Protein AF-0000000080620588 (afdb_homodimer)

Nearest PDB structures (foldseek):
  2yin-assembly1_B  TM=9.272E-01  e=2.621E-29  Homo sapiens
  3b13-assembly1_C  TM=9.213E-01  e=6.200E-29  Homo sapiens
  7dpa-assembly1_D  TM=9.072E-01  e=9.088E-26  Homo sapiens
  8zj2-assembly1_B  TM=9.001E-01  e=7.998E-24  Homo sapiens
  6tkz-assembly1_A  TM=7.842E-01  e=9.257E-20  Homo sapiens

Radius of gyration: 36.08 Å; Cα contacts (8 Å, |Δi|>4): 999; chains: 2; bounding box: 72×105×62 Å

Solvent-accessible surface area (backbone atoms only — not comparable to full-atom values): 31564 Å² total; per-residue (Å²): 107,65,66,56,48,50,49,47,51,49,50,52,52,48,51,53,49,37,52,52,52,24,51,52,24,57,74,74,65,36,33,49,29,24,18,45,30,39,47,58,57,32,69,78,43,48,89,41,84,46,72,55,60,66,68,41,54,77,69,66,67,34,80,90,41,65,22,25,26,54,35,28,50,51,35,46,51,51,21,24,51,27,14,45,76,53,67,37,40,68,60,17,46,59,48,52,58,65,46,45,57,42,23,62,68,70,60,45,34,38,62,62,39,17,55,48,32,42,52,50,17,49,38,32,41,40,46,64,70,50,87,74,81,65,63,46,38,29,42,40,34,30,27,6,61,61,39,58,75,87,41,35,67,34,42,30,40,34,56,44,52,78,78,46,46,69,68,58,46,49,53,51,54,33,58,74,65,70,56,49,47,75,45,85,64,87,67,86,58,73,77,37,37,78,29,86,42,42,37,36,31,72,47,74,40,40,62,44,53,59,84,56,100,56,72,84,42,82,84,40,58,63,59,62,54,48,50,42,45,68,41,65,34,38,35,33,34,42,73,43,78,38,83,47,83,82,38,83,47,20,67,75,38,69,84,40,66,62,46,21,41,27,37,39,34,37,40,37,32,37,74,49,45,37,77,40,64,46,65,54,35,45,54,73,44,72,52,75,70,42,78,35,48,40,68,56,50,61,64,75,96,108,65,64,55,50,50,49,47,50,50,49,52,52,49,52,51,48,38,52,51,52,26,52,52,23,56,74,73,64,36,34,49,27,24,19,44,29,38,46,58,57,31,68,80,42,48,89,41,83,46,71,55,60,66,68,42,55,76,68,66,68,34,82,92,40,66,22,25,26,55,36,27,50,51,36,45,52,51,21,24,50,26,14,45,75,54,67,37,41,68,61,16,46,58,47,52,58,66,46,45,58,44,22,63,70,70,59,44,33,39,61,62,38,19,55,49,31,41,51,49,17,49,38,32,41,39,46,66,70,50,86,76,80,65,62,45,38,30,40,38,36,30,26,6,61,62,38,56,76,88,41,34,68,34,42,31,40,32,55,43,51,79,79,44,46,70,68,59,47,49,54,51,54,32,59,73,64,70,57,49,47,75,44,86,63,86,67,88,59,74,76,37,37,80,28,85,43,42,35,37,31,72,46,74,40,41,63,44,54,60,84,57,101,56,71,85,42,82,85,40,58,65,60,62,54,49,49,40,45,67,42,65,36,39,34,33,35,42,73,44,77,40,83,47,85,81,38,82,48,20,66,74,37,68,82,40,66,62,45,21,41,26,38,39,34,37,39,36,30,37,75,49,44,36,76,40,62,47,65,55,34,44,55,73,42,71,52,76,70,43,81,35,48,40,68,55,52,61,64,75,96

pLDDT: mean 90.5, std 10.52, range [43.73, 98.84]

Secondary structure (DSSP, 8-state):
-HHHHHHHHHHHHHHHHHHHHHHHHHHHT-HHHHHHHHHHHHTT--SS-PBPPHHHHHTT-STT--BHHHHHHHHHHHHHHHHHHTT-HHHHHHHHHHHHHIIIIIS--HHHHHHHHHHHHHHHHHHHH---PPPPEEEEEEESTTS-TTTTT-EEEEEPPTT--HHHHHHHHHHHTT-PEEE-S-S--GGGGGSSS-EEEEEEEEE-----TTTT-TTS-HHHHHHHHHSSEEEEEEEEEEE-SS-HHHHH-TT-GGGGEEEEEEEEEEEEEES-SSSEEEEEEEPPPEEE-HHHHHHH-/-HHHHHHHHHHHHHHHHHHHHHHHHHHHT-HHHHHHHHHHHHTT--SS-PBPPHHHHHTT-STT--BHHHHHHHHHHHHHHHHHHTT-HHHHHHHHHHHHHIIIIIS--HHHHHHHHHHHHHHHHHHHH---PPPPEEEEEEESTTS-TTTTT-EEEEEPPTT--HHHHHHHHHHHTT-PEEE-S-S--GGGGGSSS-EEEEEEEEE-----TTTT-TTS-HHHHHHHHHSSEEEEEEEEEEE-SS-HHHHH-TT-SGGGEEEEEEEEEEEEEESSSSSEEEEEEEPPPEEE-HHHHHHH-

Structure (mmCIF, N/CA/C/O backbone):
data_AF-0000000080620588-model_v1
#
loop_
_entity.id
_entity.type
_entity.pdbx_description
1 polymer 'DOCKER domain-containing protein'
#
loop_
_atom_site.group_PDB
_atom_site.id
_atom_site.type_symbol
_atom_site.label_atom_id
_atom_site.label_alt_id
_atom_site.label_comp_id
_atom_site.label_asym_id
_atom_site.label_entity_id
_atom_site.label_seq_id
_atom_site.pdbx_PDB_ins_code
_atom_site.Cartn_x
_atom_site.Cartn_y
_atom_site.Cartn_z
_atom_site.occupancy
_atom_site.B_iso_or_equiv
_atom_site.auth_seq_id
_atom_site.auth_comp_id
_atom_site.auth_asym_id
_atom_site.auth_atom_id
_atom_site.pdbx_PDB_model_num
ATOM 1 N N . ARG A 1 1 ? 36.956 -21.92 7.902 1 44.18 1 ARG A N 1
ATOM 2 C CA . ARG A 1 1 ? 37.39 -21.581 6.55 1 44.18 1 ARG A CA 1
ATOM 3 C C . ARG A 1 1 ? 36.895 -22.612 5.542 1 44.18 1 ARG A C 1
ATOM 5 O O . ARG A 1 1 ? 36.408 -22.254 4.468 1 44.18 1 ARG A O 1
ATOM 12 N N . TYR A 1 2 ? 37.01 -23.815 5.812 1 48.57 2 TYR A N 1
ATOM 13 C CA . TYR A 1 2 ? 36.558 -24.882 4.926 1 48.57 2 TYR A CA 1
ATOM 14 C C . TYR A 1 2 ? 35.039 -24.878 4.798 1 48.57 2 TYR A C 1
ATOM 16 O O . TYR A 1 2 ? 34.502 -24.999 3.695 1 48.57 2 TYR A O 1
ATOM 24 N N . SER A 1 3 ? 34.329 -24.731 5.823 1 52.9 3 SER A N 1
ATOM 25 C CA . SER A 1 3 ? 32.869 -24.726 5.828 1 52.9 3 SER A CA 1
ATOM 26 C C . SER A 1 3 ? 32.318 -23.516 5.082 1 52.9 3 SER A C 1
ATOM 28 O O . SER A 1 3 ? 31.367 -23.638 4.307 1 52.9 3 SER A O 1
ATOM 30 N N . TYR A 1 4 ? 33.017 -22.483 5.341 1 54.19 4 TYR A N 1
ATOM 31 C CA . TYR A 1 4 ? 32.656 -21.27 4.617 1 54.19 4 TYR A CA 1
ATOM 32 C C . TYR A 1 4 ? 32.9 -21.434 3.121 1 54.19 4 TYR A C 1
ATOM 34 O O . TYR A 1 4 ? 32.068 -21.036 2.303 1 54.19 4 TYR A O 1
ATOM 42 N N . TYR A 1 5 ? 34.07 -22.074 2.864 1 54.37 5 TYR A N 1
ATOM 43 C CA . TYR A 1 5 ? 34.389 -22.317 1.462 1 54.37 5 TYR A CA 1
ATOM 44 C C . TYR A 1 5 ? 33.384 -23.272 0.83 1 54.37 5 TYR A C 1
ATOM 46 O O . TYR A 1 5 ? 32.976 -23.084 -0.318 1 54.37 5 TYR A O 1
ATOM 54 N N . ASN A 1 6 ? 33.033 -24.166 1.66 1 63.96 6 ASN A N 1
ATOM 55 C CA . ASN A 1 6 ? 32.075 -25.144 1.157 1 63.96 6 ASN A CA 1
ATOM 56 C C . ASN A 1 6 ? 30.69 -24.529 0.973 1 63.96 6 ASN A C 1
ATOM 58 O O . ASN A 1 6 ? 30.005 -24.817 -0.01 1 63.96 6 ASN A O 1
ATOM 62 N N . GLN A 1 7 ? 30.391 -23.711 1.859 1 67.77 7 GLN A N 1
ATOM 63 C CA . GLN A 1 7 ? 29.105 -23.029 1.752 1 67.77 7 GLN A CA 1
ATOM 64 C C . GLN A 1 7 ? 29.09 -22.067 0.568 1 67.77 7 GLN A C 1
ATOM 66 O O . GLN A 1 7 ? 28.107 -22.002 -0.174 1 67.77 7 GLN A O 1
ATOM 71 N N . TYR A 1 8 ? 30.229 -21.417 0.419 1 72.15 8 TYR A N 1
ATOM 72 C CA . TYR A 1 8 ? 30.349 -20.471 -0.684 1 72.15 8 TYR A CA 1
ATOM 73 C C . TYR A 1 8 ? 30.296 -21.189 -2.027 1 72.15 8 TYR A C 1
ATOM 75 O O . TYR A 1 8 ? 29.642 -20.723 -2.963 1 72.15 8 TYR A O 1
ATOM 83 N N . ASN A 1 9 ? 30.97 -22.259 -1.958 1 76.78 9 ASN A N 1
ATOM 84 C CA . ASN A 1 9 ? 30.985 -23.029 -3.197 1 76.78 9 ASN A CA 1
ATOM 85 C C . ASN A 1 9 ? 29.593 -23.544 -3.554 1 76.78 9 ASN A C 1
ATOM 87 O O . ASN A 1 9 ? 29.196 -23.515 -4.72 1 76.78 9 ASN A O 1
ATOM 91 N N . HIS A 1 10 ? 28.93 -23.837 -2.552 1 84.92 10 HIS A N 1
ATOM 92 C CA . HIS A 1 10 ? 27.576 -24.336 -2.765 1 84.92 10 HIS A CA 1
ATOM 93 C C . HIS A 1 10 ? 26.643 -23.22 -3.223 1 84.92 10 HIS A C 1
ATOM 95 O O . HIS A 1 10 ? 25.825 -23.419 -4.124 1 84.92 10 HIS A O 1
ATOM 101 N N . GLU A 1 11 ? 26.801 -22.074 -2.688 1 90.59 11 GLU A N 1
ATOM 102 C CA . GLU A 1 11 ? 25.968 -20.937 -3.069 1 90.59 11 GLU A CA 1
ATOM 103 C C . GLU A 1 11 ? 26.265 -20.49 -4.498 1 90.59 11 GLU A C 1
ATOM 105 O O . GLU A 1 11 ? 25.35 -20.158 -5.253 1 90.59 11 GLU A O 1
ATOM 110 N N . GLU A 1 12 ? 27.54 -20.466 -4.758 1 91.71 12 GLU A N 1
ATOM 111 C CA . GLU A 1 12 ? 27.949 -20.08 -6.106 1 91.71 12 GLU A CA 1
ATOM 112 C C . GLU A 1 12 ? 27.353 -21.017 -7.153 1 91.71 12 GLU A C 1
ATOM 114 O O . GLU A 1 12 ? 26.799 -20.563 -8.156 1 91.71 12 GLU A O 1
ATOM 119 N N . LEU A 1 13 ? 27.506 -22.249 -6.901 1 92 13 LEU A N 1
ATOM 120 C CA . LEU A 1 13 ? 26.965 -23.236 -7.829 1 92 13 LEU A CA 1
ATOM 121 C C . LEU A 1 13 ? 25.449 -23.108 -7.935 1 92 13 LEU A C 1
ATOM 123 O O . LEU A 1 13 ? 24.886 -23.232 -9.025 1 92 13 LEU A O 1
ATOM 127 N N . TYR A 1 14 ? 24.878 -22.904 -6.877 1 93.69 14 TYR A N 1
ATOM 128 C CA . TYR A 1 14 ? 23.426 -22.77 -6.844 1 93.69 14 TYR A CA 1
ATOM 129 C C . TYR A 1 14 ? 22.971 -21.565 -7.658 1 93.69 14 TYR A C 1
ATOM 131 O O . TYR A 1 14 ? 22.047 -21.669 -8.469 1 93.69 14 TYR A O 1
ATOM 139 N N . VAL A 1 15 ? 23.58 -20.46 -7.51 1 96.34 15 VAL A N 1
ATOM 140 C CA . VAL A 1 15 ? 23.201 -19.241 -8.216 1 96.34 15 VAL A CA 1
ATOM 141 C C . VAL A 1 15 ? 23.467 -19.405 -9.71 1 96.34 15 VAL A C 1
ATOM 143 O O . VAL A 1 15 ? 22.674 -18.955 -10.542 1 96.34 15 VAL A O 1
ATOM 146 N N . LYS A 1 16 ? 24.553 -20.02 -10.049 1 94.68 16 LYS A N 1
ATOM 147 C CA . LYS A 1 16 ? 24.832 -20.309 -11.452 1 94.68 16 LYS A CA 1
ATOM 148 C C . LYS A 1 16 ? 23.716 -21.146 -12.073 1 94.68 16 LYS A C 1
ATOM 150 O O . LYS A 1 16 ? 23.296 -20.889 -13.203 1 94.68 16 LYS A O 1
ATOM 155 N N . TYR A 1 17 ? 23.368 -22.131 -11.295 1 93.77 17 TYR A N 1
ATOM 156 C CA . TYR A 1 17 ? 22.269 -22.978 -11.742 1 93.77 17 TYR A CA 1
ATOM 157 C C . TYR A 1 17 ? 20.997 -22.162 -11.943 1 93.77 17 TYR A C 1
ATOM 159 O O . TYR A 1 17 ? 20.285 -22.344 -12.934 1 93.77 17 TYR A O 1
ATOM 167 N N . ILE A 1 18 ? 20.656 -21.35 -11.071 1 96.41 18 ILE A N 1
ATOM 168 C CA . ILE A 1 18 ? 19.474 -20.496 -11.128 1 96.41 18 ILE A CA 1
ATOM 169 C C . ILE A 1 18 ? 19.483 -19.69 -12.425 1 96.41 18 ILE A C 1
ATOM 171 O O . ILE A 1 18 ? 18.483 -19.652 -13.146 1 96.41 18 ILE A O 1
ATOM 175 N N . TYR A 1 19 ? 20.554 -19.066 -12.761 1 96.86 19 TYR A N 1
ATOM 176 C CA . TYR A 1 19 ? 20.618 -18.198 -13.931 1 96.86 19 TYR A CA 1
ATOM 177 C C . TYR A 1 19 ? 20.587 -19.015 -15.218 1 96.86 19 TYR A C 1
ATOM 179 O O . TYR A 1 19 ? 20.049 -18.565 -16.233 1 96.86 19 TYR A O 1
ATOM 187 N N . LYS A 1 20 ? 21.173 -20.214 -15.177 1 95.75 20 LYS A N 1
ATOM 188 C CA . LYS A 1 20 ? 21.038 -21.102 -16.328 1 95.75 20 LYS A CA 1
ATOM 189 C C . LYS A 1 20 ? 19.577 -21.47 -16.57 1 95.75 20 LYS A C 1
ATOM 191 O O . LYS A 1 20 ? 19.11 -21.464 -17.711 1 95.75 20 LYS A O 1
ATOM 196 N N . LEU A 1 21 ? 18.986 -21.831 -15.535 1 96.01 21 LEU A N 1
ATOM 197 C CA . LEU A 1 21 ? 17.569 -22.167 -15.611 1 96.01 21 LEU A CA 1
ATOM 198 C C . LEU A 1 21 ? 16.751 -20.97 -16.083 1 96.01 21 LEU A C 1
ATOM 200 O O . LEU A 1 21 ? 15.829 -21.121 -16.889 1 96.01 21 LEU A O 1
ATOM 204 N N . TYR A 1 22 ? 17.059 -19.798 -15.55 1 97.54 22 TYR A N 1
ATOM 205 C CA . TYR A 1 22 ? 16.413 -18.56 -15.971 1 97.54 22 TYR A CA 1
ATOM 206 C C . TYR A 1 22 ? 16.551 -18.357 -17.475 1 97.54 22 TYR A C 1
ATOM 208 O O . TYR A 1 22 ? 15.566 -18.078 -18.163 1 97.54 22 TYR A O 1
ATOM 216 N N . ASP A 1 23 ? 17.746 -18.497 -17.96 1 97.47 23 ASP A N 1
ATOM 217 C CA . ASP A 1 23 ? 18.008 -18.309 -19.384 1 97.47 23 ASP A CA 1
ATOM 218 C C . ASP A 1 23 ? 17.215 -19.308 -20.224 1 97.47 23 ASP A C 1
ATOM 220 O O . ASP A 1 23 ? 16.705 -18.962 -21.291 1 97.47 23 ASP A O 1
ATOM 224 N N . LEU A 1 24 ? 17.163 -20.503 -19.756 1 95.89 24 LEU A N 1
ATOM 225 C CA . LEU A 1 24 ? 16.392 -21.537 -20.437 1 95.89 24 LEU A CA 1
ATOM 226 C C . LEU A 1 24 ? 14.921 -21.146 -20.529 1 95.89 24 LEU A C 1
ATOM 228 O O . LEU A 1 24 ? 14.315 -21.239 -21.598 1 95.89 24 LEU A O 1
ATOM 232 N N . HIS A 1 25 ? 14.338 -20.73 -19.509 1 96.2 25 HIS A N 1
ATOM 233 C CA . HIS A 1 25 ? 12.934 -20.336 -19.469 1 96.2 25 HIS A CA 1
ATOM 234 C C . HIS A 1 25 ? 12.672 -19.138 -20.376 1 96.2 25 HIS A C 1
ATOM 236 O O . HIS A 1 25 ? 11.668 -19.103 -21.091 1 96.2 25 HIS A O 1
ATOM 242 N N . ILE A 1 26 ? 13.557 -18.185 -20.281 1 97.54 26 ILE A N 1
ATOM 243 C CA . ILE A 1 26 ? 13.404 -17.005 -21.125 1 97.54 26 ILE A CA 1
ATOM 244 C C . ILE A 1 26 ? 13.423 -17.416 -22.595 1 97.54 26 ILE A C 1
ATOM 246 O O . ILE A 1 26 ? 12.604 -16.944 -23.388 1 97.54 26 ILE A O 1
ATOM 250 N N . SER A 1 27 ? 14.281 -18.321 -22.938 1 96.68 27 SER A N 1
ATOM 251 C CA . SER A 1 27 ? 14.416 -18.759 -24.324 1 96.68 27 SER A CA 1
ATOM 252 C C . SER A 1 27 ? 13.165 -19.492 -24.795 1 96.68 27 SER A C 1
ATOM 254 O O . SER A 1 27 ? 12.802 -19.419 -25.972 1 96.68 27 SER A O 1
ATOM 256 N N . TYR A 1 28 ? 12.45 -20.166 -23.898 1 91.23 28 TYR A N 1
ATOM 257 C CA . TYR A 1 28 ? 11.268 -20.946 -24.248 1 91.23 28 TYR A CA 1
ATOM 258 C C . TYR A 1 28 ? 9.997 -20.13 -24.047 1 91.23 28 TYR A C 1
ATOM 260 O O . TYR A 1 28 ? 8.892 -20.618 -24.296 1 91.23 28 TYR A O 1
ATOM 268 N N . GLY A 1 29 ? 10.169 -18.916 -23.49 1 93.64 29 GLY A N 1
ATOM 269 C CA . GLY A 1 29 ? 9.025 -18.039 -23.296 1 93.64 29 GLY A CA 1
ATOM 270 C C . GLY A 1 29 ? 8.253 -18.339 -22.025 1 93.64 29 GLY A C 1
ATOM 271 O O . GLY A 1 29 ? 7.096 -17.937 -21.886 1 93.64 29 GLY A O 1
ATOM 272 N N . ASN A 1 30 ? 8.824 -19.087 -21.101 1 94.44 30 ASN A N 1
ATOM 273 C CA . ASN A 1 30 ? 8.2 -19.423 -19.826 1 94.44 30 ASN A CA 1
ATOM 274 C C . ASN A 1 30 ? 8.392 -18.312 -18.798 1 94.44 30 ASN A C 1
ATOM 276 O O . ASN A 1 30 ? 9.205 -18.442 -17.881 1 94.44 30 ASN A O 1
ATOM 280 N N . LYS A 1 31 ? 7.58 -17.304 -18.886 1 96.96 31 LYS A N 1
ATOM 281 C CA . LYS A 1 31 ? 7.77 -16.077 -18.118 1 96.96 31 LYS A CA 1
ATOM 282 C C . LYS A 1 31 ? 7.566 -16.325 -16.626 1 96.96 31 LYS A C 1
ATOM 284 O O . LYS A 1 31 ? 8.349 -15.851 -15.8 1 96.96 31 LYS A O 1
ATOM 289 N N . ILE A 1 32 ? 6.56 -17.087 -16.297 1 96.85 32 ILE A N 1
ATOM 290 C CA . ILE A 1 32 ? 6.234 -17.322 -14.894 1 96.85 32 ILE A CA 1
ATOM 291 C C . ILE A 1 32 ? 7.356 -18.118 -14.231 1 96.85 32 ILE A C 1
ATOM 293 O O . ILE A 1 32 ? 7.824 -17.759 -13.148 1 96.85 32 ILE A O 1
ATOM 297 N N . GLU A 1 33 ? 7.823 -19.152 -14.896 1 96.86 33 GLU A N 1
ATOM 298 C CA . GLU A 1 33 ? 8.911 -19.967 -14.365 1 96.86 33 GLU A CA 1
ATOM 299 C C . GLU A 1 33 ? 10.199 -19.158 -14.247 1 96.86 33 GLU A C 1
ATOM 301 O O . GLU A 1 33 ? 10.953 -19.318 -13.284 1 96.86 33 GLU A O 1
ATOM 306 N N . ALA A 1 34 ? 10.425 -18.312 -15.24 1 98.18 34 ALA A N 1
ATOM 307 C CA . ALA A 1 34 ? 11.6 -17.446 -15.187 1 98.18 34 ALA A CA 1
ATOM 308 C C . ALA A 1 34 ? 11.557 -16.537 -13.962 1 98.18 34 ALA A C 1
ATOM 310 O O . ALA A 1 34 ? 12.561 -16.378 -13.263 1 98.18 34 ALA A O 1
ATOM 311 N N . ALA A 1 35 ? 10.423 -15.983 -13.726 1 98.52 35 ALA A N 1
ATOM 312 C CA . ALA A 1 35 ? 10.245 -15.111 -12.568 1 98.52 35 ALA A CA 1
ATOM 313 C C . ALA A 1 35 ? 10.511 -15.865 -11.268 1 98.52 35 ALA A C 1
ATOM 315 O O . ALA A 1 35 ? 11.225 -15.371 -10.392 1 98.52 35 ALA A O 1
ATOM 316 N N . LYS A 1 36 ? 9.975 -17.049 -11.194 1 97.93 36 LYS A N 1
ATOM 317 C CA . LYS A 1 36 ? 10.151 -17.859 -9.992 1 97.93 36 LYS A CA 1
ATOM 318 C C . LYS A 1 36 ? 11.619 -18.222 -9.785 1 97.93 36 LYS A C 1
ATOM 320 O O . LYS A 1 36 ? 12.088 -18.306 -8.648 1 97.93 36 LYS A O 1
ATOM 325 N N . THR A 1 37 ? 12.303 -18.415 -10.85 1 97.94 37 THR A N 1
ATOM 326 C CA . THR A 1 37 ? 13.727 -18.719 -10.773 1 97.94 37 THR A CA 1
ATOM 327 C C . THR A 1 37 ? 14.5 -17.541 -10.185 1 97.94 37 THR A C 1
ATOM 329 O O . THR A 1 37 ? 15.321 -17.719 -9.283 1 97.94 37 THR A O 1
ATOM 332 N N . LEU A 1 38 ? 14.176 -16.356 -10.613 1 98.29 38 LEU A N 1
ATOM 333 C CA . LEU A 1 38 ? 14.836 -15.157 -10.107 1 98.29 38 LEU A CA 1
ATOM 334 C C . LEU A 1 38 ? 14.575 -14.982 -8.615 1 98.29 38 LEU A C 1
ATOM 336 O O . LEU A 1 38 ? 15.462 -14.558 -7.871 1 98.29 38 LEU A O 1
ATOM 340 N N . LEU A 1 39 ? 13.421 -15.316 -8.221 1 98.23 39 LEU A N 1
ATOM 341 C CA . LEU A 1 39 ? 13.045 -15.125 -6.825 1 98.23 39 LEU A CA 1
ATOM 342 C C . LEU A 1 39 ? 13.821 -16.075 -5.918 1 98.23 39 LEU A C 1
ATOM 344 O O . LEU A 1 39 ? 14.046 -15.774 -4.744 1 98.23 39 LEU A O 1
ATOM 348 N N . ARG A 1 40 ? 14.229 -17.195 -6.462 1 96.91 40 ARG A N 1
ATOM 349 C CA . ARG A 1 40 ? 15.076 -18.087 -5.677 1 96.91 40 ARG A CA 1
ATOM 350 C C . ARG A 1 40 ? 16.366 -17.39 -5.259 1 96.91 40 ARG A C 1
ATOM 352 O O . ARG A 1 40 ? 16.814 -17.532 -4.119 1 96.91 40 ARG A O 1
ATOM 359 N N . HIS A 1 41 ? 16.924 -16.705 -6.2 1 97.59 41 HIS A N 1
ATOM 360 C CA . HIS A 1 41 ? 18.121 -15.956 -5.838 1 97.59 41 HIS A CA 1
ATOM 361 C C . HIS A 1 41 ? 17.788 -14.807 -4.892 1 97.59 41 HIS A C 1
ATOM 363 O O . HIS A 1 41 ? 18.514 -14.561 -3.927 1 97.59 41 HIS A O 1
ATOM 369 N N . ALA A 1 42 ? 16.709 -14.085 -5.145 1 98.1 42 ALA A N 1
ATOM 370 C CA . ALA A 1 42 ? 16.312 -12.939 -4.331 1 98.1 42 ALA A CA 1
ATOM 371 C C . ALA A 1 42 ? 16.151 -13.336 -2.866 1 98.1 42 ALA A C 1
ATOM 373 O O . ALA A 1 42 ? 16.437 -12.542 -1.966 1 98.1 42 ALA A O 1
ATOM 374 N N . THR A 1 43 ? 15.711 -14.544 -2.661 1 97.25 43 THR A N 1
ATOM 375 C CA . THR A 1 43 ? 15.456 -15.004 -1.3 1 97.25 43 THR A CA 1
ATOM 376 C C . THR A 1 43 ? 16.761 -15.136 -0.52 1 97.25 43 THR A C 1
ATOM 378 O O . THR A 1 43 ? 16.753 -15.168 0.712 1 97.25 43 THR A O 1
ATOM 381 N N . MET A 1 44 ? 17.853 -15.295 -1.215 1 96.3 44 MET A N 1
ATOM 382 C CA . MET A 1 44 ? 19.161 -15.431 -0.581 1 96.3 44 MET A CA 1
ATOM 383 C C . MET A 1 44 ? 19.71 -14.069 -0.169 1 96.3 44 MET A C 1
ATOM 385 O O . MET A 1 44 ? 20.735 -13.988 0.511 1 96.3 44 MET A O 1
ATOM 389 N N . LEU A 1 45 ? 18.996 -12.983 -0.6 1 97.44 45 LEU A N 1
ATOM 390 C CA . LEU A 1 45 ? 19.468 -11.619 -0.391 1 97.44 45 LEU A CA 1
ATOM 391 C C . LEU A 1 45 ? 18.58 -10.883 0.607 1 97.44 45 LEU A C 1
ATOM 393 O O . LEU A 1 45 ? 17.508 -11.372 0.969 1 97.44 45 LEU A O 1
ATOM 397 N N . ASN A 1 46 ? 19.069 -9.741 1.068 1 97.1 46 ASN A N 1
ATOM 398 C CA . ASN A 1 46 ? 18.295 -8.921 1.993 1 97.1 46 ASN A CA 1
ATOM 399 C C . ASN A 1 46 ? 18.232 -7.466 1.535 1 97.1 46 ASN A C 1
ATOM 401 O O . ASN A 1 46 ? 18.871 -7.093 0.55 1 97.1 46 ASN A O 1
ATOM 405 N N . PHE A 1 47 ? 17.422 -6.623 2.214 1 96.88 47 PHE A N 1
ATOM 406 C CA . PHE A 1 47 ? 17.242 -5.226 1.836 1 96.88 47 PHE A CA 1
ATOM 407 C C . PHE A 1 47 ? 18.18 -4.325 2.63 1 96.88 47 PHE A C 1
ATOM 409 O O . PHE A 1 47 ? 17.767 -3.276 3.128 1 96.88 47 PHE A O 1
ATOM 416 N N . GLU A 1 48 ? 19.404 -4.708 2.752 1 96.18 48 GLU A N 1
ATOM 417 C CA . GLU A 1 48 ? 20.447 -3.916 3.397 1 96.18 48 GLU A CA 1
ATOM 418 C C . GLU A 1 48 ? 21.535 -3.523 2.402 1 96.18 48 GLU A C 1
ATOM 420 O O . GLU A 1 48 ? 21.78 -4.237 1.428 1 96.18 48 GLU A O 1
ATOM 425 N N . ASP A 1 49 ? 22.219 -2.49 2.718 1 94.52 49 ASP A N 1
ATOM 426 C CA . ASP A 1 49 ? 23.263 -2.002 1.822 1 94.52 49 ASP A CA 1
ATOM 427 C C . ASP A 1 49 ? 24.604 -2.663 2.128 1 94.52 49 ASP A C 1
ATOM 429 O O . ASP A 1 49 ? 25.659 -2.051 1.95 1 94.52 49 ASP A O 1
ATOM 433 N N . GLU A 1 50 ? 24.519 -3.851 2.509 1 96.29 50 GLU A N 1
ATOM 434 C CA . GLU A 1 50 ? 25.733 -4.633 2.716 1 96.29 50 GLU A CA 1
ATOM 435 C C . GLU A 1 50 ? 26.341 -5.072 1.387 1 96.29 50 GLU A C 1
ATOM 437 O O . GLU A 1 50 ? 25.617 -5.439 0.459 1 96.29 50 GLU A O 1
ATOM 442 N N . ALA A 1 51 ? 27.647 -5.1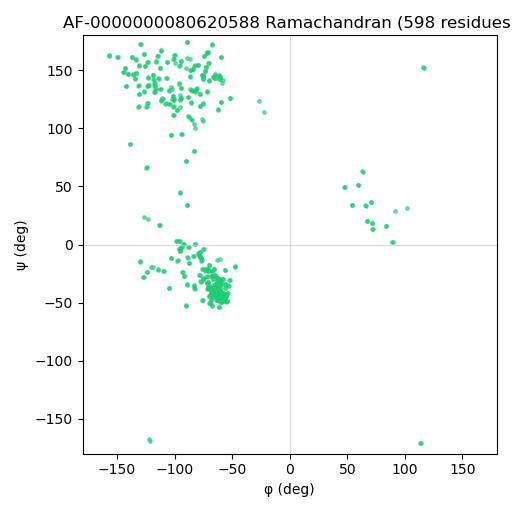17 1.342 1 96.39 51 ALA A N 1
ATOM 443 C CA . ALA A 1 51 ? 28.35 -5.492 0.118 1 96.39 51 ALA A CA 1
ATOM 444 C C . ALA A 1 51 ? 28.054 -6.94 -0.263 1 96.39 51 ALA A C 1
ATOM 446 O O . ALA A 1 51 ? 27.884 -7.795 0.609 1 96.39 51 ALA A O 1
ATOM 447 N N . LEU A 1 52 ? 27.998 -7.198 -1.523 1 96.23 52 LEU A N 1
ATOM 448 C CA . LEU A 1 52 ? 27.788 -8.547 -2.036 1 96.23 52 LEU A CA 1
ATOM 449 C C . LEU A 1 52 ? 29.035 -9.403 -1.844 1 96.23 52 LEU A C 1
ATOM 451 O O . LEU A 1 52 ? 30.148 -8.877 -1.77 1 96.23 52 LEU A O 1
ATOM 455 N N . PRO A 1 53 ? 28.896 -10.661 -1.734 1 93.15 53 PRO A N 1
ATOM 456 C CA . PRO A 1 53 ? 30.071 -11.529 -1.627 1 93.15 53 PRO A CA 1
ATOM 457 C C . PRO A 1 53 ? 30.984 -11.439 -2.848 1 93.15 53 PRO A C 1
ATOM 459 O O . PRO A 1 53 ? 30.501 -11.319 -3.977 1 93.15 53 PRO A O 1
ATOM 462 N N . PRO A 1 54 ? 32.255 -11.534 -2.656 1 92.06 54 PRO A N 1
ATOM 463 C CA . PRO A 1 54 ? 33.229 -11.369 -3.738 1 92.06 54 PRO A CA 1
ATOM 464 C C . PRO A 1 54 ? 32.991 -12.331 -4.899 1 92.06 54 PRO A C 1
ATOM 466 O O . PRO A 1 54 ? 33.22 -11.975 -6.057 1 92.06 54 PRO A O 1
ATOM 469 N N . TRP A 1 55 ? 32.59 -13.531 -4.589 1 91.24 55 TRP A N 1
ATOM 470 C CA . TRP A 1 55 ? 32.4 -14.516 -5.648 1 91.24 55 TRP A CA 1
ATOM 471 C C . TRP A 1 55 ? 31.317 -14.067 -6.622 1 91.24 55 TRP A C 1
ATOM 473 O O . TRP A 1 55 ? 31.406 -14.327 -7.824 1 91.24 55 TRP A O 1
ATOM 483 N N . LEU A 1 56 ? 30.287 -13.401 -6.175 1 93.61 56 LEU A N 1
ATOM 484 C CA . LEU A 1 56 ? 29.183 -12.93 -7.004 1 93.61 56 LEU A CA 1
ATOM 485 C C . LEU A 1 56 ? 29.658 -11.87 -7.992 1 93.61 56 LEU A C 1
ATOM 487 O O . LEU A 1 56 ? 29.204 -11.835 -9.138 1 93.61 56 LEU A O 1
ATOM 491 N N . ILE A 1 57 ? 30.553 -11.089 -7.539 1 91.45 57 ILE A N 1
ATOM 492 C CA . ILE A 1 57 ? 31.109 -10.012 -8.35 1 91.45 57 ILE A CA 1
ATOM 493 C C . ILE A 1 57 ? 32.086 -10.588 -9.373 1 91.45 57 ILE A C 1
ATOM 495 O O . ILE A 1 57 ? 32.034 -10.24 -10.555 1 91.45 57 ILE A O 1
ATOM 499 N N . SER A 1 58 ? 32.955 -11.428 -8.935 1 89.9 58 SER A N 1
ATOM 500 C CA . SER A 1 58 ? 33.989 -12.01 -9.784 1 89.9 58 SER A CA 1
ATOM 501 C C . SER A 1 58 ? 33.377 -12.814 -10.927 1 89.9 58 SER A C 1
ATOM 503 O O . SER A 1 58 ? 33.928 -12.854 -12.029 1 89.9 58 SER A O 1
ATOM 505 N N . ARG A 1 59 ? 32.229 -13.38 -10.722 1 89.6 59 ARG A N 1
ATOM 506 C CA . ARG A 1 59 ? 31.58 -14.221 -11.723 1 89.6 59 ARG A CA 1
ATOM 507 C C . ARG A 1 59 ? 30.603 -13.411 -12.568 1 89.6 59 ARG A C 1
ATOM 509 O O . ARG A 1 59 ? 29.904 -13.964 -13.419 1 89.6 59 ARG A O 1
ATOM 516 N N . VAL A 1 60 ? 30.458 -12.136 -12.26 1 91.84 60 VAL A N 1
ATOM 517 C CA . VAL A 1 60 ? 29.628 -11.195 -13.005 1 91.84 60 VAL A CA 1
ATOM 518 C C . VAL A 1 60 ? 28.16 -11.596 -12.889 1 91.84 60 VAL A C 1
ATOM 520 O O . VAL A 1 60 ? 27.43 -11.6 -13.883 1 91.84 60 VAL A O 1
ATOM 523 N N . LEU A 1 61 ? 27.837 -12.124 -11.771 1 92.83 61 LEU A N 1
ATOM 524 C CA . LEU A 1 61 ? 26.465 -12.533 -11.492 1 92.83 61 LEU A CA 1
ATOM 525 C C . LEU A 1 61 ? 25.738 -11.472 -10.672 1 92.83 61 LEU A C 1
ATOM 527 O O . LEU A 1 61 ? 24.583 -11.666 -10.284 1 92.83 61 LEU A O 1
ATOM 531 N N . ASN A 1 62 ? 26.356 -10.368 -10.385 1 93.87 62 ASN A N 1
ATOM 532 C CA . ASN A 1 62 ? 25.828 -9.322 -9.516 1 93.87 62 ASN A CA 1
ATOM 533 C C . ASN A 1 62 ? 24.975 -8.324 -10.294 1 93.87 62 ASN A C 1
ATOM 535 O O . ASN A 1 62 ? 24.456 -7.365 -9.721 1 93.87 62 ASN A O 1
ATOM 539 N N . ARG A 1 63 ? 24.883 -8.524 -11.613 1 95.02 63 ARG A N 1
ATOM 540 C CA . ARG A 1 63 ? 24.049 -7.695 -12.478 1 95.02 63 ARG A CA 1
ATOM 541 C C . ARG A 1 63 ? 24.388 -6.217 -12.312 1 95.02 63 ARG A C 1
ATOM 543 O O . ARG A 1 63 ? 23.492 -5.376 -12.221 1 95.02 63 ARG A O 1
ATOM 550 N N . HIS A 1 64 ? 25.615 -5.862 -12.073 1 94.93 64 HIS A N 1
ATOM 551 C CA . HIS A 1 64 ? 26.184 -4.525 -11.949 1 94.93 64 HIS A CA 1
ATOM 552 C C . HIS A 1 64 ? 25.741 -3.855 -10.653 1 94.93 64 HIS A C 1
ATOM 554 O O . HIS A 1 64 ? 25.758 -2.626 -10.547 1 94.93 64 HIS A O 1
ATOM 560 N N . CYS A 1 65 ? 25.258 -4.642 -9.662 1 96.82 65 CYS A N 1
ATOM 561 C CA . CYS A 1 65 ? 24.884 -4.124 -8.351 1 96.82 65 CYS A CA 1
ATOM 562 C C . CYS A 1 65 ? 26.025 -4.287 -7.354 1 96.82 65 CYS A C 1
ATOM 564 O O . CYS A 1 65 ? 26.848 -5.193 -7.489 1 96.82 65 CYS A O 1
ATOM 566 N N . GLN A 1 66 ? 26.017 -3.439 -6.405 1 95.82 66 GLN A N 1
ATOM 567 C CA . GLN A 1 66 ? 27.131 -3.439 -5.463 1 95.82 66 GLN A CA 1
ATOM 568 C C . GLN A 1 66 ? 26.694 -3.953 -4.094 1 95.82 66 GLN A C 1
ATOM 570 O O . GLN A 1 66 ? 27.523 -4.399 -3.298 1 95.82 66 GLN A O 1
ATOM 575 N N . THR A 1 67 ? 25.4 -3.88 -3.8 1 97.43 67 THR A N 1
ATOM 576 C CA . THR A 1 67 ? 24.921 -4.243 -2.471 1 97.43 67 THR A CA 1
ATOM 577 C C . THR A 1 67 ? 23.803 -5.277 -2.563 1 97.43 67 THR A C 1
ATOM 579 O O . THR A 1 67 ? 23.2 -5.455 -3.624 1 97.43 67 THR A O 1
ATOM 582 N N . ASN A 1 68 ? 23.493 -5.938 -1.454 1 97.64 68 ASN A N 1
ATOM 583 C CA . ASN A 1 68 ? 22.38 -6.875 -1.35 1 97.64 68 ASN A CA 1
ATOM 584 C C . ASN A 1 68 ? 21.057 -6.22 -1.738 1 97.64 68 ASN A C 1
ATOM 586 O O . ASN A 1 68 ? 20.289 -6.78 -2.521 1 97.64 68 ASN A O 1
ATOM 590 N N . ARG A 1 69 ? 20.819 -5.039 -1.266 1 97.76 69 ARG A N 1
ATOM 591 C CA . ARG A 1 69 ? 19.566 -4.337 -1.522 1 97.76 69 ARG A CA 1
ATOM 592 C C . ARG A 1 69 ? 19.376 -4.082 -3.013 1 97.76 69 ARG A C 1
ATOM 594 O O . ARG A 1 69 ? 18.305 -4.347 -3.562 1 97.76 69 ARG A O 1
ATOM 601 N N . GLN A 1 70 ? 20.435 -3.584 -3.632 1 97.85 70 GLN A N 1
ATOM 602 C CA . GLN A 1 70 ? 20.352 -3.239 -5.047 1 97.85 70 GLN A CA 1
ATOM 603 C C . GLN A 1 70 ? 20.043 -4.468 -5.896 1 97.85 70 GLN A C 1
ATOM 605 O O . GLN A 1 70 ? 19.186 -4.417 -6.781 1 97.85 70 GLN A O 1
ATOM 610 N N . LEU A 1 71 ? 20.758 -5.516 -5.588 1 98.55 71 LEU A N 1
ATOM 611 C CA . LEU A 1 71 ? 20.572 -6.73 -6.375 1 98.55 71 LEU A CA 1
ATOM 612 C C . LEU A 1 71 ? 19.198 -7.34 -6.117 1 98.55 71 LEU A C 1
ATOM 614 O O . LEU A 1 71 ? 18.512 -7.754 -7.054 1 98.55 71 LEU A O 1
ATOM 618 N N . LYS A 1 72 ? 18.811 -7.472 -4.884 1 98.52 72 LYS A N 1
ATOM 619 C CA . LYS A 1 72 ? 17.495 -8.007 -4.548 1 98.52 72 LYS A CA 1
ATOM 620 C C . LYS A 1 72 ? 16.386 -7.2 -5.215 1 98.52 72 LYS A C 1
ATOM 622 O O . LYS A 1 72 ? 15.455 -7.769 -5.79 1 98.52 72 LYS A O 1
ATOM 627 N N . GLU A 1 73 ? 16.491 -5.885 -5.147 1 98.55 73 GLU A N 1
ATOM 628 C CA . GLU A 1 73 ? 15.522 -5.005 -5.793 1 98.55 73 GLU A CA 1
ATOM 629 C C . GLU A 1 73 ? 15.447 -5.274 -7.293 1 98.55 73 GLU A C 1
ATOM 631 O O . GLU A 1 73 ? 14.356 -5.361 -7.86 1 98.55 73 GLU A O 1
A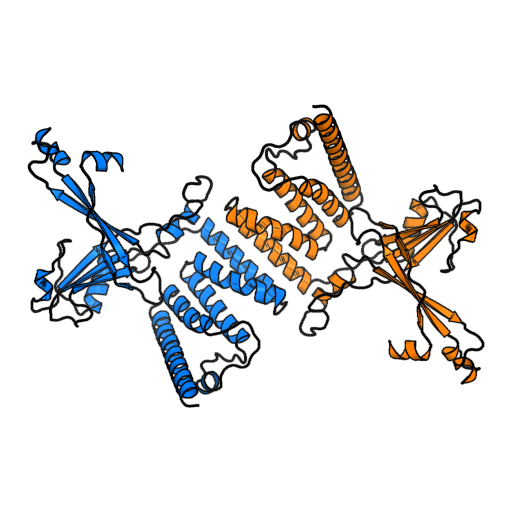TOM 636 N N . ASP A 1 74 ? 16.581 -5.371 -7.898 1 98.44 74 ASP A N 1
ATOM 637 C CA . ASP A 1 74 ? 16.651 -5.605 -9.337 1 98.44 74 ASP A CA 1
ATOM 638 C C . ASP A 1 74 ? 15.971 -6.919 -9.714 1 98.44 74 ASP A C 1
ATOM 640 O O . ASP A 1 74 ? 15.173 -6.964 -10.654 1 98.44 74 ASP A O 1
ATOM 644 N N . LEU A 1 75 ? 16.329 -7.965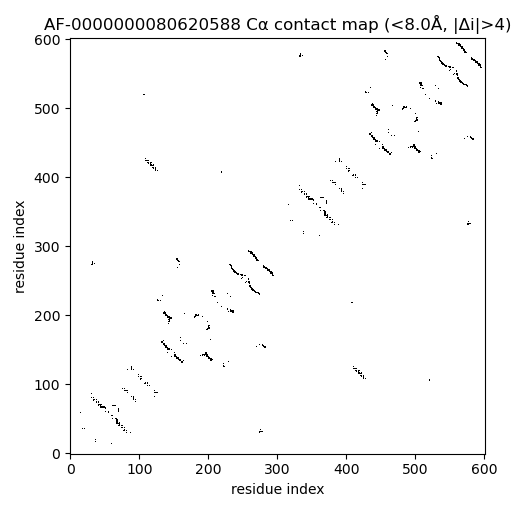 -8.995 1 98.76 75 LEU A N 1
ATOM 645 C CA . LEU A 1 75 ? 15.756 -9.284 -9.24 1 98.76 75 LEU A CA 1
ATOM 646 C C . LEU A 1 75 ? 14.241 -9.26 -9.061 1 98.76 75 LEU A C 1
ATOM 648 O O . LEU A 1 75 ? 13.506 -9.813 -9.883 1 98.76 75 LEU A O 1
ATOM 652 N N . MET A 1 76 ? 13.793 -8.622 -8.048 1 98.81 76 MET A N 1
ATOM 653 C CA . MET A 1 76 ? 12.368 -8.588 -7.733 1 98.81 76 MET A CA 1
ATOM 654 C C . MET A 1 76 ? 11.606 -7.742 -8.748 1 98.81 76 MET A C 1
ATOM 656 O O . MET A 1 76 ? 10.483 -8.081 -9.127 1 98.81 76 MET A O 1
ATOM 660 N N . GLN A 1 77 ? 12.221 -6.662 -9.219 1 98.74 77 GLN A N 1
ATOM 661 C CA . GLN A 1 77 ? 11.606 -5.853 -10.266 1 98.74 77 GLN A CA 1
ATOM 662 C C . GLN A 1 77 ? 11.427 -6.659 -11.55 1 98.74 77 GLN A C 1
ATOM 664 O O . GLN A 1 77 ? 10.362 -6.621 -12.17 1 98.74 77 GLN A O 1
ATOM 669 N N . GLU A 1 78 ? 12.427 -7.307 -11.893 1 98.72 78 GLU A N 1
ATOM 670 C CA . GLU A 1 78 ? 12.349 -8.112 -13.108 1 98.72 78 GLU A CA 1
ATOM 671 C C . GLU A 1 78 ? 11.354 -9.258 -12.949 1 98.72 78 GLU A C 1
ATOM 673 O O . GLU A 1 78 ? 10.583 -9.549 -13.865 1 98.72 78 GLU A O 1
ATOM 678 N N . ALA A 1 79 ? 11.399 -9.946 -11.811 1 98.8 79 ALA A N 1
ATOM 679 C CA . ALA A 1 79 ? 10.451 -11.028 -11.558 1 98.8 79 ALA A CA 1
ATOM 680 C C . ALA A 1 79 ? 9.012 -10.527 -11.639 1 98.8 79 ALA A C 1
ATOM 682 O O . ALA A 1 79 ? 8.163 -11.157 -12.273 1 98.8 79 ALA A O 1
ATOM 683 N N . GLY A 1 80 ? 8.735 -9.393 -10.979 1 98.8 80 GLY A N 1
ATOM 684 C CA . GLY A 1 80 ? 7.405 -8.811 -11.057 1 98.8 80 GLY A CA 1
ATOM 685 C C . GLY A 1 80 ? 6.961 -8.524 -12.479 1 98.8 80 GLY A C 1
ATOM 686 O O . GLY A 1 80 ? 5.814 -8.789 -12.842 1 98.8 80 GLY A O 1
ATOM 687 N N . ALA A 1 81 ? 7.869 -7.997 -13.257 1 98.81 81 ALA A N 1
ATOM 688 C CA . ALA A 1 81 ? 7.572 -7.7 -14.656 1 98.81 81 ALA A CA 1
ATOM 689 C C . ALA A 1 81 ? 7.266 -8.976 -15.434 1 98.81 81 ALA A C 1
ATOM 691 O O . ALA A 1 81 ? 6.361 -8.997 -16.272 1 98.81 81 ALA A O 1
ATOM 692 N N . LEU A 1 82 ? 8.004 -9.983 -15.185 1 98.67 82 LEU A N 1
ATOM 693 C CA . LEU A 1 82 ? 7.798 -11.262 -15.856 1 98.67 82 LEU A CA 1
ATOM 694 C C . LEU A 1 82 ? 6.455 -11.87 -15.466 1 98.67 82 LEU A C 1
ATOM 696 O O . LEU A 1 82 ? 5.724 -12.372 -16.324 1 98.67 82 LEU A O 1
ATOM 700 N N . PHE A 1 83 ? 6.12 -11.863 -14.174 1 98.27 83 PHE A N 1
ATOM 701 C CA . PHE A 1 83 ? 4.802 -12.312 -13.741 1 98.27 83 PHE A CA 1
ATOM 702 C C . PHE A 1 83 ? 3.703 -11.547 -14.468 1 98.27 83 PHE A C 1
ATOM 704 O O . PHE A 1 83 ? 2.705 -12.134 -14.891 1 98.27 83 PHE A O 1
ATOM 711 N N . THR A 1 84 ? 3.908 -10.257 -14.549 1 98.19 84 THR A N 1
ATOM 712 C CA . THR A 1 84 ? 2.923 -9.417 -15.221 1 98.19 84 THR A CA 1
ATOM 713 C C . THR A 1 84 ? 2.742 -9.851 -16.673 1 98.19 84 THR A C 1
ATOM 715 O O . THR A 1 84 ? 1.614 -10.025 -17.138 1 98.19 84 THR A O 1
ATOM 718 N N . LYS A 1 85 ? 3.859 -10.071 -17.368 1 96.96 85 LYS A N 1
ATOM 719 C CA . LYS A 1 85 ? 3.822 -10.491 -18.766 1 96.96 85 LYS A CA 1
ATOM 720 C C . LYS A 1 85 ? 3.196 -11.876 -18.907 1 96.96 85 LYS A C 1
ATOM 722 O O . LYS A 1 85 ? 2.539 -12.167 -19.909 1 96.96 85 LYS A O 1
ATOM 727 N N . GLY A 1 86 ? 3.449 -12.697 -17.914 1 95.46 86 GLY A N 1
ATOM 728 C CA . GLY A 1 86 ? 2.88 -14.036 -17.913 1 95.46 86 GLY A CA 1
ATOM 729 C C . GLY A 1 86 ? 1.45 -14.076 -17.409 1 95.46 86 GLY A C 1
ATOM 730 O O . GLY A 1 86 ? 0.891 -15.154 -17.194 1 95.46 86 GLY A O 1
ATOM 731 N N . GLU A 1 87 ? 0.859 -12.925 -17.038 1 95.51 87 GLU A N 1
ATOM 732 C CA . GLU A 1 87 ? -0.512 -12.726 -16.578 1 95.51 87 GLU A CA 1
ATOM 733 C C . GLU A 1 87 ? -0.741 -13.384 -15.221 1 95.51 87 GLU A C 1
ATOM 735 O O . GLU A 1 87 ? -1.835 -13.876 -14.94 1 95.51 87 GLU A O 1
ATOM 740 N N . ASP A 1 88 ? 0.264 -13.62 -14.561 1 95.91 88 ASP A N 1
ATOM 741 C CA . ASP A 1 88 ? 0.191 -13.949 -13.141 1 95.91 88 ASP A CA 1
ATOM 742 C C . ASP A 1 88 ? 0.27 -12.69 -12.281 1 95.91 88 ASP A C 1
ATOM 744 O O . ASP A 1 88 ? 1.246 -12.486 -11.557 1 95.91 88 ASP A O 1
ATOM 748 N N . TRP A 1 89 ? -0.76 -11.97 -12.316 1 97.87 89 TRP A N 1
ATOM 749 C CA . TRP A 1 89 ? -0.809 -10.629 -11.742 1 97.87 89 TRP A CA 1
ATOM 750 C C . TRP A 1 89 ? -0.779 -10.688 -10.218 1 97.87 89 TRP A C 1
ATOM 752 O O . TRP A 1 89 ? -0.207 -9.809 -9.568 1 97.87 89 TRP A O 1
ATOM 762 N N . GLU A 1 90 ? -1.341 -11.708 -9.65 1 96.66 90 GLU A N 1
ATOM 763 C CA . GLU A 1 90 ? -1.379 -11.852 -8.197 1 96.66 90 GLU A CA 1
ATOM 764 C C . GLU A 1 90 ? 0.02 -12.074 -7.629 1 96.66 90 GLU A C 1
ATOM 766 O O . GLU A 1 90 ? 0.385 -11.478 -6.613 1 96.66 90 GLU A O 1
ATOM 771 N N . ASP A 1 91 ? 0.758 -12.887 -8.287 1 97.23 91 ASP A N 1
ATOM 772 C CA . ASP A 1 91 ? 2.124 -13.093 -7.814 1 97.23 91 ASP A CA 1
ATOM 773 C C . ASP A 1 91 ? 2.975 -11.844 -8.034 1 97.23 91 ASP A C 1
ATOM 775 O O . ASP A 1 91 ? 3.87 -11.549 -7.24 1 97.23 91 ASP A O 1
ATOM 779 N N . ALA A 1 92 ? 2.73 -11.137 -9.139 1 98.64 92 ALA A N 1
ATOM 780 C CA . ALA A 1 92 ? 3.398 -9.852 -9.326 1 98.64 92 ALA A CA 1
ATOM 781 C C . ALA A 1 92 ? 3.117 -8.912 -8.157 1 98.64 92 ALA A C 1
ATOM 783 O O . ALA A 1 92 ? 4.028 -8.253 -7.649 1 98.64 92 ALA A O 1
ATOM 784 N N . LEU A 1 93 ? 1.876 -8.876 -7.721 1 98.46 93 LEU A N 1
ATOM 785 C CA . LEU A 1 93 ? 1.478 -8.041 -6.593 1 98.46 93 LEU A CA 1
ATOM 786 C C . LEU A 1 93 ? 2.238 -8.433 -5.331 1 98.46 93 LEU A C 1
ATOM 788 O O . LEU A 1 93 ? 2.662 -7.567 -4.562 1 98.46 93 LEU A O 1
ATOM 792 N N . ILE A 1 94 ? 2.344 -9.724 -5.123 1 97.98 94 ILE A N 1
ATOM 793 C CA . ILE A 1 94 ? 3.056 -10.209 -3.946 1 97.98 94 ILE A CA 1
ATOM 794 C C . ILE A 1 94 ? 4.488 -9.679 -3.955 1 97.98 94 ILE A C 1
ATOM 796 O O . ILE A 1 94 ? 4.982 -9.189 -2.936 1 97.98 94 ILE A O 1
ATOM 800 N N . VAL A 1 95 ? 5.106 -9.71 -5.079 1 98.62 95 VAL A N 1
ATOM 801 C CA . VAL A 1 95 ? 6.494 -9.281 -5.215 1 98.62 95 VAL A CA 1
ATOM 802 C C . VAL A 1 95 ? 6.587 -7.767 -5.04 1 98.62 95 VAL A C 1
ATOM 804 O O . VAL A 1 95 ? 7.39 -7.276 -4.243 1 98.62 95 VAL A O 1
ATOM 807 N N . TYR A 1 96 ? 5.785 -6.987 -5.734 1 98.74 96 TYR A N 1
ATOM 808 C CA . TYR A 1 96 ? 5.84 -5.53 -5.712 1 98.74 96 TYR A CA 1
ATOM 809 C C . TYR A 1 96 ? 5.473 -4.991 -4.334 1 98.74 96 TYR A C 1
ATOM 811 O O . TYR A 1 96 ? 6.013 -3.973 -3.895 1 98.74 96 TYR A O 1
ATOM 819 N N . ASN A 1 97 ? 4.566 -5.621 -3.667 1 98.2 97 ASN A N 1
ATOM 820 C CA . ASN A 1 97 ? 4.184 -5.178 -2.33 1 98.2 97 ASN A CA 1
ATOM 821 C C . ASN A 1 97 ? 5.354 -5.265 -1.355 1 98.2 97 ASN A C 1
ATOM 823 O O . ASN A 1 97 ? 5.431 -4.49 -0.4 1 98.2 97 ASN A O 1
ATOM 827 N N . GLN A 1 98 ? 6.235 -6.159 -1.588 1 98.2 98 GLN A N 1
ATOM 828 C CA . GLN A 1 98 ? 7.416 -6.27 -0.739 1 98.2 98 GLN A CA 1
ATOM 829 C C . GLN A 1 98 ? 8.373 -5.105 -0.972 1 98.2 98 GLN A C 1
ATOM 831 O O . GLN A 1 98 ? 9.21 -4.802 -0.119 1 98.2 98 GLN A O 1
ATOM 836 N N . LEU A 1 99 ? 8.242 -4.473 -2.113 1 98.56 99 LEU A N 1
ATOM 837 C CA . LEU A 1 99 ? 9.144 -3.377 -2.451 1 98.56 99 LEU A CA 1
ATOM 838 C C . LEU A 1 99 ? 8.616 -2.052 -1.91 1 98.56 99 LEU A C 1
ATOM 840 O O . LEU A 1 99 ? 9.369 -1.083 -1.787 1 98.56 99 LEU A O 1
ATOM 844 N N . ILE A 1 100 ? 7.372 -1.948 -1.523 1 98.35 100 ILE A N 1
ATOM 845 C CA . ILE A 1 100 ? 6.744 -0.705 -1.09 1 98.35 100 ILE A CA 1
ATOM 846 C C . ILE A 1 100 ? 7.462 -0.167 0.145 1 98.35 100 ILE A C 1
ATOM 848 O O . ILE A 1 100 ? 7.943 0.968 0.147 1 98.35 100 ILE A O 1
ATOM 852 N N . PRO A 1 101 ? 7.587 -0.974 1.154 1 97.3 101 PRO A N 1
ATOM 853 C CA . PRO A 1 101 ? 8.26 -0.432 2.337 1 97.3 101 PRO A CA 1
ATOM 854 C C . PRO A 1 101 ? 9.719 -0.069 2.072 1 97.3 101 PRO A C 1
ATOM 856 O O . PRO A 1 101 ? 10.277 0.797 2.75 1 97.3 101 PRO A O 1
ATOM 859 N N . VAL A 1 102 ? 10.336 -0.735 1.114 1 97.16 102 VAL A N 1
ATOM 860 C CA . VAL A 1 102 ? 11.716 -0.413 0.766 1 97.16 102 VAL A CA 1
ATOM 861 C C . VAL A 1 102 ? 11.8 1.026 0.263 1 97.16 102 VAL A C 1
ATOM 863 O O . VAL A 1 102 ? 12.631 1.807 0.733 1 97.16 102 VAL A O 1
ATOM 866 N N . TYR A 1 103 ? 10.913 1.374 -0.632 1 97.57 103 TYR A N 1
ATOM 867 C CA . TYR A 1 103 ? 10.916 2.714 -1.21 1 97.57 103 TYR A CA 1
ATOM 868 C C . TYR A 1 103 ? 10.374 3.736 -0.219 1 97.57 103 TYR A C 1
ATOM 870 O O . TYR A 1 103 ? 10.786 4.899 -0.229 1 97.57 103 TYR A O 1
ATOM 878 N N . GLN A 1 104 ? 9.544 3.325 0.623 1 95.43 104 GLN A N 1
ATOM 879 C CA . GLN A 1 104 ? 8.841 4.231 1.525 1 95.43 104 GLN A CA 1
ATOM 880 C C . GLN A 1 104 ? 9.694 4.562 2.747 1 95.43 104 GLN A C 1
ATOM 882 O O . GLN A 1 104 ? 9.684 5.697 3.229 1 95.43 104 GLN A O 1
ATOM 887 N N . SER A 1 105 ? 10.455 3.565 3.258 1 93.01 105 SER A N 1
ATOM 888 C CA . SER A 1 105 ? 11.031 3.749 4.586 1 93.01 105 SER A CA 1
ATOM 889 C C . SER A 1 105 ? 12.536 3.504 4.575 1 93.01 105 SER A C 1
ATOM 891 O O . SER A 1 105 ? 13.259 4.007 5.438 1 93.01 105 SER A O 1
ATOM 893 N N . ILE A 1 106 ? 12.955 2.687 3.673 1 92.63 106 ILE A N 1
ATOM 894 C CA . ILE A 1 106 ? 14.383 2.389 3.653 1 92.63 106 ILE A CA 1
ATOM 895 C C . ILE A 1 106 ? 15.105 3.381 2.743 1 92.63 106 ILE A C 1
ATOM 897 O O . ILE A 1 106 ? 16.01 4.093 3.184 1 92.63 106 ILE A O 1
ATOM 901 N N . LEU A 1 107 ? 14.634 3.49 1.568 1 94.12 107 LEU A N 1
ATOM 902 C CA . LEU A 1 107 ? 15.278 4.371 0.6 1 94.12 107 LEU A CA 1
ATOM 903 C C . LEU A 1 107 ? 14.643 5.758 0.62 1 94.12 107 LEU A C 1
ATOM 905 O O . LEU A 1 107 ? 15.275 6.74 0.226 1 94.12 107 LEU A O 1
ATOM 909 N N . ILE A 1 108 ? 13.384 5.812 1.081 1 95.22 108 ILE A N 1
ATOM 910 C CA . ILE A 1 108 ? 12.576 7.025 1.02 1 95.22 108 ILE A CA 1
ATOM 911 C C . ILE A 1 108 ? 12.666 7.635 -0.377 1 95.22 108 ILE A C 1
ATOM 913 O O . ILE A 1 108 ? 12.969 8.821 -0.526 1 95.22 108 ILE A O 1
ATOM 917 N N . ASP A 1 109 ? 12.462 6.843 -1.382 1 96.03 109 ASP A N 1
ATOM 918 C CA . ASP A 1 109 ? 12.438 7.23 -2.789 1 96.03 109 ASP A CA 1
ATOM 919 C C . ASP A 1 109 ? 11.006 7.3 -3.315 1 96.03 109 ASP A C 1
ATOM 921 O O . ASP A 1 109 ? 10.483 6.316 -3.841 1 96.03 109 ASP A O 1
ATOM 925 N N . TYR A 1 110 ? 10.464 8.48 -3.26 1 97.37 110 TYR A N 1
ATOM 926 C CA . TYR A 1 110 ? 9.048 8.647 -3.569 1 97.37 110 TYR A CA 1
ATOM 927 C C . TYR A 1 110 ? 8.806 8.572 -5.072 1 97.37 110 TYR A C 1
ATOM 929 O O . TYR A 1 110 ? 7.684 8.31 -5.514 1 97.37 110 TYR A O 1
ATOM 937 N N . HIS A 1 111 ? 9.794 8.793 -5.868 1 96.98 111 HIS A N 1
ATOM 938 C CA . HIS A 1 111 ? 9.657 8.606 -7.308 1 96.98 111 HIS A CA 1
ATOM 939 C C . HIS A 1 111 ? 9.461 7.134 -7.656 1 96.98 111 HIS A C 1
ATOM 941 O O . HIS A 1 111 ? 8.494 6.775 -8.332 1 96.98 111 HIS A O 1
ATOM 947 N N . LYS A 1 112 ? 10.375 6.277 -7.153 1 97.73 112 LYS A N 1
ATOM 948 C CA . LYS A 1 112 ? 10.253 4.84 -7.38 1 97.73 112 LYS A CA 1
ATOM 949 C C . LYS A 1 112 ? 8.948 4.301 -6.8 1 97.73 112 LYS A C 1
ATOM 951 O O . LYS A 1 112 ? 8.31 3.432 -7.398 1 97.73 112 LYS A O 1
ATOM 956 N N . LEU A 1 113 ? 8.594 4.851 -5.608 1 98.48 113 LEU A N 1
ATOM 957 C CA . LEU A 1 113 ? 7.366 4.405 -4.958 1 98.48 113 LEU A CA 1
ATOM 958 C C . LEU A 1 113 ? 6.148 4.735 -5.814 1 98.48 113 LEU A C 1
ATOM 960 O O . LEU A 1 113 ? 5.26 3.897 -5.987 1 98.48 113 LEU A O 1
ATOM 964 N N . SER A 1 114 ? 6.149 5.939 -6.34 1 98.54 114 SER A N 1
ATOM 965 C CA . SER A 1 114 ? 5.041 6.355 -7.193 1 98.54 114 SER A CA 1
ATOM 966 C C . SER A 1 114 ? 4.924 5.46 -8.422 1 98.54 114 SER A C 1
ATOM 968 O O . SER A 1 114 ? 3.828 5.014 -8.77 1 98.54 114 SER A O 1
ATOM 970 N N . GLU A 1 115 ? 5.997 5.18 -9.091 1 98.63 115 GLU A N 1
ATOM 971 C CA . GLU A 1 115 ? 6.001 4.315 -10.267 1 98.63 115 GLU A CA 1
ATOM 972 C C . GLU A 1 115 ? 5.531 2.906 -9.917 1 98.63 115 GLU A C 1
ATOM 974 O O . GLU A 1 115 ? 4.787 2.287 -10.68 1 98.63 115 GLU A O 1
ATOM 979 N N . LEU A 1 116 ? 6.008 2.438 -8.798 1 98.8 116 LEU A N 1
ATOM 980 C CA . LEU A 1 116 ? 5.619 1.109 -8.337 1 98.8 116 LEU A CA 1
ATOM 981 C C . LEU A 1 116 ? 4.118 1.042 -8.077 1 98.8 116 LEU A C 1
ATOM 983 O O . LEU A 1 116 ? 3.462 0.067 -8.452 1 98.8 116 LEU A O 1
ATOM 987 N N . LEU A 1 117 ? 3.583 2.069 -7.43 1 98.81 117 LEU A N 1
ATOM 988 C CA . LEU A 1 117 ? 2.158 2.114 -7.119 1 98.81 117 LEU A CA 1
ATOM 989 C C . LEU A 1 117 ? 1.324 2.152 -8.395 1 98.81 117 LEU A C 1
ATOM 991 O O . LEU A 1 117 ? 0.235 1.576 -8.447 1 98.81 117 LEU A O 1
ATOM 995 N N . LYS A 1 118 ? 1.803 2.805 -9.402 1 98.75 118 LYS A N 1
ATOM 996 C CA . LYS A 1 118 ? 1.119 2.802 -10.692 1 98.75 118 LYS A CA 1
ATOM 997 C C . LYS A 1 118 ? 1.086 1.4 -11.294 1 98.75 118 LYS A C 1
ATOM 999 O O . LYS A 1 118 ? 0.069 0.982 -11.851 1 98.75 118 LYS A O 1
ATOM 1004 N N . LYS A 1 119 ? 2.218 0.713 -11.204 1 98.71 119 LYS A N 1
ATOM 1005 C CA . LYS A 1 119 ? 2.261 -0.669 -11.674 1 98.71 119 LYS A CA 1
ATOM 1006 C C . LYS A 1 119 ? 1.253 -1.536 -10.925 1 98.71 119 LYS A C 1
ATOM 1008 O O . LYS A 1 119 ? 0.538 -2.334 -11.534 1 98.71 119 LYS A O 1
ATOM 1013 N N . ILE A 1 120 ? 1.235 -1.37 -9.633 1 98.84 120 ILE A N 1
ATOM 1014 C CA . ILE A 1 120 ? 0.334 -2.143 -8.785 1 98.84 120 ILE A CA 1
ATOM 1015 C C . ILE A 1 120 ? -1.115 -1.824 -9.145 1 98.84 120 ILE A C 1
ATOM 1017 O O . ILE A 1 120 ? -1.947 -2.728 -9.257 1 98.84 120 ILE A O 1
ATOM 1021 N N . ALA A 1 121 ? -1.387 -0.528 -9.343 1 98.8 121 ALA A N 1
ATOM 1022 C CA . ALA A 1 121 ? -2.731 -0.128 -9.751 1 98.8 121 ALA A CA 1
ATOM 1023 C C . ALA A 1 121 ? -3.132 -0.805 -11.059 1 98.8 121 ALA A C 1
ATOM 1025 O O . ALA A 1 121 ? -4.264 -1.273 -11.201 1 98.8 121 ALA A O 1
ATOM 1026 N N . GLN A 1 122 ? -2.238 -0.867 -11.972 1 98.63 122 GLN A N 1
ATOM 1027 C CA . GLN A 1 122 ? -2.5 -1.5 -13.261 1 98.63 122 GLN A CA 1
ATOM 1028 C C . GLN A 1 122 ? -2.765 -2.994 -13.097 1 98.63 122 GLN A C 1
ATOM 1030 O O . GLN A 1 122 ? -3.585 -3.567 -13.818 1 98.63 122 GLN A O 1
ATOM 1035 N N . LEU A 1 123 ? -2.036 -3.611 -12.221 1 98.67 123 LEU A N 1
ATOM 1036 C CA . LEU A 1 123 ? -2.257 -5.029 -11.961 1 98.67 123 LEU A CA 1
ATOM 1037 C C . LEU A 1 123 ? -3.666 -5.272 -11.431 1 98.67 123 LEU A C 1
ATOM 1039 O O . LEU A 1 123 ? -4.353 -6.193 -11.88 1 98.67 123 LEU A O 1
ATOM 1043 N N . TYR A 1 124 ? -4.08 -4.466 -10.508 1 98.38 124 TYR A N 1
ATOM 1044 C CA . TYR A 1 124 ? -5.437 -4.608 -9.991 1 98.38 124 TYR A CA 1
ATOM 1045 C C . TYR A 1 124 ? -6.466 -4.387 -11.093 1 98.38 124 TYR A C 1
ATOM 1047 O O . TYR A 1 124 ? -7.488 -5.076 -11.144 1 98.38 124 TYR A O 1
ATOM 1055 N N . THR A 1 125 ? -6.233 -3.414 -11.949 1 98.14 125 THR A N 1
ATOM 1056 C CA . THR A 1 125 ? -7.112 -3.187 -13.091 1 98.14 125 THR A CA 1
ATOM 1057 C C . THR A 1 125 ? -7.178 -4.426 -13.978 1 98.14 125 THR A C 1
ATOM 1059 O O . THR A 1 125 ? -8.261 -4.833 -14.406 1 98.14 125 THR A O 1
ATOM 1062 N N . SER A 1 126 ? -6.053 -5.009 -14.223 1 97.75 126 SER A N 1
ATOM 1063 C CA . SER A 1 126 ? -5.986 -6.193 -15.073 1 97.75 126 SER A CA 1
ATOM 1064 C C . SER A 1 126 ? -6.754 -7.359 -14.46 1 97.75 126 SER A C 1
ATOM 1066 O O . SER A 1 126 ? -7.521 -8.035 -15.149 1 97.75 126 SER A O 1
ATOM 1068 N N . ILE A 1 127 ? -6.575 -7.556 -13.207 1 96.9 127 ILE A N 1
ATOM 1069 C CA . ILE A 1 127 ? -7.262 -8.646 -12.523 1 96.9 127 ILE A CA 1
ATOM 1070 C C . ILE A 1 127 ? -8.773 -8.445 -12.62 1 96.9 127 ILE A C 1
ATOM 1072 O O . ILE A 1 127 ? -9.522 -9.406 -12.813 1 96.9 127 ILE A O 1
ATOM 1076 N N . ASP A 1 128 ? -9.119 -7.237 -12.5 1 94.44 128 ASP A N 1
ATOM 1077 C CA . ASP A 1 128 ? -10.536 -6.891 -12.432 1 94.44 128 ASP A CA 1
ATOM 1078 C C . ASP A 1 128 ? -11.182 -6.951 -13.814 1 94.44 128 ASP A C 1
ATOM 1080 O O . ASP A 1 128 ? -12.347 -7.333 -13.945 1 94.44 128 ASP A O 1
ATOM 1084 N N . ARG A 1 129 ? -10.469 -6.647 -14.875 1 93.77 129 ARG A N 1
ATOM 1085 C CA . ARG A 1 129 ? -11.153 -6.349 -16.128 1 93.77 129 ARG A CA 1
ATOM 1086 C C . ARG A 1 129 ? -10.667 -7.262 -17.249 1 93.77 129 ARG A C 1
ATOM 1088 O O . ARG A 1 129 ? -11.346 -7.421 -18.265 1 93.77 129 ARG A O 1
ATOM 1095 N N . THR A 1 130 ? -9.532 -7.756 -17.111 1 92.5 130 THR A N 1
ATOM 1096 C CA . THR A 1 130 ? -8.933 -8.482 -18.226 1 92.5 130 THR A CA 1
ATOM 1097 C C . THR A 1 130 ? -9.189 -9.98 -18.095 1 92.5 130 THR A C 1
ATOM 1099 O O . THR A 1 130 ? -8.976 -10.561 -17.029 1 92.5 130 THR A O 1
ATOM 1102 N N . GLU A 1 131 ? -9.765 -10.532 -19.131 1 89.85 131 GLU A N 1
ATOM 1103 C CA . GLU A 1 131 ? -9.876 -11.986 -19.185 1 89.85 131 GLU A CA 1
ATOM 1104 C C . GLU A 1 131 ? -8.535 -12.629 -19.53 1 89.85 131 GLU A C 1
ATOM 1106 O O . GLU A 1 131 ? -7.889 -12.244 -20.507 1 89.85 131 GLU A O 1
ATOM 1111 N N . ARG A 1 132 ? -8.128 -13.43 -18.651 1 88.61 132 ARG A N 1
ATOM 1112 C CA . ARG A 1 132 ? -6.866 -14.104 -18.938 1 88.61 132 ARG A CA 1
ATOM 1113 C C . ARG A 1 132 ? -7.079 -15.598 -19.155 1 88.61 132 ARG A C 1
ATOM 1115 O O . ARG A 1 132 ? -8.103 -16.15 -18.746 1 88.61 132 ARG A O 1
ATOM 1122 N N . ALA A 1 133 ? -6.191 -16.216 -19.961 1 87.21 133 ALA A N 1
ATOM 1123 C CA . ALA A 1 133 ? -6.229 -17.65 -20.24 1 87.21 133 ALA A CA 1
ATOM 1124 C C . ALA A 1 133 ? -5.577 -18.446 -19.113 1 87.21 133 ALA A C 1
ATOM 1126 O O . ALA A 1 133 ? -4.518 -18.066 -18.609 1 87.21 133 ALA A O 1
ATOM 1127 N N . TYR A 1 134 ? -6.314 -19.477 -18.704 1 89.89 134 TYR A N 1
ATOM 1128 C CA . TYR A 1 134 ? -5.766 -20.291 -17.625 1 89.89 134 TYR A CA 1
ATOM 1129 C C . TYR A 1 134 ? -5.17 -21.585 -18.166 1 89.89 134 TYR A C 1
ATOM 1131 O O . TYR A 1 134 ? -5.509 -22.018 -19.27 1 89.89 134 TYR A O 1
ATOM 1139 N N . PHE A 1 135 ? -4.342 -22.112 -17.38 1 90.4 135 PHE A N 1
ATOM 1140 C CA . PHE A 1 135 ? -3.638 -23.34 -17.731 1 90.4 135 PHE A CA 1
ATOM 1141 C C . PHE A 1 135 ? -4.486 -24.563 -17.402 1 90.4 135 PHE A C 1
ATOM 1143 O O . PHE A 1 135 ? -5.357 -24.505 -16.531 1 90.4 135 PHE A O 1
ATOM 1150 N N . TYR A 1 136 ? -4.235 -25.586 -18.186 1 93.52 136 TYR A N 1
ATOM 1151 C CA . TYR A 1 136 ? -4.733 -26.908 -17.824 1 93.52 136 TYR A CA 1
ATOM 1152 C C . TYR A 1 136 ? -3.671 -27.703 -17.073 1 93.52 136 TYR A C 1
ATOM 1154 O O . TYR A 1 136 ? -2.485 -27.37 -17.124 1 93.52 136 TYR A O 1
ATOM 1162 N N . TYR A 1 137 ? -4.213 -28.601 -16.4 1 95.64 137 TYR A N 1
ATOM 1163 C CA . TYR A 1 137 ? -3.312 -29.508 -15.698 1 95.64 137 TYR A CA 1
ATOM 1164 C C . TYR A 1 137 ? -3.488 -30.94 -16.189 1 95.64 137 TYR A C 1
ATOM 1166 O O . TYR A 1 137 ? -4.61 -31.381 -16.446 1 95.64 137 TYR A O 1
ATOM 1174 N N . TYR A 1 138 ? -2.391 -31.608 -16.28 1 96.47 138 TYR A N 1
ATOM 1175 C CA . TYR A 1 138 ? -2.405 -32.973 -16.793 1 96.47 138 TYR A CA 1
ATOM 1176 C C . TYR A 1 138 ? -1.629 -33.909 -15.874 1 96.47 138 TYR A C 1
ATOM 1178 O O . TYR A 1 138 ? -0.563 -33.551 -15.369 1 96.47 138 TYR A O 1
ATOM 1186 N N . LEU A 1 139 ? -2.175 -35.012 -15.659 1 96.33 139 LEU A N 1
ATOM 1187 C CA . LEU A 1 139 ? -1.459 -36.096 -14.994 1 96.33 139 LEU A CA 1
ATOM 1188 C C . LEU A 1 139 ? -0.71 -36.954 -16.006 1 96.33 139 LEU A C 1
ATOM 1190 O O . LEU A 1 139 ? -1.298 -37.429 -16.981 1 96.33 139 LEU A O 1
ATOM 1194 N N . VAL A 1 140 ? 0.535 -37.105 -15.741 1 96.73 140 VAL A N 1
ATOM 1195 C CA . VAL A 1 140 ? 1.381 -37.91 -16.614 1 96.73 140 VAL A CA 1
ATOM 1196 C C . VAL A 1 140 ? 2.041 -39.028 -15.809 1 96.73 140 VAL A C 1
ATOM 1198 O O . VAL A 1 140 ? 2.78 -38.763 -14.858 1 96.73 140 VAL A O 1
ATOM 1201 N N . ALA A 1 141 ? 1.798 -40.2 -16.205 1 96.79 141 ALA A N 1
ATOM 1202 C CA . ALA A 1 141 ? 2.387 -41.356 -15.533 1 96.79 141 ALA A CA 1
ATOM 1203 C C . ALA A 1 141 ? 3.368 -42.082 -16.449 1 96.79 141 ALA A C 1
ATOM 1205 O O . ALA A 1 141 ? 3.123 -42.215 -17.651 1 96.79 141 ALA A O 1
ATOM 1206 N N . PHE A 1 142 ? 4.385 -42.531 -15.858 1 97.04 142 PHE A N 1
ATOM 1207 C CA . PHE A 1 142 ? 5.443 -43.22 -16.587 1 97.04 142 PHE A CA 1
ATOM 1208 C C . PHE A 1 142 ? 5.575 -44.663 -16.115 1 97.04 142 PHE A C 1
ATOM 1210 O O . PHE A 1 142 ? 5.626 -44.926 -14.912 1 97.04 142 PHE A O 1
ATOM 1217 N N . TYR A 1 143 ? 5.609 -45.525 -17.105 1 97.23 143 TYR A N 1
ATOM 1218 C CA . TYR A 1 143 ? 5.767 -46.939 -16.784 1 97.23 143 TYR A CA 1
ATOM 1219 C C . TYR A 1 143 ? 6.783 -47.598 -17.71 1 97.23 143 TYR A C 1
ATOM 1221 O O . TYR A 1 143 ? 6.832 -47.295 -18.904 1 97.23 143 TYR A O 1
ATOM 1229 N N . GLY A 1 144 ? 7.495 -48.568 -17.153 1 97.53 144 GLY A N 1
ATOM 1230 C CA . GLY A 1 144 ? 8.366 -49.405 -17.962 1 97.53 144 GLY A CA 1
ATOM 1231 C C . GLY A 1 144 ? 9.835 -49.246 -17.617 1 97.53 144 GLY A C 1
ATOM 1232 O O . GLY A 1 144 ? 10.291 -48.141 -17.315 1 97.53 144 GLY A O 1
ATOM 1233 N N . GLN A 1 145 ? 10.591 -50.236 -17.834 1 97.12 145 GLN A N 1
ATOM 1234 C CA . GLN A 1 145 ? 12.005 -50.289 -17.477 1 97.12 145 GLN A CA 1
ATOM 1235 C C . GLN A 1 145 ? 12.855 -49.52 -18.484 1 97.12 145 GLN A C 1
ATOM 1237 O O . GLN A 1 145 ? 14.037 -49.266 -18.24 1 97.12 145 GLN A O 1
ATOM 1242 N N . GLY A 1 146 ? 12.225 -49.129 -19.558 1 96.81 146 GLY A N 1
ATOM 1243 C CA . GLY A 1 146 ? 12.919 -48.29 -20.522 1 96.81 146 GLY A CA 1
ATOM 1244 C C . GLY A 1 146 ? 13.101 -46.861 -20.047 1 96.81 146 GLY A C 1
ATOM 1245 O O . GLY A 1 146 ? 13.931 -46.124 -20.583 1 96.81 146 GLY A O 1
ATOM 1246 N N . PHE A 1 147 ? 12.324 -46.407 -19.151 1 96.07 147 PHE A N 1
ATOM 1247 C CA . PHE A 1 147 ? 12.506 -45.11 -18.51 1 96.07 147 PHE A CA 1
ATOM 1248 C C . PHE A 1 147 ? 13.519 -45.204 -17.376 1 96.07 147 PHE A C 1
ATOM 1250 O O . PHE A 1 147 ? 13.694 -46.268 -16.778 1 96.07 147 PHE A O 1
ATOM 1257 N N . PRO A 1 148 ? 14.126 -44.124 -17.093 1 94.68 148 PRO A N 1
ATOM 1258 C CA . PRO A 1 148 ? 14.948 -44.115 -15.881 1 94.68 148 PRO A CA 1
ATOM 1259 C C . PRO A 1 148 ? 14.141 -44.412 -14.619 1 94.68 148 PRO A C 1
ATOM 1261 O O . PRO A 1 148 ? 12.932 -44.168 -14.583 1 94.68 148 PRO A O 1
ATOM 1264 N N . ALA A 1 149 ? 14.813 -44.787 -13.589 1 94.19 149 ALA A N 1
ATOM 1265 C CA . ALA A 1 149 ? 14.187 -45.237 -12.349 1 94.19 149 ALA A CA 1
ATOM 1266 C C . ALA A 1 149 ? 13.365 -44.119 -11.713 1 94.19 149 ALA A C 1
ATOM 1268 O O . ALA A 1 149 ? 12.34 -44.379 -11.078 1 94.19 149 ALA A O 1
ATOM 1269 N N . TYR A 1 150 ? 13.767 -42.936 -11.889 1 92.23 150 TYR A N 1
ATOM 1270 C CA . TYR A 1 150 ? 13.09 -41.828 -11.226 1 92.23 150 TYR A CA 1
ATOM 1271 C C . TYR A 1 150 ? 11.777 -41.494 -11.924 1 92.23 150 TYR A C 1
ATOM 1273 O O . TYR A 1 150 ? 10.931 -40.79 -11.366 1 92.23 150 TYR A O 1
ATOM 1281 N N . LEU A 1 151 ? 11.564 -42.045 -13.099 1 95.62 151 LEU A N 1
ATOM 1282 C CA . LEU A 1 151 ? 10.318 -41.833 -13.828 1 95.62 151 LEU A CA 1
ATOM 1283 C C . LEU A 1 151 ? 9.426 -43.068 -13.751 1 95.62 151 LEU A C 1
ATOM 1285 O O . LEU A 1 151 ? 8.208 -42.951 -13.604 1 95.62 151 LEU A O 1
ATOM 1289 N N . ASN A 1 152 ? 10.053 -44.237 -13.792 1 96.51 152 ASN A N 1
ATOM 1290 C CA . ASN A 1 152 ? 9.309 -45.49 -13.864 1 96.51 152 ASN A CA 1
ATOM 1291 C C . ASN A 1 152 ? 8.439 -45.697 -12.628 1 96.51 152 ASN A C 1
ATOM 1293 O O . ASN A 1 152 ? 8.951 -45.78 -11.51 1 96.51 152 ASN A O 1
ATOM 1297 N N . GLY A 1 153 ? 7.173 -45.714 -12.918 1 94.75 153 GLY A N 1
ATOM 1298 C CA . GLY A 1 153 ? 6.244 -45.95 -11.824 1 94.75 153 GLY A CA 1
ATOM 1299 C C . GLY A 1 153 ? 5.806 -44.675 -11.127 1 94.75 153 GLY A C 1
ATOM 1300 O O . GLY A 1 153 ? 5.027 -44.72 -10.173 1 94.75 153 GLY A O 1
ATOM 1301 N N . HIS A 1 154 ? 6.302 -43.545 -11.646 1 95.39 154 HIS A N 1
ATOM 1302 C CA . HIS A 1 154 ? 5.971 -42.277 -11.006 1 95.39 154 HIS A CA 1
ATOM 1303 C C . HIS A 1 154 ? 4.969 -41.485 -11.839 1 95.39 154 HIS A C 1
ATOM 1305 O O . HIS A 1 154 ? 4.834 -41.719 -13.042 1 95.39 154 HIS A O 1
ATOM 1311 N N . LYS A 1 155 ? 4.289 -40.627 -11.145 1 96.27 155 LYS A N 1
ATOM 1312 C CA . LYS A 1 155 ? 3.302 -39.744 -11.761 1 96.27 155 LYS A CA 1
ATOM 1313 C C . LYS A 1 155 ? 3.625 -38.279 -11.482 1 96.27 155 LYS A C 1
ATOM 1315 O O . LYS A 1 155 ? 4.096 -37.938 -10.395 1 96.27 155 LYS A O 1
ATOM 1320 N N . PHE A 1 156 ? 3.374 -37.454 -12.435 1 96.99 156 PHE A N 1
ATOM 1321 C CA . PHE A 1 156 ? 3.638 -36.024 -12.331 1 96.99 156 PHE A CA 1
ATOM 1322 C C . PHE A 1 156 ? 2.446 -35.216 -12.83 1 96.99 156 PHE A C 1
ATOM 1324 O O . PHE A 1 156 ? 1.695 -35.676 -13.692 1 96.99 156 PHE A O 1
ATOM 1331 N N . VAL A 1 157 ? 2.279 -34.098 -12.234 1 97.38 157 VAL A N 1
ATOM 1332 C CA . VAL A 1 157 ? 1.309 -33.14 -12.752 1 97.38 157 VAL A CA 1
ATOM 1333 C C . VAL A 1 157 ? 2.029 -32.049 -13.541 1 97.38 157 VAL A C 1
ATOM 1335 O O . VAL A 1 157 ? 2.958 -31.417 -13.032 1 97.38 157 VAL A O 1
ATOM 1338 N N . PHE A 1 158 ? 1.58 -31.913 -14.747 1 96.34 158 PHE A N 1
ATOM 1339 C CA . PHE A 1 158 ? 2.126 -30.897 -15.638 1 96.34 158 PHE A CA 1
ATOM 1340 C C . PHE A 1 158 ? 1.133 -29.756 -15.831 1 96.34 158 PHE A C 1
ATOM 1342 O O . PHE A 1 158 ? -0.077 -29.984 -15.891 1 96.34 158 PHE A O 1
ATOM 1349 N N . ARG A 1 159 ? 1.691 -28.618 -15.918 1 94.24 159 ARG A N 1
ATOM 1350 C CA . ARG A 1 159 ? 0.89 -27.475 -16.345 1 94.24 159 ARG A CA 1
ATOM 1351 C C . ARG A 1 159 ? 1.015 -27.25 -17.848 1 94.24 159 ARG A C 1
ATOM 1353 O O . ARG A 1 159 ? 2.102 -27.385 -18.413 1 94.24 159 ARG A O 1
ATOM 1360 N N . SER A 1 160 ? -0.054 -27.031 -18.441 1 93.76 160 SER A N 1
ATOM 1361 C CA . SER A 1 160 ? -0.054 -26.771 -19.877 1 93.76 160 SER A CA 1
ATOM 1362 C C . SER A 1 160 ? 0.515 -25.392 -20.189 1 93.76 160 SER A C 1
ATOM 1364 O O . SER A 1 160 ? 0.702 -24.573 -19.287 1 93.76 160 SER A O 1
ATOM 1366 N N . GLU A 1 161 ? 0.847 -25.185 -21.443 1 89.8 161 GLU A N 1
ATOM 1367 C CA . GLU A 1 161 ? 1.037 -23.817 -21.915 1 89.8 161 GLU A CA 1
ATOM 1368 C C . GLU A 1 161 ? -0.294 -23.078 -22.019 1 89.8 161 GLU A C 1
ATOM 1370 O O . GLU A 1 161 ? -1.359 -23.691 -21.92 1 89.8 161 GLU A O 1
ATOM 1375 N N . GLN A 1 162 ? -0.139 -21.792 -22.141 1 86.6 162 GLN A N 1
ATOM 1376 C CA . GLN A 1 162 ? -1.361 -21.013 -22.312 1 86.6 162 GLN A CA 1
ATOM 1377 C C . GLN A 1 162 ? -2.115 -21.441 -23.568 1 86.6 162 GLN A C 1
ATOM 1379 O O . GLN A 1 162 ? -1.528 -21.541 -24.647 1 86.6 162 GLN A O 1
ATOM 1384 N N . LEU A 1 163 ? -3.328 -21.833 -23.419 1 84.86 163 LEU A N 1
ATOM 1385 C CA . LEU A 1 163 ? -4.243 -22.187 -24.499 1 84.86 163 LEU A CA 1
ATOM 1386 C C . LEU A 1 163 ? -3.84 -23.511 -25.141 1 84.86 163 LEU A C 1
ATOM 1388 O O . LEU A 1 163 ? -4.282 -23.829 -26.247 1 84.86 163 LEU A O 1
ATOM 1392 N N . GLU A 1 164 ? -2.998 -24.205 -24.513 1 90.43 164 GLU A N 1
ATOM 1393 C CA . GLU A 1 164 ? -2.614 -25.522 -25.011 1 90.43 164 GLU A CA 1
ATOM 1394 C C . GLU A 1 164 ? -3.685 -26.564 -24.699 1 90.43 164 GLU A C 1
ATOM 1396 O O . GLU A 1 164 ? -3.943 -26.867 -23.532 1 90.43 164 GLU A O 1
ATOM 1401 N N . MET A 1 165 ? -4.156 -27.085 -25.753 1 89.91 165 MET A N 1
ATOM 1402 C CA . MET A 1 165 ? -5.175 -28.115 -25.569 1 89.91 165 MET A CA 1
ATOM 1403 C C . MET A 1 165 ? -4.537 -29.494 -25.439 1 89.91 165 MET A C 1
ATOM 1405 O O . MET A 1 165 ? -3.323 -29.638 -25.594 1 89.91 165 MET A O 1
ATOM 1409 N N . HIS A 1 166 ? -5.318 -30.405 -25.173 1 92.26 166 HIS A N 1
ATOM 1410 C CA . HIS A 1 166 ? -4.853 -31.751 -24.858 1 92.26 166 HIS A CA 1
ATOM 1411 C C . HIS A 1 166 ? -3.998 -32.317 -25.986 1 92.26 166 HIS A C 1
ATOM 1413 O O . HIS A 1 166 ? -2.945 -32.908 -25.736 1 92.26 166 HIS A O 1
ATOM 1419 N N . GLY A 1 167 ? -4.473 -32.115 -27.178 1 93.67 167 GLY A N 1
ATOM 1420 C CA . GLY A 1 167 ? -3.736 -32.643 -28.315 1 93.67 167 GLY A CA 1
ATOM 1421 C C . GLY A 1 167 ? -2.335 -32.072 -28.435 1 93.67 167 GLY A C 1
ATOM 1422 O O . GLY A 1 167 ? -1.374 -32.813 -28.655 1 93.67 167 GLY A O 1
ATOM 1423 N N . GLU A 1 168 ? -2.237 -30.812 -28.333 1 94.59 168 GLU A N 1
ATOM 1424 C CA . GLU A 1 168 ? -0.941 -30.146 -28.405 1 94.59 168 GLU A CA 1
ATOM 1425 C C . GLU A 1 168 ? -0.042 -30.561 -27.243 1 94.59 168 GLU A C 1
ATOM 1427 O O . GLU A 1 168 ? 1.163 -30.751 -27.421 1 94.59 168 GLU A O 1
ATOM 1432 N N . PHE A 1 169 ? -0.653 -30.65 -26.13 1 95.58 169 PHE A N 1
ATOM 1433 C CA . PHE A 1 169 ? 0.104 -31.087 -24.964 1 95.58 169 PHE A CA 1
ATOM 1434 C C . PHE A 1 169 ? 0.663 -32.489 -25.175 1 95.58 169 PHE A C 1
ATOM 1436 O O . PHE A 1 169 ? 1.835 -32.745 -24.892 1 95.58 169 PHE A O 1
ATOM 1443 N N . MET A 1 170 ? -0.184 -33.323 -25.642 1 94.65 170 MET A N 1
ATOM 1444 C CA . MET A 1 170 ? 0.216 -34.701 -25.913 1 94.65 170 MET A CA 1
ATOM 1445 C C . MET A 1 170 ? 1.387 -34.746 -26.889 1 94.65 170 MET A C 1
ATOM 1447 O O . MET A 1 170 ? 2.343 -35.496 -26.684 1 94.65 170 MET A O 1
ATOM 1451 N N . GLN A 1 171 ? 1.276 -34 -27.875 1 95.34 171 GLN A N 1
ATOM 1452 C CA . GLN A 1 171 ? 2.347 -33.966 -28.865 1 95.34 171 GLN A CA 1
ATOM 1453 C C . GLN A 1 171 ? 3.66 -33.504 -28.239 1 95.34 171 GLN A C 1
ATOM 1455 O O . GLN A 1 171 ? 4.716 -34.083 -28.5 1 95.34 171 GLN A O 1
ATOM 1460 N N . ARG A 1 172 ? 3.592 -32.519 -27.483 1 93.9 172 ARG A N 1
ATOM 1461 C CA . ARG A 1 172 ? 4.773 -31.952 -26.839 1 93.9 172 ARG A CA 1
ATOM 1462 C C . ARG A 1 172 ? 5.408 -32.953 -25.88 1 93.9 172 ARG A C 1
ATOM 1464 O O . ARG A 1 172 ? 6.621 -33.171 -25.915 1 93.9 172 ARG A O 1
ATOM 1471 N N . ILE A 1 173 ? 4.565 -33.558 -25.039 1 95.11 173 ILE A N 1
ATOM 1472 C CA . ILE A 1 173 ? 5.065 -34.495 -24.04 1 95.11 173 ILE A CA 1
ATOM 1473 C C . ILE A 1 173 ? 5.635 -35.731 -24.731 1 95.11 173 ILE A C 1
ATOM 1475 O O . ILE A 1 173 ? 6.671 -36.259 -24.319 1 95.11 173 ILE A O 1
ATOM 1479 N N . MET A 1 174 ? 4.952 -36.168 -25.774 1 96 174 MET A N 1
ATOM 1480 C CA . MET A 1 174 ? 5.426 -37.331 -26.517 1 96 174 MET A CA 1
ATOM 1481 C C . MET A 1 174 ? 6.797 -37.065 -27.128 1 96 174 MET A C 1
ATOM 1483 O O . MET A 1 174 ? 7.687 -37.915 -27.06 1 96 174 MET A O 1
ATOM 1487 N N . LYS A 1 175 ? 6.935 -35.939 -27.659 1 94.89 175 LYS A N 1
ATOM 1488 C CA . LYS A 1 175 ? 8.213 -35.561 -28.256 1 94.89 175 LYS A CA 1
ATOM 1489 C C . LYS A 1 175 ? 9.299 -35.428 -27.192 1 94.89 175 LYS A C 1
ATOM 1491 O O . LYS A 1 175 ? 10.438 -35.85 -27.403 1 94.89 175 LYS A O 1
ATOM 1496 N N . MET A 1 176 ? 8.956 -34.89 -26.133 1 92.54 176 MET A N 1
ATOM 1497 C CA . MET A 1 176 ? 9.883 -34.644 -25.032 1 92.54 176 MET A CA 1
ATOM 1498 C C . MET A 1 176 ? 10.491 -35.95 -24.53 1 92.54 176 MET A C 1
ATOM 1500 O O . MET A 1 176 ? 11.654 -35.983 -24.126 1 92.54 176 MET A O 1
ATOM 1504 N N . TYR A 1 177 ? 9.754 -36.99 -24.592 1 94.94 177 TYR A N 1
ATOM 1505 C CA . TYR A 1 177 ? 10.229 -38.244 -24.019 1 94.94 177 TYR A CA 1
ATOM 1506 C C . TYR A 1 177 ? 10.479 -39.282 -25.107 1 94.94 177 TYR A C 1
ATOM 1508 O O . TYR A 1 177 ? 10.419 -40.486 -24.851 1 94.94 177 TYR A O 1
ATOM 1516 N N . ASP A 1 178 ? 10.567 -38.832 -26.319 1 95.31 178 ASP A N 1
ATOM 1517 C CA . ASP A 1 178 ? 10.988 -39.631 -27.467 1 95.31 178 ASP A CA 1
ATOM 1518 C C . ASP A 1 178 ? 9.922 -40.658 -27.841 1 95.31 178 ASP A C 1
ATOM 1520 O O . ASP A 1 178 ? 10.227 -41.838 -28.025 1 95.31 178 ASP A O 1
ATOM 1524 N N . ASN A 1 179 ? 8.691 -40.336 -27.737 1 95.81 179 ASN A N 1
ATOM 1525 C CA . ASN A 1 179 ? 7.515 -41.015 -28.27 1 95.81 179 ASN A CA 1
ATOM 1526 C C . ASN A 1 179 ? 7.349 -42.407 -27.666 1 95.81 179 ASN A C 1
ATOM 1528 O O . ASN A 1 179 ? 7.301 -43.402 -28.392 1 95.81 179 ASN A O 1
ATOM 1532 N N . PRO A 1 180 ? 7.154 -42.488 -26.426 1 97.32 180 PRO A N 1
ATOM 1533 C CA . PRO A 1 180 ? 6.812 -43.775 -25.815 1 97.32 180 PRO A CA 1
ATOM 1534 C C . PRO A 1 180 ? 5.435 -44.282 -26.24 1 97.32 180 PRO A C 1
ATOM 1536 O O . PRO A 1 180 ? 4.722 -43.598 -26.978 1 97.32 180 PRO A O 1
ATOM 1539 N N . GLU A 1 181 ? 5.115 -45.485 -25.869 1 97.08 181 GLU A N 1
ATOM 1540 C CA . GLU A 1 181 ? 3.793 -46.042 -26.144 1 97.08 181 GLU A CA 1
ATOM 1541 C C . GLU A 1 181 ? 2.728 -45.395 -25.264 1 97.08 181 GLU A C 1
ATOM 1543 O O . GLU A 1 181 ? 2.902 -45.287 -24.048 1 97.08 181 GLU A O 1
ATOM 1548 N N . LYS A 1 182 ? 1.708 -45.017 -25.822 1 95.84 182 LYS A N 1
ATOM 1549 C CA . LYS A 1 182 ? 0.636 -44.33 -25.11 1 95.84 182 LYS A CA 1
ATOM 1550 C C . LYS A 1 182 ? -0.343 -45.326 -24.495 1 95.84 182 LYS A C 1
ATOM 1552 O O . LYS A 1 182 ? -0.76 -46.281 -25.153 1 95.84 182 LYS A O 1
ATOM 1557 N N . ILE A 1 183 ? -0.629 -45.079 -23.338 1 93.77 183 ILE A N 1
ATOM 1558 C CA . ILE A 1 183 ? -1.705 -45.812 -22.681 1 93.77 183 ILE A CA 1
ATOM 1559 C C . ILE A 1 183 ? -3.009 -45.026 -22.793 1 93.77 183 ILE A C 1
ATOM 1561 O O . ILE A 1 183 ? -3.094 -43.884 -22.336 1 93.77 183 ILE A O 1
ATOM 1565 N N . MET A 1 184 ? -4.031 -45.542 -23.265 1 87.32 184 MET A N 1
ATOM 1566 C CA . MET A 1 184 ? -5.283 -44.841 -23.537 1 87.32 184 MET A CA 1
ATOM 1567 C C . MET A 1 184 ? -6.225 -44.926 -22.341 1 87.32 184 MET A C 1
ATOM 1569 O O . MET A 1 184 ? -7.069 -44.049 -22.146 1 87.32 184 MET A O 1
ATOM 1573 N N . LYS A 1 185 ? -6.042 -45.953 -21.625 1 86 185 LYS A N 1
ATOM 1574 C CA . LYS A 1 185 ? -6.912 -46.108 -20.463 1 86 185 LYS A CA 1
ATOM 1575 C C . LYS A 1 185 ? -6.439 -45.238 -19.302 1 86 185 LYS A C 1
ATOM 1577 O O . LYS A 1 185 ? -5.24 -44.993 -19.151 1 86 185 LYS A O 1
ATOM 1582 N N . THR A 1 186 ? -7.289 -44.877 -18.443 1 83.89 186 THR A N 1
ATOM 1583 C CA . THR A 1 186 ? -6.976 -43.987 -17.33 1 83.89 186 THR A CA 1
ATOM 1584 C C . THR A 1 186 ? -6.677 -44.787 -16.065 1 83.89 186 THR A C 1
ATOM 1586 O O . THR A 1 186 ? -6.237 -44.227 -15.059 1 83.89 186 THR A O 1
ATOM 1589 N N . ASP A 1 187 ? -6.804 -46.036 -16.13 1 82.66 187 ASP A N 1
ATOM 1590 C CA . ASP A 1 187 ? -6.547 -46.871 -14.961 1 82.66 187 ASP A CA 1
ATOM 1591 C C . ASP A 1 187 ? -5.05 -46.977 -14.679 1 82.66 187 ASP A C 1
ATOM 1593 O O . ASP A 1 187 ? -4.236 -46.947 -15.604 1 82.66 187 ASP A O 1
ATOM 1597 N N . PRO A 1 188 ? -4.755 -47.123 -13.399 1 82.82 188 PRO A N 1
ATOM 1598 C CA . PRO A 1 188 ? -3.348 -47.38 -13.085 1 82.82 188 PRO A CA 1
ATOM 1599 C C . PRO A 1 188 ? -2.834 -48.68 -13.701 1 82.82 188 PRO A C 1
ATOM 1601 O O . PRO A 1 188 ? -3.572 -49.666 -13.775 1 82.82 188 PRO A O 1
ATOM 1604 N N . CYS A 1 189 ? -1.613 -48.575 -14.045 1 89.82 189 CYS A N 1
ATOM 1605 C CA . CYS A 1 189 ? -1.016 -49.742 -14.685 1 89.82 189 CYS A CA 1
ATOM 1606 C C . CYS A 1 189 ? 0.245 -50.181 -13.951 1 89.82 189 CYS A C 1
ATOM 1608 O O . CYS A 1 189 ? 1.316 -50.281 -14.553 1 89.82 189 CYS A O 1
ATOM 1610 N N . PRO A 1 190 ? 0.138 -50.631 -12.774 1 89.67 190 PRO A N 1
ATOM 1611 C CA . PRO A 1 190 ? 1.335 -51.019 -12.024 1 89.67 190 PRO A CA 1
ATOM 1612 C C . PRO A 1 190 ? 2.066 -52.203 -12.652 1 89.67 190 PRO A C 1
ATOM 1614 O O . PRO A 1 190 ? 3.284 -52.332 -12.501 1 89.67 190 PRO A O 1
ATOM 1617 N N . HIS A 1 191 ? 1.329 -52.971 -13.346 1 93.35 191 HIS A N 1
ATOM 1618 C CA . HIS A 1 191 ? 1.913 -54.161 -13.956 1 93.35 191 HIS A CA 1
ATOM 1619 C C . HIS A 1 191 ? 2.945 -53.786 -15.015 1 93.35 191 HIS A C 1
ATOM 1621 O O . HIS A 1 191 ? 3.813 -54.594 -15.355 1 93.35 191 HIS A O 1
ATOM 1627 N N . LEU A 1 192 ? 2.84 -52.613 -15.497 1 95.01 192 LEU A N 1
ATOM 1628 C CA . LEU A 1 192 ? 3.725 -52.19 -16.577 1 95.01 192 LEU A CA 1
ATOM 1629 C C . LEU A 1 192 ? 5.06 -51.701 -16.025 1 95.01 192 LEU A C 1
ATOM 1631 O O . LEU A 1 192 ? 6.01 -51.491 -16.782 1 95.01 192 LEU A O 1
ATOM 1635 N N . VAL A 1 193 ? 5.218 -51.52 -14.753 1 95.44 193 VAL A N 1
ATOM 1636 C CA . VAL A 1 193 ? 6.437 -51.021 -14.124 1 95.44 193 VAL A CA 1
ATOM 1637 C C . VAL A 1 193 ? 7.594 -51.975 -14.412 1 95.44 193 VAL A C 1
ATOM 1639 O O . VAL A 1 193 ? 8.734 -51.54 -14.596 1 95.44 193 VAL A O 1
ATOM 1642 N N . SER A 1 194 ? 7.298 -53.264 -14.466 1 96.32 194 SER A N 1
ATOM 1643 C CA . SER A 1 194 ? 8.323 -54.28 -14.679 1 96.32 194 SER A CA 1
ATOM 1644 C C . SER A 1 194 ? 8.427 -54.662 -16.151 1 96.32 194 SER A C 1
ATOM 1646 O O . SER A 1 194 ? 9.276 -55.472 -16.53 1 96.32 194 SER A O 1
ATOM 1648 N N . SER A 1 195 ? 7.551 -54.08 -16.93 1 96.07 195 SER A N 1
ATOM 1649 C CA . SER A 1 195 ? 7.529 -54.409 -18.352 1 96.07 195 SER A CA 1
ATOM 1650 C C . SER A 1 195 ? 8.684 -53.742 -19.091 1 96.07 195 SER A C 1
ATOM 1652 O O . SER A 1 195 ? 9.111 -52.645 -18.725 1 96.07 195 SER A O 1
ATOM 1654 N N . PRO A 1 196 ? 9.197 -54.526 -20.055 1 95.34 196 PRO A N 1
ATOM 1655 C CA . PRO A 1 196 ? 10.154 -53.845 -20.93 1 95.34 196 PRO A CA 1
ATOM 1656 C C . PRO A 1 196 ? 9.505 -52.757 -21.782 1 95.34 196 PRO A C 1
ATOM 1658 O O . PRO A 1 196 ? 8.318 -52.848 -22.106 1 95.34 196 PRO A O 1
ATOM 1661 N N . GLY A 1 197 ? 10.221 -51.658 -22.029 1 95.7 197 GLY A N 1
ATOM 1662 C CA . GLY A 1 197 ? 9.698 -50.596 -22.873 1 95.7 197 GLY A CA 1
ATOM 1663 C C . GLY A 1 197 ? 9.436 -49.307 -22.117 1 95.7 197 GLY A C 1
ATOM 1664 O O . GLY A 1 197 ? 9.926 -49.126 -21.001 1 95.7 197 GLY A O 1
ATOM 1665 N N . ARG A 1 198 ? 8.773 -48.357 -22.788 1 97.48 198 ARG A N 1
ATOM 1666 C CA . ARG A 1 198 ? 8.399 -47.054 -22.247 1 97.48 198 ARG A CA 1
ATOM 1667 C C . ARG A 1 198 ? 6.931 -46.748 -22.524 1 97.48 198 ARG A C 1
ATOM 1669 O O . ARG A 1 198 ? 6.513 -46.68 -23.682 1 97.48 198 ARG A O 1
ATOM 1676 N N . TYR A 1 199 ? 6.151 -46.572 -21.471 1 97.58 199 TYR A N 1
ATOM 1677 C CA . TYR A 1 199 ? 4.723 -46.299 -21.58 1 97.58 199 TYR A CA 1
ATOM 1678 C C . TYR A 1 199 ? 4.358 -45.008 -20.856 1 97.58 199 TYR A C 1
ATOM 1680 O O . TYR A 1 199 ? 4.87 -44.732 -19.769 1 97.58 199 TYR A O 1
ATOM 1688 N N . ILE A 1 200 ? 3.546 -44.222 -21.483 1 97.22 200 ILE A N 1
ATOM 1689 C CA . ILE A 1 200 ? 3.14 -42.96 -20.874 1 97.22 200 ILE A CA 1
ATOM 1690 C C . ILE A 1 200 ? 1.617 -42.868 -20.844 1 97.22 200 ILE A C 1
ATOM 1692 O O . ILE A 1 200 ? 0.945 -43.273 -21.796 1 97.22 200 ILE A O 1
ATOM 1696 N N . GLN A 1 201 ? 1.078 -42.537 -19.792 1 95.84 201 GLN A N 1
ATOM 1697 C CA . GLN A 1 201 ? -0.342 -42.273 -19.586 1 95.84 201 GLN A CA 1
ATOM 1698 C C . GLN A 1 201 ? -0.592 -40.794 -19.304 1 95.84 201 GLN A C 1
ATOM 1700 O O . GLN A 1 201 ? 0.035 -40.212 -18.416 1 95.84 201 GLN A O 1
ATOM 1705 N N . VAL A 1 202 ? -1.478 -40.111 -20.118 1 95.6 202 VAL A N 1
ATOM 1706 C CA . VAL A 1 202 ? -1.72 -38.679 -19.981 1 95.6 202 VAL A CA 1
ATOM 1707 C C . VAL A 1 202 ? -3.223 -38.41 -19.936 1 95.6 202 VAL A C 1
ATOM 1709 O O . VAL A 1 202 ? -3.968 -38.87 -20.805 1 95.6 202 VAL A O 1
ATOM 1712 N N . PHE A 1 203 ? -3.65 -37.708 -19.019 1 91.85 203 PHE A N 1
ATOM 1713 C CA . PHE A 1 203 ? -5.031 -37.242 -19.069 1 91.85 203 PHE A CA 1
ATOM 1714 C C . PHE A 1 203 ? -5.211 -35.989 -18.221 1 91.85 203 PHE A C 1
ATOM 1716 O O . PHE A 1 203 ? -4.36 -35.668 -17.389 1 91.85 203 PHE A O 1
ATOM 1723 N N . ASN A 1 204 ? -6.252 -35.328 -18.48 1 93.37 204 ASN A N 1
ATOM 1724 C CA . ASN A 1 204 ? -6.544 -34.057 -17.825 1 93.37 204 ASN A CA 1
ATOM 1725 C C . ASN A 1 204 ? -7.027 -34.263 -16.392 1 93.37 204 ASN A C 1
ATOM 1727 O O . ASN A 1 204 ? -7.709 -35.246 -16.098 1 93.37 204 ASN A O 1
ATOM 1731 N N . ILE A 1 205 ? -6.668 -33.322 -15.52 1 95.03 205 ILE A N 1
ATOM 1732 C CA . ILE A 1 205 ? -7.147 -33.342 -14.142 1 95.03 205 ILE A CA 1
ATOM 1733 C C . ILE A 1 205 ? -7.633 -31.95 -13.745 1 95.03 205 ILE A C 1
ATOM 1735 O O . ILE A 1 205 ? -7.205 -30.948 -14.322 1 95.03 205 ILE A O 1
ATOM 1739 N N . ASP A 1 206 ? -8.457 -31.956 -12.707 1 94.38 206 ASP A N 1
ATOM 1740 C CA . ASP A 1 206 ? -9.043 -30.692 -12.273 1 94.38 206 ASP A CA 1
ATOM 1741 C C . ASP A 1 206 ? -8.378 -30.188 -10.994 1 94.38 206 ASP A C 1
ATOM 1743 O O . ASP A 1 206 ? -8.216 -30.943 -10.033 1 94.38 206 ASP A O 1
ATOM 1747 N N . PRO A 1 207 ? -8.021 -28.903 -11.052 1 95.25 207 PRO A N 1
ATOM 1748 C CA . PRO A 1 207 ? -7.5 -28.336 -9.806 1 95.25 207 PRO A CA 1
ATOM 1749 C C . PRO A 1 207 ? -8.577 -28.172 -8.736 1 95.25 207 PRO A C 1
ATOM 1751 O O . PRO A 1 207 ? -9.729 -27.868 -9.056 1 95.25 207 PRO A O 1
ATOM 1754 N N . ILE A 1 208 ? -8.149 -28.455 -7.566 1 92.67 208 ILE A N 1
ATOM 1755 C CA . ILE A 1 208 ? -9.028 -28.199 -6.43 1 92.67 208 ILE A CA 1
ATOM 1756 C C . ILE A 1 208 ? -8.605 -26.91 -5.73 1 92.67 208 ILE A C 1
ATOM 1758 O O . ILE A 1 208 ? -7.518 -26.839 -5.15 1 92.67 208 ILE A O 1
ATOM 1762 N N . ALA A 1 209 ? -9.441 -25.967 -5.851 1 87.61 209 ALA A N 1
ATOM 1763 C CA . ALA A 1 209 ? -9.143 -24.641 -5.314 1 87.61 209 ALA A CA 1
ATOM 1764 C C . ALA A 1 209 ? -8.881 -24.705 -3.812 1 87.61 209 ALA A C 1
ATOM 1766 O O . ALA A 1 209 ? -9.527 -25.472 -3.094 1 87.61 209 ALA A O 1
ATOM 1767 N N . THR A 1 210 ? -7.819 -23.897 -3.409 1 77.09 210 THR A N 1
ATOM 1768 C CA . THR A 1 210 ? -7.594 -23.68 -1.984 1 77.09 210 THR A CA 1
ATOM 1769 C C . THR A 1 210 ? -8.491 -22.563 -1.459 1 77.09 210 THR A C 1
ATOM 1771 O O . THR A 1 210 ? -8.716 -21.564 -2.146 1 77.09 210 THR A O 1
ATOM 1774 N N . GLY A 1 211 ? -9.467 -22.904 -0.809 1 72.06 211 GLY A N 1
ATOM 1775 C CA . GLY A 1 211 ? -10.45 -21.982 -0.262 1 72.06 211 GLY A CA 1
ATOM 1776 C C . GLY A 1 211 ? -9.914 -20.573 -0.089 1 72.06 211 GLY A C 1
ATOM 1777 O O . GLY A 1 211 ? -8.721 -20.383 0.155 1 72.06 211 GLY A O 1
ATOM 1778 N N . CYS A 1 212 ? -10.425 -19.528 -0.846 1 78.84 212 CYS A N 1
ATOM 1779 C CA . CYS A 1 212 ? -10.171 -18.137 -0.487 1 78.84 212 CYS A CA 1
ATOM 1780 C C . CYS A 1 212 ? -11.256 -17.608 0.443 1 78.84 212 CYS A C 1
ATOM 1782 O O . CYS A 1 212 ? -12.353 -18.165 0.505 1 78.84 212 CYS A O 1
ATOM 1784 N N . SER A 1 213 ? -10.882 -16.658 1.252 1 82.7 213 SER A N 1
ATOM 1785 C CA . SER A 1 213 ? -11.73 -16.155 2.328 1 82.7 213 SER A CA 1
ATOM 1786 C C . SER A 1 213 ? -13.023 -15.562 1.781 1 82.7 213 SER A C 1
ATOM 1788 O O . SER A 1 213 ? -14.01 -15.432 2.51 1 82.7 213 SER A O 1
ATOM 1790 N N . PHE A 1 214 ? -13.054 -15.361 0.426 1 87.71 214 PHE A N 1
ATOM 1791 C CA . PHE A 1 214 ? -14.234 -14.69 -0.107 1 87.71 214 PHE A CA 1
ATOM 1792 C C . PHE A 1 214 ? -14.866 -15.511 -1.224 1 87.71 214 PHE A C 1
ATOM 1794 O O . PHE A 1 214 ? -15.572 -14.97 -2.077 1 87.71 214 PHE A O 1
ATOM 1801 N N . ASP A 1 215 ? -14.636 -16.7 -1.222 1 85.94 215 ASP A N 1
ATOM 1802 C CA . ASP A 1 215 ? -15.139 -17.572 -2.278 1 85.94 215 ASP A CA 1
ATOM 1803 C C . ASP A 1 215 ? -16.665 -17.539 -2.339 1 85.94 215 ASP A C 1
A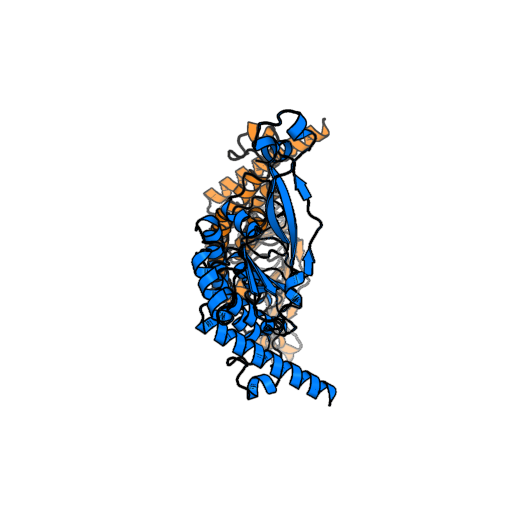TOM 1805 O O . ASP A 1 215 ? -17.249 -17.551 -3.424 1 85.94 215 ASP A O 1
ATOM 1809 N N . ASP A 1 216 ? -17.266 -17.389 -1.234 1 86.42 216 ASP A N 1
ATOM 1810 C CA . ASP A 1 216 ? -18.723 -17.452 -1.165 1 86.42 216 ASP A CA 1
ATOM 1811 C C . ASP A 1 216 ? -19.337 -16.056 -1.237 1 86.42 216 ASP A C 1
ATOM 1813 O O . ASP A 1 216 ? -20.555 -15.902 -1.124 1 86.42 216 ASP A O 1
ATOM 1817 N N . ASN A 1 217 ? -18.535 -15.104 -1.405 1 89.58 217 ASN A N 1
ATOM 1818 C CA . ASN A 1 217 ? -19.045 -13.74 -1.495 1 89.58 217 ASN A CA 1
ATOM 1819 C C . ASN A 1 217 ? -19.471 -13.394 -2.919 1 89.58 217 ASN A C 1
ATOM 1821 O O . ASN A 1 217 ? -18.626 -13.209 -3.796 1 89.58 217 ASN A O 1
ATOM 1825 N N . PRO A 1 218 ? -20.728 -13.288 -3.166 1 90.45 218 PRO A N 1
ATOM 1826 C CA . PRO A 1 218 ? -21.206 -13.059 -4.531 1 90.45 218 PRO A CA 1
ATOM 1827 C C . PRO A 1 218 ? -20.883 -11.656 -5.042 1 90.45 218 PRO A C 1
ATOM 1829 O O . PRO A 1 218 ? -20.926 -11.41 -6.25 1 90.45 218 PRO A O 1
ATOM 1832 N N . ALA A 1 219 ? -20.568 -10.767 -4.146 1 89.59 219 ALA A N 1
ATOM 1833 C CA . ALA A 1 219 ? -20.306 -9.382 -4.528 1 89.59 219 ALA A CA 1
ATOM 1834 C C . ALA A 1 219 ? -18.921 -9.239 -5.152 1 89.59 219 ALA A C 1
ATOM 1836 O O . ALA A 1 219 ? -18.639 -8.249 -5.832 1 89.59 219 ALA A O 1
ATOM 1837 N N . VAL A 1 220 ? -18.139 -10.272 -4.973 1 92.65 220 VAL A N 1
ATOM 1838 C CA . VAL A 1 220 ? -16.766 -10.201 -5.459 1 92.65 220 VAL A CA 1
ATOM 1839 C C . VAL A 1 220 ? -16.72 -10.59 -6.935 1 92.65 220 VAL A C 1
ATOM 1841 O O . VAL A 1 220 ? -17.335 -11.578 -7.343 1 92.65 220 VAL A O 1
ATOM 1844 N N . ASN A 1 221 ? -16.069 -9.823 -7.675 1 92.52 221 ASN A N 1
ATOM 1845 C CA . ASN A 1 221 ? -15.881 -10.095 -9.096 1 92.52 221 ASN A CA 1
ATOM 1846 C C . ASN A 1 221 ? -15.353 -11.507 -9.331 1 92.52 221 ASN A C 1
ATOM 1848 O O . ASN A 1 221 ? -14.328 -11.893 -8.766 1 92.52 221 ASN A O 1
ATOM 1852 N N . PRO A 1 222 ? -15.98 -12.279 -10.129 1 90.48 222 PRO A N 1
ATOM 1853 C CA . PRO A 1 222 ? -15.563 -13.657 -10.4 1 90.48 222 PRO A CA 1
ATOM 1854 C C . PRO A 1 222 ? -14.139 -13.747 -10.944 1 90.48 222 PRO A C 1
ATOM 1856 O O . PRO A 1 222 ? -13.442 -14.734 -10.698 1 90.48 222 PRO A O 1
ATOM 1859 N N . ALA A 1 223 ? -13.762 -12.731 -11.622 1 91.16 223 ALA A N 1
ATOM 1860 C CA . ALA A 1 223 ? -12.413 -12.721 -12.183 1 91.16 223 ALA A CA 1
ATOM 1861 C C . ALA A 1 223 ? -11.361 -12.827 -11.083 1 91.16 223 ALA A C 1
ATOM 1863 O O . ALA A 1 223 ? -10.31 -13.443 -11.277 1 91.16 223 ALA A O 1
ATOM 1864 N N . ILE A 1 224 ? -11.671 -12.331 -9.954 1 91.82 224 ILE A N 1
ATOM 1865 C CA . ILE A 1 224 ? -10.745 -12.339 -8.827 1 91.82 224 ILE A CA 1
ATOM 1866 C C . ILE A 1 224 ? -10.667 -13.743 -8.232 1 91.82 224 ILE A C 1
ATOM 1868 O O . ILE A 1 224 ? -9.599 -14.183 -7.8 1 91.82 224 ILE A O 1
ATOM 1872 N N . LYS A 1 225 ? -11.69 -14.476 -8.32 1 89.98 225 LYS A N 1
ATOM 1873 C CA . LYS A 1 225 ? -11.777 -15.799 -7.71 1 89.98 225 LYS A CA 1
ATOM 1874 C C . LYS A 1 225 ? -11.05 -16.843 -8.553 1 89.98 225 LYS A C 1
ATOM 1876 O O . LYS A 1 225 ? -10.62 -17.876 -8.036 1 89.98 225 LYS A O 1
ATOM 1881 N N . LYS A 1 226 ? -10.967 -16.562 -9.839 1 89.51 226 LYS A N 1
ATOM 1882 C CA . LYS A 1 226 ? -10.419 -17.535 -10.78 1 89.51 226 LYS A CA 1
ATOM 1883 C C . LYS A 1 226 ? -8.954 -17.831 -10.472 1 89.51 226 LYS A C 1
ATOM 1885 O O . LYS A 1 226 ? -8.48 -18.947 -10.699 1 89.51 226 LYS A O 1
ATOM 1890 N N . TYR A 1 227 ? -8.227 -16.86 -9.992 1 90.74 227 TYR A N 1
ATOM 1891 C CA . TYR A 1 227 ? -6.837 -17.079 -9.605 1 90.74 227 TYR A CA 1
ATOM 1892 C C . TYR A 1 227 ? -6.721 -18.241 -8.626 1 90.74 227 TYR A C 1
ATOM 1894 O O . TYR A 1 227 ? -5.864 -19.113 -8.787 1 90.74 227 TYR A O 1
ATOM 1902 N N . TYR A 1 228 ? -7.586 -18.308 -7.744 1 90.2 228 TYR A N 1
ATOM 1903 C CA . TYR A 1 228 ? -7.501 -19.259 -6.642 1 90.2 228 TYR A CA 1
ATOM 1904 C C . TYR A 1 228 ? -7.905 -20.657 -7.095 1 90.2 228 TYR A C 1
ATOM 1906 O O . TYR A 1 228 ? -7.628 -21.643 -6.408 1 90.2 228 TYR A O 1
ATOM 1914 N N . ARG A 1 229 ? -8.436 -20.698 -8.246 1 89.66 229 ARG A N 1
ATOM 1915 C CA . ARG A 1 229 ? -8.864 -21.984 -8.784 1 89.66 229 ARG A CA 1
ATOM 1916 C C . ARG A 1 229 ? -7.807 -22.567 -9.717 1 89.66 229 ARG A C 1
ATOM 1918 O O . ARG A 1 229 ? -7.806 -23.769 -9.988 1 89.66 229 ARG A O 1
ATOM 1925 N N . HIS A 1 230 ? -6.873 -21.681 -10.069 1 90.34 230 HIS A N 1
ATOM 1926 C CA . HIS A 1 230 ? -6.006 -22.144 -11.146 1 90.34 230 HIS A CA 1
ATOM 1927 C C . HIS A 1 230 ? -4.535 -21.96 -10.787 1 90.34 230 HIS A C 1
ATOM 1929 O O . HIS A 1 230 ? -3.655 -22.511 -11.451 1 90.34 230 HIS A O 1
ATOM 1935 N N . TYR A 1 231 ? -4.303 -21.181 -9.78 1 91.49 231 TYR A N 1
ATOM 1936 C CA . TYR A 1 231 ? -2.919 -20.891 -9.422 1 91.49 231 TYR A CA 1
ATOM 1937 C C . TYR A 1 231 ? -2.611 -21.365 -8.007 1 91.49 231 TYR A C 1
ATOM 1939 O O . TYR A 1 231 ? -3.491 -21.375 -7.143 1 91.49 231 TYR A O 1
ATOM 1947 N N . ASN A 1 232 ? -1.36 -21.779 -7.935 1 91.17 232 ASN A N 1
ATOM 1948 C CA . ASN A 1 232 ? -0.872 -22.252 -6.644 1 91.17 232 ASN A CA 1
ATOM 1949 C C . ASN A 1 232 ? -1.689 -23.436 -6.135 1 91.17 232 ASN A C 1
ATOM 1951 O O . ASN A 1 232 ? -2.188 -23.413 -5.008 1 91.17 232 ASN A O 1
ATOM 1955 N N . ILE A 1 233 ? -1.835 -24.363 -6.909 1 94.16 233 ILE A N 1
ATOM 1956 C CA . ILE A 1 233 ? -2.659 -25.538 -6.65 1 94.16 233 ILE A CA 1
ATOM 1957 C C . ILE A 1 233 ? -1.768 -26.721 -6.278 1 94.16 233 ILE A C 1
ATOM 1959 O O . ILE A 1 233 ? -0.742 -26.96 -6.92 1 94.16 233 ILE A O 1
ATOM 1963 N N . GLN A 1 234 ? -2.183 -27.409 -5.274 1 95.1 234 GLN A N 1
ATOM 1964 C CA . GLN A 1 234 ? -1.424 -28.575 -4.836 1 95.1 234 GLN A CA 1
ATOM 1965 C C . GLN A 1 234 ? -2.271 -29.842 -4.909 1 95.1 234 GLN A C 1
ATOM 1967 O O . GLN A 1 234 ? -1.738 -30.954 -4.903 1 95.1 234 GLN A O 1
ATOM 1972 N N . THR A 1 235 ? -3.564 -29.659 -4.946 1 95.81 235 THR A N 1
ATOM 1973 C CA . THR A 1 235 ? -4.493 -30.784 -4.957 1 95.81 235 THR A CA 1
ATOM 1974 C C . THR A 1 235 ? -5.299 -30.808 -6.253 1 95.81 235 THR A C 1
ATOM 1976 O O . THR A 1 235 ? -5.769 -29.767 -6.717 1 95.81 235 THR A O 1
ATOM 1979 N N . PHE A 1 236 ? -5.473 -31.984 -6.772 1 96.08 236 PHE A N 1
ATOM 1980 C CA . PHE A 1 236 ? -6.18 -32.177 -8.033 1 96.08 236 PHE A CA 1
ATOM 1981 C C . PHE A 1 236 ? -7.133 -33.362 -7.944 1 96.08 236 PHE A C 1
ATOM 1983 O O . PHE A 1 236 ? -7.001 -34.207 -7.056 1 96.08 236 PHE A O 1
ATOM 1990 N N . GLU A 1 237 ? -8.036 -33.317 -8.887 1 94.11 237 GLU A N 1
ATOM 1991 C CA . GLU A 1 237 ? -9.012 -34.403 -8.906 1 94.11 237 GLU A CA 1
ATOM 1992 C C . GLU A 1 237 ? -9.313 -34.85 -10.333 1 94.11 237 GLU A C 1
ATOM 1994 O O . GLU A 1 237 ? -9.242 -34.05 -11.268 1 94.11 237 GLU A O 1
ATOM 1999 N N . TYR A 1 238 ? -9.571 -36.12 -10.452 1 91.02 238 TYR A N 1
ATOM 2000 C CA . TYR A 1 238 ? -10.077 -36.674 -11.703 1 91.02 238 TYR A CA 1
ATOM 2001 C C . TYR A 1 238 ? -11.088 -37.783 -11.439 1 91.02 238 TYR A C 1
ATOM 2003 O O . TYR A 1 238 ? -11.152 -38.322 -10.332 1 91.02 238 TYR A O 1
ATOM 2011 N N . SER A 1 239 ? -12.005 -37.951 -12.398 1 88.24 239 SER A N 1
ATOM 2012 C CA . SER A 1 239 ? -13.079 -38.921 -12.21 1 88.24 239 SER A CA 1
ATOM 2013 C C . SER A 1 239 ? -13.225 -39.826 -13.429 1 88.24 239 SER A C 1
ATOM 2015 O O . SER A 1 239 ? -12.867 -39.439 -14.543 1 88.24 239 SER A O 1
ATOM 2017 N N . LYS A 1 240 ? -13.761 -40.988 -13.103 1 83.88 240 LYS A N 1
ATOM 2018 C CA . LYS A 1 240 ? -14.083 -41.968 -14.136 1 83.88 240 LYS A CA 1
ATOM 2019 C C . LYS A 1 240 ? -15.469 -42.566 -13.913 1 83.88 240 LYS A C 1
ATOM 2021 O O . LYS A 1 240 ? -15.9 -42.738 -12.771 1 83.88 240 LYS A O 1
ATOM 2026 N N . VAL A 1 241 ? -16.062 -42.76 -14.994 1 81.39 241 VAL A N 1
ATOM 2027 C CA . VAL A 1 241 ? -17.35 -43.443 -14.918 1 81.39 241 VAL A CA 1
ATOM 2028 C C . VAL A 1 241 ? -17.134 -44.955 -14.916 1 81.39 241 VAL A C 1
ATOM 2030 O O . VAL A 1 241 ? -16.357 -45.478 -15.718 1 81.39 241 VAL A O 1
ATOM 2033 N N . GLU A 1 242 ? -17.621 -45.592 -13.882 1 78.83 242 GLU A N 1
ATOM 2034 C CA . GLU A 1 242 ? -17.55 -47.048 -13.805 1 78.83 242 GLU A CA 1
ATOM 2035 C C . GLU A 1 242 ? -18.932 -47.677 -13.954 1 78.83 242 GLU A C 1
ATOM 2037 O O . GLU A 1 242 ? -19.898 -47.217 -13.34 1 78.83 242 GLU A O 1
ATOM 2042 N N . ASP A 1 243 ? -18.974 -48.604 -14.958 1 75.7 243 ASP A N 1
ATOM 2043 C CA . ASP A 1 243 ? -20.198 -49.386 -15.109 1 75.7 243 ASP A CA 1
ATOM 2044 C C . ASP A 1 243 ? -20.302 -50.458 -14.026 1 75.7 243 ASP A C 1
ATOM 2046 O O . ASP A 1 243 ? -19.462 -51.358 -13.954 1 75.7 243 ASP A O 1
ATOM 2050 N N . ARG A 1 244 ? -21.167 -50.205 -13.103 1 74.46 244 ARG A N 1
ATOM 2051 C CA . ARG A 1 244 ? -21.338 -51.204 -12.053 1 74.46 244 ARG A CA 1
ATOM 2052 C C . ARG A 1 244 ? -22.659 -51.949 -12.217 1 74.46 244 ARG A C 1
ATOM 2054 O O . ARG A 1 244 ? -23.704 -51.331 -12.427 1 74.46 244 ARG A O 1
ATOM 2061 N N . LYS A 1 245 ? -22.401 -53.355 -12.341 1 68.07 245 LYS A N 1
ATOM 2062 C CA . LYS A 1 245 ? -23.537 -54.271 -12.394 1 68.07 245 LYS A CA 1
ATOM 2063 C C . LYS A 1 245 ? -23.849 -54.84 -11.013 1 68.07 245 LYS A C 1
ATOM 2065 O O . LYS A 1 245 ? -22.969 -54.915 -10.154 1 68.07 245 LYS A O 1
ATOM 2070 N N . GLU A 1 246 ? -25.201 -54.713 -10.626 1 64.42 246 GLU A N 1
ATOM 2071 C CA . GLU A 1 246 ? -25.778 -55.415 -9.484 1 64.42 246 GLU A CA 1
ATOM 2072 C C . GLU A 1 246 ? -25.679 -54.576 -8.213 1 64.42 246 GLU A C 1
ATOM 2074 O O . GLU A 1 246 ? -25.231 -55.065 -7.174 1 64.42 246 GLU A O 1
ATOM 2079 N N . THR A 1 247 ? -25.687 -53.31 -8.519 1 65.26 247 THR A N 1
ATOM 2080 C CA . THR A 1 247 ? -25.827 -52.464 -7.339 1 65.26 247 THR A CA 1
ATOM 2081 C C . THR A 1 247 ? -27.298 -52.264 -6.988 1 65.26 247 THR A C 1
ATOM 2083 O O . THR A 1 247 ? -28.183 -52.681 -7.738 1 65.26 247 THR A O 1
ATOM 2086 N N . LYS A 1 248 ? -27.52 -51.867 -5.701 1 62.56 248 LYS A N 1
ATOM 2087 C CA . LYS A 1 248 ? -28.888 -51.605 -5.265 1 62.56 248 LYS A CA 1
ATOM 2088 C C . LYS A 1 248 ? -29.629 -50.73 -6.273 1 62.56 248 LYS A C 1
ATOM 2090 O O . LYS A 1 248 ? -30.84 -50.87 -6.452 1 62.56 248 LYS A O 1
ATOM 2095 N N . TRP A 1 249 ? -28.822 -50.078 -7.079 1 63.16 249 TRP A N 1
ATOM 2096 C CA . TRP A 1 249 ? -29.451 -49.111 -7.972 1 63.16 249 TRP A CA 1
ATOM 2097 C C . TRP A 1 249 ? -29.865 -49.77 -9.283 1 63.16 249 TRP A C 1
ATOM 2099 O O . TRP A 1 249 ? -30.913 -49.441 -9.846 1 63.16 249 TRP A O 1
ATOM 2109 N N . THR A 1 250 ? -29.074 -50.675 -9.627 1 64.23 250 THR A N 1
ATOM 2110 C CA . THR A 1 250 ? -29.415 -51.416 -10.836 1 64.23 250 THR A CA 1
ATOM 2111 C C . THR A 1 250 ? -30.616 -52.325 -10.592 1 64.23 250 THR A C 1
ATOM 2113 O O . THR A 1 250 ? -31.293 -52.736 -11.537 1 64.23 250 THR A O 1
ATOM 2116 N N . SER A 1 251 ? -30.725 -52.587 -9.305 1 64.88 251 SER A N 1
ATOM 2117 C CA . SER A 1 251 ? -31.888 -53.41 -8.99 1 64.88 251 SER A CA 1
ATOM 2118 C C . SER A 1 251 ? -33.182 -52.617 -9.139 1 64.88 251 SER A C 1
ATOM 2120 O O . SER A 1 251 ? -34.243 -53.193 -9.391 1 64.88 251 SER A O 1
ATOM 2122 N N . ILE A 1 252 ? -33.106 -51.306 -8.953 1 68.11 252 ILE A N 1
ATOM 2123 C CA . ILE A 1 252 ? -34.301 -50.481 -9.094 1 68.11 252 ILE A CA 1
ATOM 2124 C C . ILE A 1 252 ? -34.729 -50.438 -10.559 1 68.11 252 ILE A C 1
ATOM 2126 O O . ILE A 1 252 ? -35.913 -50.585 -10.871 1 68.11 252 ILE A O 1
ATOM 2130 N N . ASP A 1 253 ? -33.849 -50.16 -11.373 1 62.89 253 ASP A N 1
ATOM 2131 C CA . ASP A 1 253 ? -34.13 -50.211 -12.805 1 62.89 253 ASP A CA 1
ATOM 2132 C C . ASP A 1 253 ? -32.963 -50.828 -13.572 1 62.89 253 ASP A C 1
ATOM 2134 O O . ASP A 1 253 ? -32.057 -50.116 -14.011 1 62.89 253 ASP A O 1
ATOM 2138 N N . PRO A 1 254 ? -33.051 -52.051 -13.603 1 64.49 254 PRO A N 1
ATOM 2139 C CA . PRO A 1 254 ? -31.955 -52.796 -14.227 1 64.49 254 PRO A CA 1
ATOM 2140 C C . PRO A 1 254 ? -31.687 -52.356 -15.665 1 64.49 254 PRO A C 1
ATOM 2142 O O . PRO A 1 254 ? -30.586 -52.562 -16.182 1 64.49 254 PRO A O 1
ATOM 2145 N N . SER A 1 255 ? -32.668 -51.762 -16.269 1 64.34 255 SER A N 1
ATOM 2146 C CA . SER A 1 255 ? -32.545 -51.409 -17.68 1 64.34 255 SER A CA 1
ATOM 2147 C C . SER A 1 255 ? -31.924 -50.026 -17.852 1 64.34 255 SER A C 1
ATOM 2149 O O . SER A 1 255 ? -31.496 -49.665 -18.95 1 64.34 255 SER A O 1
ATOM 2151 N N . SER A 1 256 ? -31.869 -49.385 -16.743 1 67.03 256 SER A N 1
ATOM 2152 C CA . SER A 1 256 ? -31.472 -47.988 -16.882 1 67.03 256 SER A CA 1
ATOM 2153 C C . SER A 1 256 ? -29.955 -47.838 -16.847 1 67.03 256 SER A C 1
ATOM 2155 O O . SER A 1 256 ? -29.314 -48.186 -15.853 1 67.03 256 SER A O 1
ATOM 2157 N N . GLU A 1 257 ? -29.358 -47.517 -17.923 1 68.18 257 GLU A N 1
ATOM 2158 C CA . GLU A 1 257 ? -27.935 -47.221 -18.066 1 68.18 257 GLU A CA 1
ATOM 2159 C C . GLU A 1 257 ? -27.486 -46.171 -17.054 1 68.18 257 GLU A C 1
ATOM 2161 O O . GLU A 1 257 ? -26.376 -46.247 -16.524 1 68.18 257 GLU A O 1
ATOM 2166 N N . PHE A 1 258 ? -28.347 -45.366 -16.744 1 66.84 258 PHE A N 1
ATOM 2167 C CA . PHE A 1 258 ? -28.06 -44.271 -15.825 1 66.84 258 PHE A CA 1
ATOM 2168 C C . PHE A 1 258 ? -27.781 -44.801 -14.423 1 66.84 258 PHE A C 1
ATOM 2170 O O . PHE A 1 258 ? -26.861 -44.333 -13.749 1 66.84 258 PHE A O 1
ATOM 2177 N N . MET A 1 259 ? -28.502 -45.787 -14.115 1 68.89 259 MET A N 1
ATOM 2178 C CA . MET A 1 259 ? -28.411 -46.307 -12.754 1 68.89 259 MET A CA 1
ATOM 2179 C C . MET A 1 259 ? -27.164 -47.168 -12.584 1 68.89 259 MET A C 1
ATOM 2181 O O . MET A 1 259 ? -26.777 -47.493 -11.459 1 68.89 259 MET A O 1
ATOM 2185 N N . ARG A 1 260 ? -26.486 -47.405 -13.673 1 72.71 260 ARG A N 1
ATOM 2186 C CA . ARG A 1 260 ? -25.314 -48.273 -13.64 1 72.71 260 ARG A CA 1
ATOM 2187 C C . ARG A 1 260 ? -24.027 -47.456 -13.685 1 72.71 260 ARG A C 1
ATOM 2189 O O . ARG A 1 260 ? -22.95 -47.967 -13.37 1 72.71 260 ARG A O 1
ATOM 2196 N N . ASN A 1 261 ? -24.146 -46.261 -13.955 1 77.61 261 ASN A N 1
ATOM 2197 C CA . ASN A 1 261 ? -22.96 -45.444 -14.187 1 77.61 261 ASN A CA 1
ATOM 2198 C C . ASN A 1 261 ? -22.513 -44.731 -12.915 1 77.61 261 ASN A C 1
ATOM 2200 O O . ASN A 1 261 ? -23.024 -43.658 -12.587 1 77.61 261 ASN A O 1
ATOM 2204 N N . TRP A 1 262 ? -21.565 -45.381 -12.234 1 79.93 262 TRP A N 1
ATOM 2205 C CA . TRP A 1 262 ? -20.986 -44.784 -11.036 1 79.93 262 TRP A CA 1
ATOM 2206 C C . TRP A 1 262 ? -19.816 -43.873 -11.394 1 79.93 262 TRP A C 1
ATOM 2208 O O . TRP A 1 262 ? -19.09 -44.133 -12.356 1 79.93 262 TRP A O 1
ATOM 2218 N N . LEU A 1 263 ? -19.79 -42.88 -10.619 1 85.62 263 LEU A N 1
ATOM 2219 C CA . LEU A 1 263 ? -18.642 -41.991 -10.753 1 85.62 263 LEU A CA 1
ATOM 2220 C C . LEU A 1 263 ? -17.608 -42.271 -9.667 1 85.62 263 LEU A C 1
ATOM 2222 O O . LEU A 1 263 ? -17.945 -42.326 -8.482 1 85.62 263 LEU A O 1
ATOM 2226 N N . VAL A 1 264 ? -16.414 -42.66 -10.141 1 86.62 264 VAL A N 1
ATOM 2227 C CA . VAL A 1 264 ? -15.31 -42.829 -9.202 1 86.62 264 VAL A CA 1
ATOM 2228 C C . VAL A 1 264 ? -14.38 -41.621 -9.276 1 86.62 264 VAL A C 1
ATOM 2230 O O . VAL A 1 264 ? -13.861 -41.294 -10.346 1 86.62 264 VAL A O 1
ATOM 2233 N N . ARG A 1 265 ? -14.102 -41.017 -8.118 1 89.43 265 ARG A N 1
ATOM 2234 C CA . ARG A 1 265 ? -13.29 -39.807 -8.038 1 89.43 265 ARG A CA 1
ATOM 2235 C C . ARG A 1 265 ? -12.004 -40.06 -7.26 1 89.43 265 ARG A C 1
ATOM 2237 O O . ARG A 1 265 ? -12.014 -40.754 -6.241 1 89.43 265 ARG A O 1
ATOM 2244 N N . TRP A 1 266 ? -10.878 -39.553 -7.877 1 91.04 266 TRP A N 1
ATOM 2245 C CA . TRP A 1 266 ? -9.577 -39.64 -7.222 1 91.04 266 TRP A CA 1
ATOM 2246 C C . TRP A 1 266 ? -9.015 -38.251 -6.941 1 91.04 266 TRP A C 1
ATOM 2248 O O . TRP A 1 266 ? -9.117 -37.352 -7.78 1 91.04 266 TRP A O 1
ATOM 2258 N N . ARG A 1 267 ? -8.48 -38.128 -5.731 1 93.28 267 ARG A N 1
ATOM 2259 C CA . ARG A 1 267 ? -7.781 -36.896 -5.38 1 93.28 267 ARG A CA 1
ATOM 2260 C C . ARG A 1 267 ? -6.288 -37.147 -5.197 1 93.28 267 ARG A C 1
ATOM 2262 O O . ARG A 1 267 ? -5.89 -38.152 -4.604 1 93.28 267 ARG A O 1
ATOM 2269 N N . ILE A 1 268 ? -5.555 -36.294 -5.782 1 95.27 268 ILE A N 1
ATOM 2270 C CA . ILE A 1 268 ? -4.11 -36.454 -5.664 1 95.27 268 ILE A CA 1
ATOM 2271 C C . ILE A 1 268 ? -3.489 -35.161 -5.141 1 95.27 268 ILE A C 1
ATOM 2273 O O . ILE A 1 268 ? -4.049 -34.078 -5.323 1 95.27 268 ILE A O 1
ATOM 2277 N N . LYS A 1 269 ? -2.346 -35.267 -4.488 1 96.5 269 LYS A N 1
ATOM 2278 C CA . LYS A 1 269 ? -1.579 -34.137 -3.973 1 96.5 269 LYS A CA 1
ATOM 2279 C C . LYS A 1 269 ? -0.162 -34.131 -4.54 1 96.5 269 LYS A C 1
ATOM 2281 O O . LYS A 1 269 ? 0.472 -35.183 -4.65 1 96.5 269 LYS A O 1
ATOM 2286 N N . THR A 1 270 ? 0.257 -33.022 -4.894 1 96.72 270 THR A N 1
ATOM 2287 C CA . THR A 1 270 ? 1.59 -32.896 -5.472 1 96.72 270 THR A CA 1
ATOM 2288 C C . THR A 1 270 ? 2.587 -32.398 -4.43 1 96.72 270 THR A C 1
ATOM 2290 O O . THR A 1 270 ? 2.192 -31.871 -3.387 1 96.72 270 THR A O 1
ATOM 2293 N N . ALA A 1 271 ? 3.83 -32.573 -4.715 1 96.36 271 ALA A N 1
ATOM 2294 C CA . ALA A 1 271 ? 4.904 -32.157 -3.817 1 96.36 271 ALA A CA 1
ATOM 2295 C C . ALA A 1 271 ? 4.95 -30.638 -3.682 1 96.36 271 ALA A C 1
ATOM 2297 O O . ALA A 1 271 ? 5.141 -30.111 -2.584 1 96.36 271 ALA A O 1
ATOM 2298 N N . ASP A 1 272 ? 4.785 -29.919 -4.782 1 95.09 272 ASP A N 1
ATOM 2299 C CA . ASP A 1 272 ? 4.799 -28.46 -4.82 1 95.09 272 ASP A CA 1
ATOM 2300 C C . ASP A 1 272 ? 3.509 -27.915 -5.429 1 95.09 272 ASP A C 1
ATOM 2302 O O . ASP A 1 272 ? 2.802 -28.63 -6.143 1 95.09 272 ASP A O 1
ATOM 2306 N N . SER A 1 273 ? 3.258 -26.687 -5.059 1 94.36 273 SER A N 1
ATOM 2307 C CA . SER A 1 273 ? 2.133 -26.015 -5.702 1 94.36 273 SER A CA 1
ATOM 2308 C C . SER A 1 273 ? 2.525 -25.47 -7.071 1 94.36 273 SER A C 1
ATOM 2310 O O . SER A 1 273 ? 3.624 -24.94 -7.243 1 94.36 273 SER A O 1
ATOM 2312 N N . LEU A 1 274 ? 1.748 -25.662 -7.995 1 94.13 274 LEU A N 1
ATOM 2313 C CA . LEU A 1 274 ? 2.02 -25.187 -9.347 1 94.13 274 LEU A CA 1
ATOM 2314 C C . LEU A 1 274 ? 1.327 -23.853 -9.605 1 94.13 274 LEU A C 1
ATOM 2316 O O . LEU A 1 274 ? 0.212 -23.626 -9.13 1 94.13 274 LEU A O 1
ATOM 2320 N N . PRO A 1 275 ? 1.949 -22.935 -10.24 1 93.54 275 PRO A N 1
ATOM 2321 C CA . PRO A 1 275 ? 3.212 -23.095 -10.964 1 93.54 275 PRO A CA 1
ATOM 2322 C C . PRO A 1 275 ? 4.434 -22.922 -10.065 1 93.54 275 PRO A C 1
ATOM 2324 O O . PRO A 1 275 ? 4.364 -22.226 -9.05 1 93.54 275 PRO A O 1
ATOM 2327 N N . THR A 1 276 ? 5.51 -23.561 -10.351 1 92.5 276 THR A N 1
ATOM 2328 C CA . THR A 1 276 ? 6.823 -23.409 -9.733 1 92.5 276 THR A CA 1
ATOM 2329 C C . THR A 1 276 ? 7.869 -23.022 -10.773 1 92.5 276 THR A C 1
ATOM 2331 O O . THR A 1 276 ? 7.526 -22.6 -11.88 1 92.5 276 THR A O 1
ATOM 2334 N N . ASP A 1 277 ? 9.068 -23.073 -10.369 1 92.33 277 ASP A N 1
ATOM 2335 C CA . ASP A 1 277 ? 10.148 -22.79 -11.309 1 92.33 277 ASP A CA 1
ATOM 2336 C C . ASP A 1 277 ? 10.356 -23.956 -12.274 1 92.33 277 ASP A C 1
ATOM 2338 O O . ASP A 1 277 ? 11.134 -23.851 -13.224 1 92.33 277 ASP A O 1
ATOM 2342 N N . LEU A 1 278 ? 9.547 -24.957 -11.932 1 89.71 278 LEU A N 1
ATOM 2343 C CA . LEU A 1 278 ? 9.437 -26.051 -12.891 1 89.71 278 LEU A CA 1
ATOM 2344 C C . LEU A 1 278 ? 8.029 -26.128 -13.47 1 89.71 278 LEU A C 1
ATOM 2346 O O . LEU A 1 278 ? 7.102 -25.509 -12.942 1 89.71 278 LEU A O 1
ATOM 2350 N N . ARG A 1 279 ? 7.87 -26.794 -14.567 1 88.14 279 ARG A N 1
ATOM 2351 C CA . ARG A 1 279 ? 6.566 -26.86 -15.218 1 88.14 279 ARG A CA 1
ATOM 2352 C C . ARG A 1 279 ? 5.783 -28.083 -14.753 1 88.14 279 ARG A C 1
ATOM 2354 O O . ARG A 1 279 ? 4.687 -28.351 -15.251 1 88.14 279 ARG A O 1
ATOM 2361 N N . PHE A 1 280 ? 6.385 -28.839 -13.87 1 93.43 280 PHE A N 1
ATOM 2362 C CA . PHE A 1 280 ? 5.71 -30.024 -13.354 1 93.43 280 PHE A CA 1
ATOM 2363 C C . PHE A 1 280 ? 6.158 -30.326 -11.929 1 93.43 280 PHE A C 1
ATOM 2365 O O . PHE A 1 280 ? 7.13 -29.745 -11.442 1 93.43 280 PHE A O 1
ATOM 2372 N N . THR A 1 281 ? 5.364 -31.1 -11.263 1 96.58 281 THR A N 1
ATOM 2373 C CA . THR A 1 281 ? 5.673 -31.56 -9.913 1 96.58 281 THR A CA 1
ATOM 2374 C C . THR A 1 281 ? 5.17 -32.984 -9.699 1 96.58 281 THR A C 1
ATOM 2376 O O . THR A 1 281 ? 4.224 -33.42 -10.359 1 96.58 281 THR A O 1
ATOM 2379 N N . GLU A 1 282 ? 5.826 -33.715 -8.907 1 97.06 282 GLU A N 1
ATOM 2380 C CA . GLU A 1 282 ? 5.506 -35.122 -8.683 1 97.06 282 GLU A CA 1
ATOM 2381 C C . GLU A 1 282 ? 4.278 -35.273 -7.789 1 97.06 282 GLU A C 1
ATOM 2383 O O . GLU A 1 282 ? 4.073 -34.48 -6.86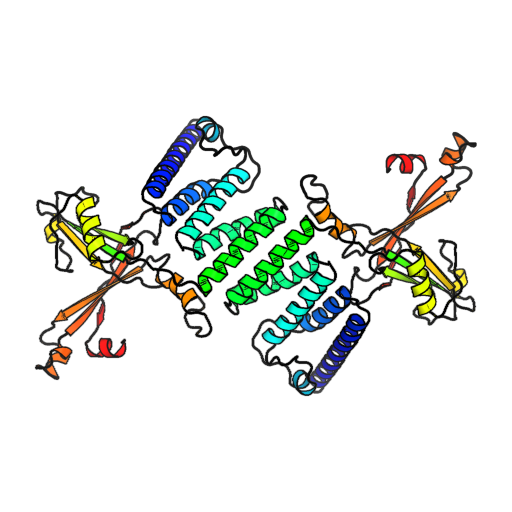8 1 97.06 282 GLU A O 1
ATOM 2388 N N . VAL A 1 283 ? 3.537 -36.302 -8.087 1 97.01 283 VAL A N 1
ATOM 2389 C CA . VAL A 1 283 ? 2.432 -36.681 -7.212 1 97.01 283 VAL A CA 1
ATOM 2390 C C . VAL A 1 283 ? 2.97 -37.425 -5.992 1 97.01 283 VAL A C 1
ATOM 2392 O O . VAL A 1 283 ? 3.703 -38.407 -6.13 1 97.01 283 VAL A O 1
ATOM 2395 N N . VAL A 1 284 ? 2.551 -36.974 -4.794 1 96.02 284 VAL A N 1
ATOM 2396 C CA . VAL A 1 284 ? 3.138 -37.566 -3.596 1 96.02 284 VAL A CA 1
ATOM 2397 C C . VAL A 1 284 ? 2.067 -38.327 -2.818 1 96.02 284 VAL A C 1
ATOM 2399 O O . VAL A 1 284 ? 2.384 -39.17 -1.975 1 96.02 284 VAL A O 1
ATOM 2402 N N . GLU A 1 285 ? 0.846 -37.973 -3.074 1 92.79 285 GLU A N 1
ATOM 2403 C CA . GLU A 1 285 ? -0.246 -38.636 -2.368 1 92.79 285 GLU A CA 1
ATOM 2404 C C . GLU A 1 285 ? -1.446 -38.85 -3.286 1 92.79 285 GLU A C 1
ATOM 2406 O O . GLU A 1 285 ? -1.764 -37.992 -4.113 1 92.79 285 GLU A O 1
ATOM 2411 N N . SER A 1 286 ? -1.968 -40.012 -3.165 1 88.56 286 SER A N 1
ATOM 2412 C CA . SER A 1 286 ? -3.234 -40.327 -3.819 1 88.56 286 SER A CA 1
ATOM 2413 C C . SER A 1 286 ? -4.26 -40.848 -2.818 1 88.56 286 SER A C 1
ATOM 2415 O O . SER A 1 286 ? -4.017 -41.846 -2.136 1 88.56 286 SER A O 1
ATOM 2417 N N . ALA A 1 287 ? -5.305 -40.077 -2.752 1 83.08 287 ALA A N 1
ATOM 2418 C CA . ALA A 1 287 ? -6.356 -40.48 -1.821 1 83.08 287 ALA A CA 1
ATOM 2419 C C . ALA A 1 287 ? -7.141 -41.671 -2.362 1 83.08 287 ALA A C 1
ATOM 2421 O O . ALA A 1 287 ? -7.081 -41.971 -3.557 1 83.08 287 ALA A O 1
ATOM 2422 N N . GLU A 1 288 ? -7.853 -42.317 -1.41 1 83.79 288 GLU A N 1
ATOM 2423 C CA . GLU A 1 288 ? -8.737 -43.408 -1.809 1 83.79 288 GLU A CA 1
ATOM 2424 C C . GLU A 1 288 ? -9.877 -42.901 -2.687 1 83.79 288 GLU A C 1
ATOM 2426 O O . GLU A 1 288 ? -10.389 -41.8 -2.475 1 83.79 288 GLU A O 1
ATOM 2431 N N . PRO A 1 289 ? -10.156 -43.706 -3.557 1 85.43 289 PRO A N 1
ATOM 2432 C CA . PRO A 1 289 ? -11.223 -43.284 -4.467 1 85.43 289 PRO A CA 1
ATOM 2433 C C . PRO A 1 289 ? -12.548 -43.038 -3.749 1 85.43 289 PRO A C 1
ATOM 2435 O O . PRO A 1 289 ? -12.878 -43.747 -2.795 1 85.43 289 PRO A O 1
ATOM 2438 N N . ILE A 1 290 ? -13.209 -42.064 -4.182 1 83.43 290 ILE A N 1
ATOM 2439 C CA . ILE A 1 290 ? -14.557 -41.756 -3.716 1 83.43 290 ILE A CA 1
ATOM 2440 C C . ILE A 1 290 ? -15.581 -42.239 -4.742 1 83.43 290 ILE A C 1
ATOM 2442 O O . ILE A 1 290 ? -15.522 -41.858 -5.913 1 83.43 290 ILE A O 1
ATOM 2446 N N . TYR A 1 291 ? -16.521 -43.067 -4.295 1 82.28 291 TYR A N 1
ATOM 2447 C CA . TYR A 1 291 ? -17.549 -43.606 -5.178 1 82.28 291 TYR A CA 1
ATOM 2448 C C . TYR A 1 291 ? -18.839 -42.802 -5.068 1 82.28 291 TYR A C 1
ATOM 2450 O O . TYR A 1 291 ? -19.383 -42.636 -3.974 1 82.28 291 TYR A O 1
ATOM 2458 N N . VAL A 1 292 ? -19.115 -42.204 -6.19 1 79.61 292 VAL A N 1
ATOM 2459 C CA . VAL A 1 292 ? -20.326 -41.391 -6.229 1 79.61 292 VAL A CA 1
ATOM 2460 C C . VAL A 1 292 ? -21.418 -42.129 -7 1 79.61 292 VAL A C 1
ATOM 2462 O O . VAL A 1 292 ? -21.247 -42.448 -8.179 1 79.61 292 VAL A O 1
ATOM 2465 N N . SER A 1 293 ? -22.57 -42.362 -6.27 1 76.35 293 SER A N 1
ATOM 2466 C CA . SER A 1 293 ? -23.694 -43.053 -6.893 1 76.35 293 SER A CA 1
ATOM 2467 C C . SER A 1 293 ? -24.368 -42.178 -7.944 1 76.35 293 SER A C 1
ATOM 2469 O O . SER A 1 293 ? -24.191 -40.958 -7.95 1 76.35 293 SER A O 1
ATOM 2471 N N . PRO A 1 294 ? -25.047 -42.854 -8.875 1 72.77 294 PRO A N 1
ATOM 2472 C CA . PRO A 1 294 ? -25.752 -42.092 -9.909 1 72.77 294 PRO A CA 1
ATOM 2473 C C . PRO A 1 294 ? -26.687 -41.035 -9.328 1 72.77 294 PRO A C 1
ATOM 2475 O O . PRO A 1 294 ? -26.782 -39.928 -9.864 1 72.77 294 PRO A O 1
ATOM 2478 N N . LEU A 1 295 ? -27.271 -41.334 -8.263 1 69.63 295 LEU A N 1
ATOM 2479 C CA . LEU A 1 295 ? -28.189 -40.383 -7.645 1 69.63 295 LEU A CA 1
ATOM 2480 C C . LEU A 1 295 ? -27.431 -39.188 -7.076 1 69.63 295 LEU A C 1
ATOM 2482 O O . LEU A 1 295 ? -27.848 -38.041 -7.254 1 69.63 295 LEU A O 1
ATOM 2486 N N . GLN A 1 296 ? -26.376 -39.48 -6.426 1 70.36 296 GLN A N 1
ATOM 2487 C CA . GLN A 1 296 ? -25.582 -38.416 -5.819 1 70.36 296 GLN A CA 1
ATOM 2488 C C . GLN A 1 296 ? -24.951 -37.525 -6.885 1 70.36 296 GLN A C 1
ATOM 2490 O O . GLN A 1 296 ? -24.877 -36.306 -6.718 1 70.36 296 GLN A O 1
ATOM 2495 N N . ASN A 1 297 ? -24.524 -38.099 -7.896 1 69.58 297 ASN A N 1
ATOM 2496 C CA . ASN A 1 297 ? -23.912 -37.37 -9.002 1 69.58 297 ASN A CA 1
ATOM 2497 C C . ASN A 1 297 ? -24.888 -36.381 -9.631 1 69.58 297 ASN A C 1
ATOM 2499 O O . ASN A 1 297 ? -24.493 -35.289 -10.044 1 69.58 297 ASN A O 1
ATOM 2503 N N . ALA A 1 298 ? -26.147 -36.813 -9.717 1 68.06 298 ALA A N 1
ATOM 2504 C CA . ALA A 1 298 ? -27.197 -35.965 -10.275 1 68.06 298 ALA A CA 1
ATOM 2505 C C . ALA A 1 298 ? -27.455 -34.754 -9.384 1 68.06 298 ALA A C 1
ATOM 2507 O O . ALA A 1 298 ? -27.828 -33.684 -9.872 1 68.06 298 ALA A O 1
ATOM 2508 N N . VAL A 1 299 ? -27.186 -34.9 -8.101 1 64.41 299 VAL A N 1
ATOM 2509 C CA . VAL A 1 299 ? -27.455 -33.829 -7.147 1 64.41 299 VAL A CA 1
ATOM 2510 C C . VAL A 1 299 ? -26.3 -32.831 -7.151 1 64.41 299 VAL A C 1
ATOM 2512 O O . VAL A 1 299 ? -26.514 -31.624 -7.014 1 64.41 299 VAL A O 1
ATOM 2515 N N . ASP A 1 300 ? -25.137 -33.31 -7.31 1 64.01 300 ASP A N 1
ATOM 2516 C CA . ASP A 1 300 ? -23.939 -32.478 -7.247 1 64.01 300 ASP A CA 1
ATOM 2517 C C . ASP A 1 300 ? -23.815 -31.598 -8.488 1 64.01 300 ASP A C 1
ATOM 2519 O O . ASP A 1 300 ? -23.131 -30.573 -8.463 1 64.01 300 ASP A O 1
ATOM 2523 N N . ARG A 1 301 ? -24.457 -31.987 -9.516 1 58.21 301 ARG A N 1
ATOM 2524 C CA . ARG A 1 301 ? -24.444 -31.145 -10.708 1 58.21 301 ARG A CA 1
ATOM 2525 C C . ARG A 1 301 ? -25.527 -30.073 -10.633 1 58.21 301 ARG A C 1
ATOM 2527 O O . ARG A 1 301 ? -26.618 -30.321 -10.114 1 58.21 301 ARG A O 1
ATOM 2534 N N . ARG B 1 1 ? -32.22 4.541 28.684 1 43.73 1 ARG B N 1
ATOM 2535 C CA . ARG B 1 1 ? -32.953 5.309 27.683 1 43.73 1 ARG B CA 1
ATOM 2536 C C . ARG B 1 1 ? -32.575 6.785 27.74 1 43.73 1 ARG B C 1
ATOM 2538 O O . ARG B 1 1 ? -32.36 7.417 26.703 1 43.73 1 ARG B O 1
ATOM 2545 N N . TYR B 1 2 ? -32.517 7.355 28.839 1 48.07 2 TYR B N 1
ATOM 2546 C CA . TYR B 1 2 ? -32.147 8.755 29.009 1 48.07 2 TYR B CA 1
ATOM 2547 C C . TYR B 1 2 ? -30.69 8.985 28.625 1 48.07 2 TYR B C 1
ATOM 2549 O O . TYR B 1 2 ? -30.37 9.952 27.929 1 48.07 2 TYR B O 1
ATOM 2557 N N . SER B 1 3 ? -29.824 8.161 28.991 1 52.47 3 SER B N 1
ATOM 2558 C CA . SER B 1 3 ? -28.399 8.283 28.703 1 52.47 3 SER B CA 1
ATOM 2559 C C . SER B 1 3 ? -28.12 8.119 27.213 1 52.47 3 SER B C 1
ATOM 2561 O O . SER B 1 3 ? -27.329 8.87 26.637 1 52.47 3 SER B O 1
ATOM 2563 N N . TYR B 1 4 ? -28.862 7.211 26.726 1 54.01 4 TYR B N 1
ATOM 2564 C CA . TYR B 1 4 ? -28.767 7.011 25.284 1 54.01 4 TYR B CA 1
ATOM 2565 C C . TYR B 1 4 ? -29.284 8.229 24.528 1 54.01 4 TYR B C 1
ATOM 2567 O O . TYR B 1 4 ? -28.671 8.669 23.553 1 54.01 4 TYR B O 1
ATOM 2575 N N . TYR B 1 5 ? -30.405 8.734 25.088 1 53.95 5 TYR B N 1
ATOM 2576 C CA . TYR B 1 5 ? -30.971 9.926 24.466 1 53.95 5 TYR B CA 1
ATOM 2577 C C . TYR B 1 5 ? -30.022 11.111 24.598 1 53.95 5 TYR B C 1
ATOM 2579 O O . TYR B 1 5 ? -29.87 11.9 23.661 1 53.95 5 TYR B O 1
ATOM 2587 N N . ASN B 1 6 ? -29.438 11.087 25.727 1 63.17 6 ASN B N 1
ATOM 2588 C CA . ASN B 1 6 ? -28.509 12.186 25.967 1 63.17 6 ASN B CA 1
ATOM 2589 C C . ASN B 1 6 ? -27.253 12.056 25.11 1 63.17 6 ASN B C 1
ATOM 2591 O O . ASN B 1 6 ? -26.754 13.049 24.578 1 63.17 6 ASN B O 1
ATOM 2595 N N . GLN B 1 7 ? -26.866 10.89 24.966 1 67.56 7 GLN B N 1
ATOM 2596 C CA . GLN B 1 7 ? -25.697 10.648 24.127 1 67.56 7 GLN B CA 1
ATOM 2597 C C . GLN B 1 7 ? -26.008 10.923 22.658 1 67.56 7 GLN B C 1
ATOM 2599 O O . GLN B 1 7 ? -25.204 11.536 21.953 1 67.56 7 GLN B O 1
ATOM 2604 N N . TYR B 1 8 ? -27.213 10.52 22.299 1 71.59 8 TYR B N 1
ATOM 2605 C CA . TYR B 1 8 ? -27.638 10.73 20.919 1 71.59 8 TYR B CA 1
ATOM 2606 C C . TYR B 1 8 ? -27.788 12.216 20.616 1 71.59 8 TYR B C 1
ATOM 2608 O O . TYR B 1 8 ? -27.394 12.68 19.543 1 71.59 8 TYR B O 1
ATOM 2616 N N . ASN B 1 9 ? -28.339 12.781 21.6 1 76.42 9 ASN B N 1
ATOM 2617 C CA . ASN B 1 9 ? -28.527 14.216 21.414 1 76.42 9 ASN B CA 1
ATOM 2618 C C . ASN B 1 9 ? -27.192 14.947 21.307 1 76.42 9 ASN B C 1
ATOM 2620 O O . ASN B 1 9 ? -27.035 15.842 20.474 1 76.42 9 ASN B O 1
ATOM 2624 N N . HIS B 1 10 ? -26.324 14.438 22.038 1 84.99 10 HIS B N 1
ATOM 2625 C CA . HIS B 1 10 ? -24.999 15.046 22.017 1 84.99 10 HIS B CA 1
ATOM 2626 C C . HIS B 1 10 ? -24.281 14.757 20.702 1 84.99 10 HIS B C 1
ATOM 2628 O O . HIS B 1 10 ? -23.638 15.642 20.134 1 84.99 10 HIS B O 1
ATOM 2634 N N . GLU B 1 11 ? -24.451 13.603 20.179 1 90.61 11 GLU B N 1
ATOM 2635 C CA . GLU B 1 11 ? -23.818 13.235 18.916 1 90.61 11 GLU B CA 1
ATOM 2636 C C . GLU B 1 11 ? -24.429 14.003 17.748 1 90.61 11 GLU B C 1
ATOM 2638 O O . GLU B 1 11 ? -23.713 14.444 16.846 1 90.61 11 GLU B O 1
ATOM 2643 N N . GLU B 1 12 ? -25.724 14.062 17.817 1 91.66 12 GLU B N 1
ATOM 2644 C CA . GLU B 1 12 ? -26.423 14.797 16.767 1 91.66 12 GLU B CA 1
ATOM 2645 C C . GLU B 1 12 ? -25.963 16.251 16.712 1 91.66 12 GLU B C 1
ATOM 2647 O O . GLU B 1 12 ? -25.661 16.772 15.637 1 91.66 12 GLU B O 1
ATOM 2652 N N . LEU B 1 13 ? -25.942 16.844 17.837 1 92 13 LEU B N 1
ATOM 2653 C CA . LEU B 1 13 ? -25.507 18.235 17.903 1 92 13 LEU B CA 1
ATOM 2654 C C . LEU B 1 13 ? -24.059 18.374 17.445 1 92 13 LEU B C 1
ATOM 2656 O O . LEU B 1 13 ? -23.71 19.337 16.758 1 92 13 LEU B O 1
ATOM 2660 N N . TYR B 1 14 ? -23.312 17.489 17.832 1 93.67 14 TYR B N 1
ATOM 2661 C CA . TYR B 1 14 ? -21.9 17.511 17.467 1 93.67 14 TYR B CA 1
ATOM 2662 C C . TYR B 1 14 ? -21.725 17.392 15.958 1 93.67 14 TYR B C 1
ATOM 2664 O O . TYR B 1 14 ? -20.97 18.157 15.352 1 93.67 14 TYR B O 1
ATOM 2672 N N . VAL B 1 15 ? -22.397 16.512 15.321 1 96.33 15 VAL B N 1
ATOM 2673 C CA . VAL B 1 15 ? -22.277 16.295 13.883 1 96.33 15 VAL B CA 1
ATOM 2674 C C . VAL B 1 15 ? -22.813 17.511 13.13 1 96.33 15 VAL B C 1
ATOM 2676 O O . VAL B 1 15 ? -22.244 17.921 12.115 1 96.33 15 VAL B O 1
ATOM 2679 N N . LYS B 1 16 ? -23.881 18.065 13.597 1 94.64 16 LYS B N 1
ATOM 2680 C CA . LYS B 1 16 ? -24.4 19.29 12.998 1 94.64 16 LYS B CA 1
ATOM 2681 C C . LYS B 1 16 ? -23.357 20.403 13.03 1 94.64 16 LYS B C 1
ATOM 2683 O O . LYS B 1 16 ? -23.192 21.136 12.052 1 94.64 16 LYS B O 1
ATOM 2688 N N . TYR B 1 17 ? -22.775 20.48 14.199 1 93.77 17 TYR B N 1
ATOM 2689 C CA . TYR B 1 17 ? -21.712 21.468 14.35 1 93.77 17 TYR B CA 1
ATOM 2690 C C . TYR B 1 17 ? -20.585 21.214 13.356 1 93.77 17 TYR B C 1
ATOM 2692 O O . TYR B 1 17 ? -20.068 22.15 12.741 1 93.77 17 TYR B O 1
ATOM 2700 N N . ILE B 1 18 ? -20.162 20.055 13.209 1 96.46 18 ILE B N 1
ATOM 2701 C CA . ILE B 1 18 ? -19.098 19.657 12.295 1 96.46 18 ILE B CA 1
ATOM 2702 C C . ILE B 1 18 ? -19.433 20.12 10.879 1 96.46 18 ILE B C 1
ATOM 2704 O O . ILE B 1 18 ? -18.6 20.733 10.206 1 96.46 18 ILE B O 1
ATOM 2708 N N . TYR B 1 19 ? -20.598 19.874 10.41 1 96.85 19 TYR B N 1
ATOM 2709 C CA . TYR B 1 19 ? -20.969 20.198 9.037 1 96.85 19 TYR B CA 1
ATOM 2710 C C . TYR B 1 19 ? -21.117 21.703 8.852 1 96.85 19 TYR B C 1
ATOM 2712 O O . TYR B 1 19 ? -20.831 22.234 7.777 1 96.85 19 TYR B O 1
ATOM 2720 N N . LYS B 1 20 ? -21.571 22.386 9.906 1 95.74 20 LYS B N 1
ATOM 2721 C CA . LYS B 1 20 ? -21.585 23.844 9.84 1 95.74 20 LYS B CA 1
ATOM 2722 C C . LYS B 1 20 ? -20.172 24.401 9.684 1 95.74 20 LYS B C 1
ATOM 2724 O O . LYS B 1 20 ? -19.941 25.306 8.881 1 95.74 20 LYS B O 1
ATOM 2729 N N . LEU B 1 21 ? -19.354 23.896 10.488 1 96.02 21 LEU B N 1
ATOM 2730 C CA . LEU B 1 21 ? -17.954 24.301 10.419 1 96.02 21 LEU B CA 1
ATOM 2731 C C . LEU B 1 21 ? -17.357 23.963 9.057 1 96.02 21 LEU B C 1
ATOM 2733 O O . LEU B 1 21 ? -16.598 24.754 8.493 1 96.02 21 LEU B O 1
ATOM 2737 N N . TYR B 1 22 ? -17.665 22.781 8.551 1 97.56 22 TYR B N 1
ATOM 2738 C CA . TYR B 1 22 ? -17.23 22.361 7.223 1 97.56 22 TYR B CA 1
ATOM 2739 C C . TYR B 1 22 ? -17.679 23.358 6.162 1 97.56 22 TYR B C 1
ATOM 2741 O O . TYR B 1 22 ? -16.879 23.789 5.327 1 97.56 22 TYR B O 1
ATOM 2749 N N . ASP B 1 23 ? -18.928 23.715 6.203 1 97.45 23 ASP B N 1
ATOM 2750 C CA . ASP B 1 23 ? -19.479 24.651 5.229 1 97.45 23 ASP B CA 1
ATOM 2751 C C . ASP B 1 23 ? -18.778 26.005 5.311 1 97.45 23 ASP B C 1
ATOM 2753 O O . ASP B 1 23 ? -18.522 26.641 4.286 1 97.45 23 ASP B O 1
ATOM 2757 N N . LEU B 1 24 ? -18.535 26.418 6.503 1 95.89 24 LEU B N 1
ATOM 2758 C CA . LEU B 1 24 ? -17.82 27.672 6.717 1 95.89 24 LEU B CA 1
ATOM 2759 C C . LEU B 1 24 ? -16.438 27.626 6.074 1 95.89 24 LEU B C 1
ATOM 2761 O O . LEU B 1 24 ? -16.048 28.555 5.363 1 95.89 24 LEU B O 1
ATOM 2765 N N . HIS B 1 25 ? -15.709 26.63 6.279 1 96.23 25 HIS B N 1
ATOM 2766 C CA . HIS B 1 25 ? -14.366 26.475 5.73 1 96.23 25 HIS B CA 1
ATOM 2767 C C . HIS B 1 25 ? -14.397 26.415 4.207 1 96.23 25 HIS B C 1
ATOM 2769 O O . HIS B 1 25 ? -13.562 27.031 3.54 1 96.23 25 HIS B O 1
ATOM 2775 N N . ILE B 1 26 ? -15.321 25.657 3.713 1 97.55 26 ILE B N 1
ATOM 2776 C CA . ILE B 1 26 ? -15.446 25.55 2.263 1 97.55 26 ILE B CA 1
ATOM 2777 C C . ILE B 1 26 ? -15.715 26.928 1.665 1 97.55 26 ILE B C 1
ATOM 2779 O O . ILE B 1 26 ? -15.119 27.299 0.651 1 97.55 26 ILE B O 1
ATOM 2783 N N . SER B 1 27 ? -16.541 27.692 2.307 1 96.66 27 SER B N 1
ATOM 2784 C CA . SER B 1 27 ? -16.902 29.015 1.806 1 96.66 27 SER B CA 1
ATOM 2785 C C . SER B 1 27 ? -15.705 29.959 1.825 1 96.66 27 SER B C 1
ATOM 2787 O O . SER B 1 27 ? -15.583 30.833 0.963 1 96.66 27 SER B O 1
ATOM 2789 N N . TYR B 1 28 ? -14.764 29.773 2.757 1 91.28 28 TYR B N 1
ATOM 2790 C CA . TYR B 1 28 ? -13.607 30.65 2.901 1 91.28 28 TYR B CA 1
ATOM 2791 C C . TYR B 1 28 ? -12.402 30.088 2.156 1 91.28 28 TYR B C 1
ATOM 2793 O O . TYR B 1 28 ? -11.328 30.694 2.154 1 91.28 28 TYR B O 1
ATOM 2801 N N . GLY B 1 29 ? -12.575 28.875 1.617 1 93.72 29 GLY B N 1
ATOM 2802 C CA . GLY B 1 29 ? -11.501 28.267 0.848 1 93.72 29 GLY B CA 1
ATOM 2803 C C . GLY B 1 29 ? -10.471 27.566 1.714 1 93.72 29 GLY B C 1
ATOM 2804 O O . GLY B 1 29 ? -9.355 27.298 1.265 1 93.72 29 GLY B O 1
ATOM 2805 N N . ASN B 1 30 ? -10.779 27.297 2.963 1 94.56 30 ASN B N 1
ATOM 2806 C CA . ASN B 1 30 ? -9.891 26.6 3.887 1 94.56 30 ASN B CA 1
ATOM 2807 C C . ASN B 1 30 ? -9.981 25.086 3.718 1 94.56 30 ASN B C 1
ATOM 2809 O O . ASN B 1 30 ? -10.582 24.399 4.545 1 94.56 30 ASN B O 1
ATOM 2813 N N . LYS B 1 31 ? -9.298 24.571 2.739 1 97 31 LYS B N 1
ATOM 2814 C CA . LYS B 1 31 ? -9.447 23.18 2.32 1 97 31 LYS B CA 1
ATOM 2815 C C . LYS B 1 31 ? -8.935 22.225 3.394 1 97 31 LYS B C 1
ATOM 2817 O O . LYS B 1 31 ? -9.581 21.219 3.697 1 97 31 LYS B O 1
ATOM 2822 N N . ILE B 1 32 ? -7.821 22.563 3.975 1 96.93 32 ILE B N 1
ATOM 2823 C CA . ILE B 1 32 ? -7.208 21.678 4.96 1 96.93 32 ILE B CA 1
ATOM 2824 C C . ILE B 1 32 ? -8.101 21.585 6.195 1 96.93 32 ILE B C 1
ATOM 2826 O O . ILE B 1 32 ? -8.381 20.488 6.685 1 96.93 32 ILE B O 1
ATOM 2830 N N . GLU B 1 33 ? -8.59 22.714 6.664 1 96.92 33 GLU B N 1
ATOM 2831 C CA . GLU B 1 33 ? -9.474 22.736 7.826 1 96.92 33 GLU B CA 1
ATOM 2832 C C . GLU B 1 33 ? -10.782 22.005 7.538 1 96.92 33 GLU B C 1
ATOM 2834 O O . GLU B 1 33 ? -11.314 21.308 8.405 1 96.92 33 GLU B O 1
ATOM 2839 N N . ALA B 1 34 ? -11.274 22.195 6.322 1 98.22 34 ALA B N 1
ATOM 2840 C CA . ALA B 1 34 ? -12.489 21.488 5.928 1 98.22 34 ALA B CA 1
ATOM 2841 C C . ALA B 1 34 ? -12.289 19.976 5.989 1 98.22 34 ALA B C 1
ATOM 2843 O O . ALA B 1 34 ? -13.146 19.25 6.498 1 98.22 34 ALA B O 1
ATOM 2844 N N . ALA B 1 35 ? -11.188 19.548 5.489 1 98.55 35 ALA B N 1
ATOM 2845 C CA . ALA B 1 35 ? -10.866 18.123 5.51 1 98.55 35 ALA B CA 1
ATOM 2846 C C . ALA B 1 35 ? -10.8 17.597 6.941 1 98.55 35 ALA B C 1
ATOM 2848 O O . ALA B 1 35 ? -11.369 16.547 7.25 1 98.55 35 ALA B O 1
ATOM 2849 N N . LYS B 1 36 ? -10.148 18.356 7.791 1 97.99 36 LYS B N 1
ATOM 2850 C CA . LYS B 1 36 ? -10.013 17.952 9.188 1 97.99 36 LYS B CA 1
ATOM 2851 C C . LYS B 1 36 ? -11.373 17.89 9.876 1 97.99 36 LYS B C 1
ATOM 2853 O O . LYS B 1 36 ? -11.601 17.036 10.736 1 97.99 36 LYS B O 1
ATOM 2858 N N . THR B 1 37 ? -12.229 18.756 9.498 1 97.99 37 THR B N 1
ATOM 2859 C CA . THR B 1 37 ? -13.577 18.759 10.056 1 97.99 37 THR B CA 1
ATOM 2860 C C . THR B 1 37 ? -14.322 17.481 9.678 1 97.99 37 THR B C 1
ATOM 2862 O O . THR B 1 37 ? -14.932 16.836 10.533 1 97.99 37 THR B O 1
ATOM 2865 N N . LEU B 1 38 ? -14.202 17.072 8.444 1 98.32 38 LEU B N 1
ATOM 2866 C CA . LEU B 1 38 ? -14.857 15.854 7.979 1 98.32 38 LEU B CA 1
ATOM 2867 C C . LEU B 1 38 ? -14.322 14.633 8.719 1 98.32 38 LEU B C 1
ATOM 2869 O O . LEU B 1 38 ? -15.079 13.711 9.033 1 98.32 38 LEU B O 1
ATOM 2873 N N . LEU B 1 39 ? -13.089 14.658 8.984 1 98.25 39 LEU B N 1
ATOM 2874 C CA . LEU B 1 39 ? -12.464 13.51 9.633 1 98.25 39 LEU B CA 1
ATOM 2875 C C . LEU B 1 39 ? -12.957 13.363 11.069 1 98.25 39 LEU B C 1
ATOM 2877 O O . LEU B 1 39 ? -12.979 12.256 11.611 1 98.25 39 LEU B O 1
ATOM 2881 N N . ARG B 1 40 ? -13.354 14.469 11.674 1 96.9 40 ARG B N 1
ATOM 2882 C CA . ARG B 1 40 ? -13.946 14.369 13.004 1 96.9 40 ARG B CA 1
ATOM 2883 C C . ARG B 1 40 ? -15.19 13.487 12.985 1 96.9 40 ARG B C 1
ATOM 2885 O O . ARG B 1 40 ? -15.391 12.67 13.887 1 96.9 40 ARG B O 1
ATOM 2892 N N . HIS B 1 41 ? -15.976 13.702 11.986 1 97.61 41 HIS B N 1
ATOM 2893 C CA . HIS B 1 41 ? -17.145 12.836 11.877 1 97.61 41 HIS B CA 1
ATOM 2894 C C . HIS B 1 41 ? -16.742 11.407 11.53 1 97.61 41 HIS B C 1
ATOM 2896 O O . HIS B 1 41 ? -17.289 10.451 12.084 1 97.61 41 HIS B O 1
ATOM 2902 N N . ALA B 1 42 ? -15.814 11.233 10.616 1 98.12 42 ALA B N 1
ATOM 2903 C CA . ALA B 1 42 ? -15.376 9.911 10.176 1 98.12 42 ALA B CA 1
ATOM 2904 C C . ALA B 1 42 ? -14.896 9.072 11.357 1 98.12 42 ALA B C 1
ATOM 2906 O O . ALA B 1 42 ? -15.075 7.852 11.373 1 98.12 42 ALA B O 1
ATOM 2907 N N . THR B 1 43 ? -14.307 9.736 12.307 1 97.26 43 THR B N 1
ATOM 2908 C CA . THR B 1 43 ? -13.75 9.025 13.453 1 97.26 43 THR B CA 1
ATOM 2909 C C . THR B 1 43 ? -14.861 8.402 14.294 1 97.26 43 THR B C 1
ATOM 2911 O O . THR B 1 43 ? -14.61 7.49 15.085 1 97.26 43 THR B O 1
ATOM 2914 N N . MET B 1 44 ? -16.043 8.925 14.199 1 96.33 44 MET B N 1
ATOM 2915 C CA . MET B 1 44 ? -17.184 8.417 14.955 1 96.33 44 MET B CA 1
ATOM 2916 C C . MET B 1 44 ? -17.769 7.176 14.289 1 96.33 44 MET B C 1
ATOM 2918 O O . MET B 1 44 ? -18.644 6.518 14.853 1 96.33 44 MET B O 1
ATOM 2922 N N . LEU B 1 45 ? -17.255 6.863 13.061 1 97.45 45 LEU B N 1
ATOM 2923 C CA . LEU B 1 45 ? -17.801 5.781 12.25 1 97.45 45 LEU B CA 1
ATOM 2924 C C . LEU B 1 45 ? -16.808 4.63 12.139 1 97.45 45 LEU B C 1
ATOM 2926 O O . LEU B 1 45 ? -15.644 4.77 12.521 1 97.45 45 LEU B O 1
ATOM 2930 N N . ASN B 1 46 ? -17.303 3.502 11.661 1 97.08 46 ASN B N 1
ATOM 2931 C CA . ASN B 1 46 ? -16.441 2.341 11.465 1 97.08 46 ASN B CA 1
ATOM 2932 C C . ASN B 1 46 ? -16.592 1.761 10.061 1 97.08 46 ASN B C 1
ATOM 2934 O O . ASN B 1 46 ? -17.437 2.213 9.286 1 97.08 46 ASN B O 1
ATOM 2938 N N . PHE B 1 47 ? -15.753 0.781 9.682 1 96.88 47 PHE B N 1
ATOM 2939 C CA . PHE B 1 47 ? -15.774 0.183 8.352 1 96.88 47 PHE B CA 1
ATOM 2940 C C . PHE B 1 47 ? -16.616 -1.087 8.343 1 96.88 47 PHE B C 1
ATOM 2942 O O . PHE B 1 47 ? -16.209 -2.103 7.776 1 96.88 47 PHE B O 1
ATOM 2949 N N . GLU B 1 48 ? -17.757 -1.044 8.95 1 96.21 48 GLU B N 1
ATOM 2950 C CA . GLU B 1 48 ? -18.719 -2.142 8.952 1 96.21 48 GLU B CA 1
ATOM 2951 C C . GLU B 1 48 ? -20.016 -1.74 8.255 1 96.21 48 GLU B C 1
ATOM 2953 O O . GLU B 1 48 ? -20.377 -0.561 8.235 1 96.21 48 GLU B O 1
ATOM 2958 N N . ASP B 1 49 ? -20.726 -2.725 7.811 1 94.55 49 ASP B N 1
ATOM 2959 C CA . ASP B 1 49 ? -21.966 -2.456 7.09 1 94.55 49 ASP B CA 1
ATOM 2960 C C . ASP B 1 49 ? -23.153 -2.379 8.048 1 94.55 49 ASP B C 1
ATOM 2962 O O . ASP B 1 49 ? -24.277 -2.726 7.681 1 94.55 49 ASP B O 1
ATOM 2966 N N . GLU B 1 50 ? -22.872 -1.898 9.17 1 96.37 50 GLU B N 1
ATOM 2967 C CA . GLU B 1 50 ? -23.944 -1.654 10.131 1 96.37 50 GLU B CA 1
ATOM 2968 C C . GLU B 1 50 ? -24.755 -0.419 9.751 1 96.37 50 GLU B C 1
ATOM 2970 O O . GLU B 1 50 ? -24.196 0.584 9.304 1 96.37 50 GLU B O 1
ATOM 2975 N N . ALA B 1 51 ? -26.032 -0.479 10.017 1 96.46 51 ALA B N 1
ATOM 2976 C CA . ALA B 1 51 ? -26.922 0.627 9.674 1 96.46 51 ALA B CA 1
ATOM 2977 C C . ALA B 1 51 ? -26.573 1.879 10.475 1 96.46 51 ALA B C 1
ATOM 2979 O O . ALA B 1 51 ? -26.157 1.787 11.632 1 96.46 51 ALA B O 1
ATOM 2980 N N . LEU B 1 52 ? -26.75 3.005 9.879 1 96.28 52 LEU B N 1
ATOM 2981 C CA . LEU B 1 52 ? -26.522 4.286 10.539 1 96.28 52 LEU B CA 1
ATOM 2982 C C . LEU B 1 52 ? -27.624 4.58 11.55 1 96.28 52 LEU B C 1
ATOM 2984 O O . LEU B 1 52 ? -28.745 4.083 11.416 1 96.28 52 LEU B O 1
ATOM 2988 N N . PRO B 1 53 ? -27.349 5.33 12.553 1 93.22 53 PRO B N 1
ATOM 2989 C CA . PRO B 1 53 ? -28.397 5.703 13.506 1 93.22 53 PRO B CA 1
ATOM 2990 C C . PRO B 1 53 ? -29.534 6.488 12.855 1 93.22 53 PRO B C 1
ATOM 2992 O O . PRO B 1 53 ? -29.293 7.308 11.966 1 93.22 53 PRO B O 1
ATOM 2995 N N . PRO B 1 54 ? -30.729 6.285 13.292 1 92.21 54 PRO B N 1
ATOM 2996 C CA . PRO B 1 54 ? -31.906 6.91 12.685 1 92.21 54 PRO B CA 1
ATOM 2997 C C . PRO B 1 54 ? -31.811 8.433 12.645 1 92.21 54 PRO B C 1
ATOM 2999 O O . PRO B 1 54 ? -32.293 9.061 11.699 1 92.21 54 PRO B O 1
ATOM 3002 N N . TRP B 1 55 ? -31.248 9.009 13.666 1 91.26 55 TRP B N 1
ATOM 3003 C CA . TRP B 1 55 ? -31.177 10.466 13.719 1 91.26 55 TRP B CA 1
ATOM 3004 C C . TRP B 1 55 ? -30.352 11.013 12.559 1 91.26 55 TRP B C 1
ATOM 3006 O O . TRP B 1 55 ? -30.651 12.085 12.027 1 91.26 55 TRP B O 1
ATOM 3016 N N . LEU B 1 56 ? -29.327 10.338 12.127 1 93.57 56 LEU B N 1
ATOM 3017 C CA . LEU B 1 56 ? -28.458 10.763 11.035 1 93.57 56 LEU B CA 1
ATOM 3018 C C . LEU B 1 56 ? -29.218 10.784 9.713 1 93.57 56 LEU B C 1
ATOM 3020 O O . LEU B 1 56 ? -29 11.668 8.882 1 93.57 56 LEU B O 1
ATOM 3024 N N . ILE B 1 57 ? -30.074 9.855 9.581 1 91.47 57 ILE B N 1
ATOM 3025 C CA . ILE B 1 57 ? -30.876 9.72 8.37 1 91.47 57 ILE B CA 1
ATOM 3026 C C . ILE B 1 57 ? -31.979 10.777 8.362 1 91.47 57 ILE B C 1
ATOM 3028 O O . ILE B 1 57 ? -32.193 11.451 7.351 1 91.47 57 ILE B O 1
ATOM 3032 N N . SER B 1 58 ? -32.656 10.907 9.437 1 89.93 58 SER B N 1
ATOM 3033 C CA . SER B 1 58 ? -33.781 11.829 9.55 1 89.93 58 SER B CA 1
ATOM 3034 C C . SER B 1 58 ? -33.338 13.271 9.329 1 89.93 58 SER B C 1
ATOM 3036 O O . SER B 1 58 ? -34.09 14.079 8.78 1 89.93 58 SER B O 1
ATOM 3038 N N . ARG B 1 59 ? -32.122 13.587 9.662 1 89.5 59 ARG B N 1
ATOM 3039 C CA . ARG B 1 59 ? -31.611 14.949 9.546 1 89.5 59 ARG B CA 1
ATOM 3040 C C . ARG B 1 59 ? -30.893 15.154 8.217 1 89.5 59 ARG B C 1
ATOM 3042 O O . ARG B 1 59 ? -30.323 16.219 7.97 1 89.5 59 ARG B O 1
ATOM 3049 N N . VAL B 1 60 ? -30.8 14.106 7.415 1 91.74 60 VAL B N 1
ATOM 3050 C CA . VAL B 1 60 ? -30.219 14.136 6.077 1 91.74 60 VAL B CA 1
ATOM 3051 C C . VAL B 1 60 ? -28.726 14.439 6.168 1 91.74 60 VAL B C 1
ATOM 3053 O O . VAL B 1 60 ? -28.205 15.26 5.409 1 91.74 60 VAL B O 1
ATOM 3056 N N . LEU B 1 61 ? -28.155 13.967 7.205 1 92.84 61 LEU B N 1
ATOM 3057 C CA . LEU B 1 61 ? -26.724 14.145 7.423 1 92.84 61 LEU B CA 1
ATOM 3058 C C . LEU B 1 61 ? -25.949 12.905 6.988 1 92.84 61 LEU B C 1
ATOM 3060 O O . LEU B 1 61 ? -24.728 12.844 7.147 1 92.84 61 LEU B O 1
ATOM 3064 N N . ASN B 1 62 ? -26.597 11.921 6.448 1 93.93 62 ASN B N 1
ATOM 3065 C CA . ASN B 1 62 ? -26.005 10.635 6.093 1 93.93 62 ASN B CA 1
ATOM 3066 C C . ASN B 1 62 ? -25.42 10.658 4.683 1 93.93 62 ASN B C 1
ATOM 3068 O O . ASN B 1 62 ? -24.891 9.651 4.21 1 93.93 62 ASN B O 1
ATOM 3072 N N . ARG B 1 63 ? -25.573 11.792 3.998 1 95.01 63 ARG B N 1
ATOM 3073 C CA . ARG B 1 63 ? -25.006 11.991 2.668 1 95.01 63 ARG B CA 1
ATOM 3074 C C . ARG B 1 63 ? -25.437 10.88 1.716 1 95.01 63 ARG B C 1
ATOM 3076 O O . ARG B 1 63 ? -24.621 10.353 0.958 1 95.01 63 ARG B O 1
ATOM 3083 N N . HIS B 1 64 ? -26.618 10.36 1.836 1 94.97 64 HIS B N 1
ATOM 3084 C CA . HIS B 1 64 ? -27.272 9.351 1.011 1 94.97 64 HIS B CA 1
ATOM 3085 C C . HIS B 1 64 ? -26.643 7.977 1.219 1 94.97 64 HIS B C 1
ATOM 3087 O O . HIS B 1 64 ? -26.746 7.105 0.353 1 94.97 64 HIS B O 1
ATOM 3093 N N . CYS B 1 65 ? -25.908 7.769 2.329 1 96.85 65 CYS B N 1
ATOM 3094 C CA . CYS B 1 65 ? -25.331 6.474 2.676 1 96.85 65 CYS B CA 1
ATOM 3095 C C . CYS B 1 65 ? -26.235 5.716 3.64 1 96.85 65 CYS B C 1
ATOM 3097 O O . CYS B 1 65 ? -26.986 6.325 4.403 1 96.85 65 CYS B O 1
ATOM 3099 N N . GLN B 1 66 ? -26.117 4.465 3.6 1 95.8 66 GLN B N 1
ATOM 3100 C CA . GLN B 1 66 ? -27.016 3.645 4.404 1 95.8 66 GLN B CA 1
ATOM 3101 C C . GLN B 1 66 ? -26.271 2.981 5.558 1 95.8 66 GLN B C 1
ATOM 3103 O O . GLN B 1 66 ? -26.881 2.592 6.556 1 95.8 66 GLN B O 1
ATOM 3108 N N . THR B 1 67 ? -24.962 2.825 5.426 1 97.44 67 THR B N 1
ATOM 3109 C CA . THR B 1 67 ? -24.198 2.097 6.433 1 97.44 67 THR B CA 1
ATOM 3110 C C . THR B 1 67 ? -23.03 2.939 6.94 1 97.44 67 THR B C 1
ATOM 3112 O O . THR B 1 67 ? -22.635 3.914 6.295 1 97.44 67 THR B O 1
ATOM 3115 N N . ASN B 1 68 ? -22.452 2.561 8.075 1 97.64 68 ASN B N 1
ATOM 3116 C CA . ASN B 1 68 ? -21.259 3.191 8.631 1 97.64 68 ASN B CA 1
ATOM 3117 C C . ASN B 1 68 ? -20.105 3.183 7.633 1 97.64 68 ASN B C 1
ATOM 3119 O O . ASN B 1 68 ? -19.455 4.208 7.421 1 97.64 68 ASN B O 1
ATOM 3123 N N . ARG B 1 69 ? -19.889 2.083 6.979 1 97.79 69 ARG B N 1
ATOM 3124 C CA . ARG B 1 69 ? -18.781 1.937 6.041 1 97.79 69 ARG B CA 1
ATOM 3125 C C . ARG B 1 69 ? -18.91 2.919 4.882 1 97.79 69 ARG B C 1
ATOM 3127 O O . ARG B 1 69 ? -17.948 3.606 4.533 1 97.79 69 ARG B O 1
ATOM 3134 N N . GLN B 1 70 ? -20.107 2.964 4.327 1 97.83 70 GLN B N 1
ATOM 3135 C CA . GLN B 1 70 ? -20.337 3.822 3.169 1 97.83 70 GLN B CA 1
ATOM 3136 C C . GLN B 1 70 ? -20.089 5.288 3.512 1 97.83 70 GLN B C 1
ATOM 3138 O O . GLN B 1 70 ? -19.432 6.005 2.754 1 97.83 70 GLN B O 1
ATOM 3143 N N . LEU B 1 71 ? -20.631 5.669 4.643 1 98.54 71 LEU B N 1
ATOM 3144 C CA . LEU B 1 71 ? -20.494 7.068 5.035 1 98.54 71 LEU B CA 1
ATOM 3145 C C . LEU B 1 71 ? -19.047 7.393 5.389 1 98.54 71 LEU B C 1
ATOM 3147 O O . LEU B 1 71 ? -18.523 8.434 4.984 1 98.54 71 LEU B O 1
ATOM 3151 N N . LYS B 1 72 ? -18.418 6.574 6.186 1 98.53 72 LYS B N 1
ATOM 3152 C CA . LYS B 1 72 ? -17.018 6.787 6.545 1 98.53 72 LYS B CA 1
ATOM 3153 C C . LYS B 1 72 ? -16.139 6.874 5.3 1 98.53 72 LYS B C 1
ATOM 3155 O O . LYS B 1 72 ? -15.294 7.764 5.192 1 98.53 72 LYS B O 1
ATOM 3160 N N . GLU B 1 73 ? -16.344 5.968 4.369 1 98.54 73 GLU B N 1
ATOM 3161 C CA . GLU B 1 73 ? -15.604 5.98 3.111 1 98.54 73 GLU B CA 1
ATOM 3162 C C . GLU B 1 73 ? -15.804 7.296 2.365 1 98.54 73 GLU B C 1
ATOM 3164 O O . GLU B 1 73 ? -14.843 7.884 1.865 1 98.54 73 GLU B O 1
ATOM 3169 N N . ASP B 1 74 ? -17.013 7.709 2.276 1 98.43 74 ASP B N 1
ATOM 3170 C CA . ASP B 1 74 ? -17.345 8.943 1.571 1 98.43 74 ASP B CA 1
ATOM 3171 C C . ASP B 1 74 ? -16.636 10.141 2.197 1 98.43 74 ASP B C 1
ATOM 3173 O O . ASP B 1 74 ? -16.04 10.956 1.489 1 98.43 74 ASP B O 1
ATOM 3177 N N . LEU B 1 75 ? -16.753 10.243 3.513 1 98.76 75 LEU B N 1
ATOM 3178 C CA . LEU B 1 75 ? -16.123 11.335 4.247 1 98.76 75 LEU B CA 1
ATOM 3179 C C . LEU B 1 75 ? -14.611 11.325 4.044 1 98.76 75 LEU B C 1
ATOM 3181 O O . LEU B 1 75 ? -14.006 12.373 3.807 1 98.76 75 LEU B O 1
ATOM 3185 N N . MET B 1 76 ? -14.037 10.182 4.108 1 98.82 76 MET B N 1
ATOM 3186 C CA . MET B 1 76 ? -12.587 10.053 3.999 1 98.82 76 MET B CA 1
ATOM 3187 C C . MET B 1 76 ? -12.12 10.347 2.577 1 98.82 76 MET B C 1
ATOM 3189 O O . MET B 1 76 ? -11.067 10.956 2.379 1 98.82 76 MET B O 1
ATOM 3193 N N . GLN B 1 77 ? -12.905 9.951 1.583 1 98.73 77 GLN B N 1
ATOM 3194 C CA . GLN B 1 77 ? -12.584 10.278 0.198 1 98.73 77 GLN B CA 1
ATOM 3195 C C . GLN B 1 77 ? -12.59 11.788 -0.026 1 98.73 77 GLN B C 1
ATOM 3197 O O . GLN B 1 77 ? -11.679 12.331 -0.655 1 98.73 77 GLN B O 1
ATOM 3202 N N . GLU B 1 78 ? -13.575 12.378 0.448 1 98.73 78 GLU B N 1
ATOM 3203 C CA . GLU B 1 78 ? -13.666 13.826 0.288 1 98.73 78 GLU B CA 1
ATOM 3204 C C . GLU B 1 78 ? -12.558 14.538 1.058 1 98.73 78 GLU B C 1
ATOM 3206 O O . GLU B 1 78 ? -11.963 15.495 0.558 1 98.73 78 GLU B O 1
ATOM 3211 N N . ALA B 1 79 ? -12.318 14.114 2.294 1 98.81 79 ALA B N 1
ATOM 3212 C CA . ALA B 1 79 ? -11.244 14.709 3.085 1 98.81 79 ALA B CA 1
ATOM 3213 C C . ALA B 1 79 ? -9.901 14.577 2.372 1 98.81 79 ALA B C 1
ATOM 3215 O O . ALA B 1 79 ? -9.138 15.543 2.289 1 98.81 79 ALA B O 1
ATOM 3216 N N . GLY B 1 80 ? -9.609 13.368 1.868 1 98.8 80 GLY B N 1
ATOM 3217 C CA . GLY B 1 80 ? -8.379 13.17 1.117 1 98.8 80 GLY B CA 1
ATOM 3218 C C . GLY B 1 80 ? -8.25 14.103 -0.072 1 98.8 80 GLY B C 1
ATOM 3219 O O . GLY B 1 80 ? -7.175 14.653 -0.322 1 98.8 80 GLY B O 1
ATOM 3220 N N . ALA B 1 81 ? -9.337 14.27 -0.778 1 98.81 81 ALA B N 1
ATOM 3221 C CA . ALA B 1 81 ? -9.348 15.167 -1.93 1 98.81 81 ALA B CA 1
ATOM 3222 C C . ALA B 1 81 ? -9.081 16.608 -1.506 1 98.81 81 ALA B C 1
ATOM 3224 O O . ALA B 1 81 ? -8.359 17.34 -2.189 1 98.81 81 ALA B O 1
ATOM 3225 N N . LEU B 1 82 ? -9.659 17.007 -0.438 1 98.68 82 LEU B N 1
ATOM 3226 C CA . LEU B 1 82 ? -9.468 18.359 0.077 1 98.68 82 LEU B CA 1
ATOM 3227 C C . LEU B 1 82 ? -8.024 18.575 0.515 1 98.68 82 LEU B C 1
ATOM 3229 O O . LEU B 1 82 ? -7.431 19.615 0.221 1 98.68 82 LEU B O 1
ATOM 3233 N N . PHE B 1 83 ? -7.45 17.617 1.238 1 98.3 83 PHE B N 1
ATOM 3234 C CA . PHE B 1 83 ? -6.037 17.696 1.59 1 98.3 83 PHE B CA 1
ATOM 3235 C C . PHE B 1 83 ? -5.176 17.853 0.343 1 98.3 83 PHE B C 1
ATOM 3237 O O . PHE B 1 83 ? -4.228 18.64 0.331 1 98.3 83 PHE B O 1
ATOM 3244 N N . THR B 1 84 ? -5.511 17.072 -0.65 1 98.16 84 THR B N 1
ATOM 3245 C CA . THR B 1 84 ? -4.758 17.13 -1.898 1 98.16 84 THR B CA 1
ATOM 3246 C C . THR B 1 84 ? -4.823 18.529 -2.504 1 98.16 84 THR B C 1
ATOM 3248 O O . THR B 1 84 ? -3.796 19.095 -2.885 1 98.16 84 THR B O 1
ATOM 3251 N N . LYS B 1 85 ? -6.021 19.1 -2.544 1 96.95 85 LYS B N 1
ATOM 3252 C CA . LYS B 1 85 ? -6.219 20.435 -3.1 1 96.95 85 LYS B CA 1
ATOM 3253 C C . LYS B 1 85 ? -5.507 21.491 -2.26 1 96.95 85 LYS B C 1
ATOM 3255 O O . LYS B 1 85 ? -5.031 22.497 -2.791 1 96.95 85 LYS B O 1
ATOM 3260 N N . GLY B 1 86 ? -5.487 21.242 -0.969 1 95.48 86 GLY B N 1
ATOM 3261 C CA . GLY B 1 86 ? -4.81 22.156 -0.064 1 95.48 86 GLY B CA 1
ATOM 3262 C C . GLY B 1 86 ? -3.311 21.931 0.002 1 95.48 86 GLY B C 1
ATOM 3263 O O . GLY B 1 86 ? -2.626 22.515 0.844 1 95.48 86 GLY B O 1
ATOM 3264 N N . GLU B 1 87 ? -2.772 20.958 -0.762 1 95.5 87 GLU B N 1
ATOM 3265 C CA . GLU B 1 87 ? -1.361 20.608 -0.892 1 95.5 87 GLU B CA 1
ATOM 3266 C C . GLU B 1 87 ? -0.815 20.024 0.408 1 95.5 87 GLU B C 1
ATOM 3268 O O . GLU B 1 87 ? 0.353 20.229 0.744 1 95.5 87 GLU B O 1
ATOM 3273 N N . ASP B 1 88 ? -1.655 19.582 1.187 1 95.93 88 ASP B N 1
ATOM 3274 C CA . ASP B 1 88 ? -1.275 18.725 2.306 1 95.93 88 ASP B CA 1
ATOM 3275 C C . ASP B 1 88 ? -1.299 17.252 1.903 1 95.93 88 ASP B C 1
ATOM 3277 O O . ASP B 1 88 ? -2.127 16.482 2.394 1 95.93 88 ASP B O 1
ATOM 3281 N N . TRP B 1 89 ? -0.356 16.909 1.131 1 97.89 89 TRP B N 1
ATOM 3282 C CA . TRP B 1 89 ? -0.317 15.611 0.464 1 97.89 89 TRP B CA 1
ATOM 3283 C C . TRP B 1 89 ? -0.044 14.493 1.464 1 97.89 89 TRP B C 1
ATOM 3285 O O . TRP B 1 89 ? -0.552 13.379 1.314 1 97.89 89 TRP B O 1
ATOM 3295 N N . GLU B 1 90 ? 0.701 14.774 2.483 1 96.75 90 GLU B N 1
ATOM 3296 C CA . GLU B 1 90 ? 1.033 13.77 3.491 1 96.75 90 GLU B CA 1
ATOM 3297 C C . GLU B 1 90 ? -0.203 13.353 4.282 1 96.75 90 GLU B C 1
ATOM 3299 O O . GLU B 1 90 ? -0.415 12.164 4.532 1 96.75 90 GLU B O 1
ATOM 3304 N N . ASP B 1 91 ? -0.98 14.31 4.633 1 97.28 91 ASP B N 1
ATOM 3305 C CA . ASP B 1 91 ? -2.204 13.956 5.345 1 97.28 91 ASP B CA 1
ATOM 3306 C C . ASP B 1 91 ? -3.187 13.237 4.424 1 97.28 91 ASP B C 1
ATOM 3308 O O . ASP B 1 91 ? -3.933 12.36 4.866 1 97.28 91 ASP B O 1
ATOM 3312 N N . ALA B 1 92 ? -3.226 13.639 3.156 1 98.66 92 ALA B N 1
ATOM 3313 C CA . ALA B 1 92 ? -4.029 12.888 2.194 1 98.66 92 ALA B CA 1
ATOM 3314 C C . ALA B 1 92 ? -3.609 11.421 2.156 1 98.66 92 ALA B C 1
ATOM 3316 O O . ALA B 1 92 ? -4.457 10.526 2.15 1 98.66 92 ALA B O 1
ATOM 3317 N N . LEU B 1 93 ? -2.312 11.184 2.153 1 98.48 93 LEU B N 1
ATOM 3318 C CA . LEU B 1 93 ? -1.778 9.826 2.145 1 98.48 93 LEU B CA 1
ATOM 3319 C C . LEU B 1 93 ? -2.241 9.053 3.375 1 98.48 93 LEU B C 1
ATOM 3321 O O . LEU B 1 93 ? -2.583 7.872 3.278 1 98.48 93 LEU B O 1
ATOM 3325 N N . ILE B 1 94 ? -2.185 9.723 4.509 1 98.03 94 ILE B N 1
ATOM 3326 C CA . ILE B 1 94 ? -2.607 9.076 5.746 1 98.03 94 ILE B CA 1
ATOM 3327 C C . ILE B 1 94 ? -4.055 8.61 5.617 1 98.03 94 ILE B C 1
ATOM 3329 O O . ILE B 1 94 ? -4.383 7.475 5.973 1 98.03 94 ILE B O 1
ATOM 3333 N N . VAL B 1 95 ? -4.873 9.423 5.069 1 98.64 95 VAL B N 1
ATOM 3334 C CA . VAL B 1 95 ? -6.294 9.12 4.931 1 98.64 95 VAL B CA 1
ATOM 3335 C C . VAL B 1 95 ? -6.487 8.001 3.909 1 98.64 95 VAL B C 1
ATOM 3337 O O . VAL B 1 95 ? -7.156 7.004 4.19 1 98.64 95 VAL B O 1
ATOM 3340 N N . TYR B 1 96 ? -5.918 8.097 2.728 1 98.75 96 TYR B N 1
ATOM 3341 C CA . TYR B 1 96 ? -6.1 7.132 1.649 1 98.75 96 TYR B CA 1
ATOM 3342 C C . TYR B 1 96 ? -5.523 5.774 2.027 1 98.75 96 TYR B C 1
ATOM 3344 O O . TYR B 1 96 ? -6.058 4.734 1.637 1 98.75 96 TYR B O 1
ATOM 3352 N N . ASN B 1 97 ? -4.441 5.761 2.736 1 98.21 97 ASN B N 1
ATOM 3353 C CA . ASN B 1 97 ? -3.847 4.497 3.158 1 98.21 97 ASN B CA 1
ATOM 3354 C C . ASN B 1 97 ? -4.791 3.708 4.062 1 98.21 97 ASN B C 1
ATOM 3356 O O . ASN B 1 97 ? -4.748 2.477 4.088 1 98.21 97 ASN B O 1
ATOM 3360 N N . GLN B 1 98 ? -5.612 4.379 4.771 1 98.21 98 GLN B N 1
ATOM 3361 C CA . GLN B 1 98 ? -6.589 3.7 5.615 1 98.21 98 GLN B CA 1
ATOM 3362 C C . GLN B 1 98 ? -7.678 3.038 4.775 1 98.21 98 GLN B C 1
ATOM 3364 O O . GLN B 1 98 ? -8.357 2.12 5.24 1 98.21 98 GLN B O 1
ATOM 3369 N N . LEU B 1 99 ? -7.838 3.507 3.568 1 98.56 99 LEU B N 1
ATOM 3370 C CA . LEU B 1 99 ? -8.885 2.973 2.704 1 98.56 99 LEU B CA 1
ATOM 3371 C C . LEU B 1 99 ? -8.386 1.757 1.932 1 98.56 99 LEU B C 1
ATOM 3373 O O . LEU B 1 99 ? -9.185 0.97 1.419 1 98.56 99 LEU B O 1
ATOM 3377 N N . ILE B 1 100 ? -7.105 1.511 1.842 1 98.34 100 ILE B N 1
ATOM 3378 C CA . ILE B 1 100 ? -6.523 0.437 1.045 1 98.34 100 ILE B CA 1
ATOM 3379 C C . ILE B 1 100 ? -7.032 -0.913 1.546 1 98.34 100 ILE B C 1
ATOM 3381 O O . ILE B 1 100 ? -7.608 -1.689 0.78 1 98.34 100 ILE B O 1
ATOM 3385 N N . PRO B 1 101 ? -6.877 -1.169 2.811 1 97.25 101 PRO B N 1
ATOM 3386 C CA . PRO B 1 101 ? -7.352 -2.478 3.266 1 97.25 101 PRO B CA 1
ATOM 3387 C C . PRO B 1 101 ? -8.862 -2.644 3.111 1 97.25 101 PRO B C 1
ATOM 3389 O O . PRO B 1 101 ? -9.353 -3.769 2.983 1 97.25 101 PRO B O 1
ATOM 3392 N N . VAL B 1 102 ? -9.594 -1.548 3.144 1 97.09 102 VAL B N 1
ATOM 3393 C CA . VAL B 1 102 ? -11.039 -1.618 2.954 1 97.09 102 VAL B CA 1
ATOM 3394 C C . VAL B 1 102 ? -11.351 -2.174 1.566 1 97.09 102 VAL B C 1
ATOM 3396 O O . VAL B 1 102 ? -12.143 -3.109 1.428 1 97.09 102 VAL B O 1
ATOM 3399 N N . TYR B 1 103 ? -10.69 -1.641 0.573 1 97.52 103 TYR B N 1
ATOM 3400 C CA . TYR B 1 103 ? -10.93 -2.068 -0.801 1 97.52 103 TYR B CA 1
ATOM 3401 C C . TYR B 1 103 ? -10.301 -3.431 -1.067 1 97.52 103 TYR B C 1
ATOM 3403 O O . TYR B 1 103 ? -10.813 -4.21 -1.874 1 97.52 103 TYR B O 1
ATOM 3411 N N . GLN B 1 104 ? -9.283 -3.727 -0.401 1 95.32 104 GLN B N 1
ATOM 3412 C CA . GLN B 1 104 ? -8.507 -4.934 -0.664 1 95.32 104 GLN B CA 1
ATOM 3413 C C . GLN B 1 104 ? -9.138 -6.151 0.008 1 95.32 104 GLN B C 1
ATOM 3415 O O . GLN B 1 104 ? -9.149 -7.245 -0.56 1 95.32 104 GLN B O 1
ATOM 3420 N N . SER B 1 105 ? -9.683 -5.964 1.237 1 92.68 105 SER B N 1
ATOM 3421 C CA . SER B 1 105 ? -10.009 -7.143 2.032 1 92.68 105 SER B CA 1
ATOM 3422 C C . SER B 1 105 ? -11.46 -7.111 2.499 1 92.68 105 SER B C 1
ATOM 3424 O O . SER B 1 105 ? -12.05 -8.156 2.783 1 92.68 105 SER B O 1
ATOM 3426 N N . ILE B 1 106 ? -11.967 -5.939 2.643 1 92.49 106 ILE B N 1
ATOM 3427 C CA . ILE B 1 106 ? -13.338 -5.861 3.137 1 92.49 106 ILE B CA 1
ATOM 3428 C C . ILE B 1 106 ? -14.311 -5.875 1.96 1 92.49 106 ILE B C 1
ATOM 3430 O O . ILE B 1 106 ? -15.179 -6.747 1.874 1 92.49 106 ILE B O 1
ATOM 3434 N N . LEU B 1 107 ? -14.082 -5.015 1.053 1 94.01 107 LEU B N 1
ATOM 3435 C CA . LEU B 1 107 ? -14.983 -4.904 -0.089 1 94.01 107 LEU B CA 1
ATOM 3436 C C . LEU B 1 107 ? -14.492 -5.757 -1.254 1 94.01 107 LEU B C 1
ATOM 3438 O O . LEU B 1 107 ? -15.278 -6.141 -2.123 1 94.01 107 LEU B O 1
ATOM 3442 N N . ILE B 1 108 ? -13.18 -6.033 -1.261 1 95.04 108 ILE B N 1
ATOM 3443 C CA . ILE B 1 108 ? -12.518 -6.699 -2.378 1 95.04 108 ILE B CA 1
ATOM 3444 C C . ILE B 1 108 ? -12.927 -6.033 -3.69 1 95.04 108 ILE B C 1
ATOM 3446 O O . ILE B 1 108 ? -13.364 -6.707 -4.626 1 95.04 108 ILE B O 1
ATOM 3450 N N . ASP B 1 109 ? -12.846 -4.747 -3.748 1 95.95 109 ASP B N 1
ATOM 3451 C CA . ASP B 1 109 ? -13.133 -3.921 -4.918 1 95.95 109 ASP B CA 1
ATOM 3452 C C . ASP B 1 109 ? -11.844 -3.438 -5.578 1 95.95 109 ASP B C 1
ATOM 3454 O O . ASP B 1 109 ? -11.342 -2.359 -5.255 1 95.95 109 ASP B O 1
ATOM 3458 N N . TYR B 1 110 ? -11.415 -4.183 -6.549 1 97.35 110 TYR B N 1
ATOM 3459 C CA . TYR B 1 110 ? -10.107 -3.928 -7.144 1 97.35 110 TYR B CA 1
ATOM 3460 C C . TYR B 1 110 ? -10.156 -2.718 -8.069 1 97.35 110 TYR B C 1
ATOM 3462 O O . TYR B 1 110 ? -9.123 -2.111 -8.362 1 97.35 110 TYR B O 1
ATOM 3470 N N . HIS B 1 111 ? -11.297 -2.347 -8.537 1 96.98 111 HIS B N 1
ATOM 3471 C CA . HIS B 1 111 ? -11.428 -1.12 -9.315 1 96.98 111 HIS B CA 1
ATOM 3472 C C . HIS B 1 111 ? -11.168 0.11 -8.452 1 96.98 111 HIS B C 1
ATOM 3474 O O . HIS B 1 111 ? -10.328 0.946 -8.794 1 96.98 111 HIS B O 1
ATOM 3480 N N . LYS B 1 112 ? -11.882 0.187 -7.305 1 97.7 112 LYS B N 1
ATOM 3481 C CA . LYS B 1 112 ? -11.676 1.297 -6.379 1 97.7 112 LYS B CA 1
ATOM 3482 C C . LYS B 1 112 ? -10.239 1.327 -5.868 1 97.7 112 LYS B C 1
ATOM 3484 O O . LYS B 1 112 ? -9.653 2.4 -5.707 1 97.7 112 LYS B O 1
ATOM 3489 N N . LEU B 1 113 ? -9.718 0.108 -5.618 1 98.48 113 LEU B N 1
ATOM 3490 C CA . LEU B 1 113 ? -8.351 0.015 -5.118 1 98.48 113 LEU B CA 1
ATOM 3491 C C . LEU B 1 113 ? -7.36 0.562 -6.139 1 98.48 113 LEU B C 1
ATOM 3493 O O . LEU B 1 113 ? -6.449 1.314 -5.786 1 98.48 113 LEU B O 1
ATOM 3497 N N . SER B 1 114 ? -7.566 0.186 -7.38 1 98.52 114 SER B N 1
ATOM 3498 C CA . SER B 1 114 ? -6.69 0.666 -8.444 1 98.52 114 SER B CA 1
ATOM 3499 C C . SER B 1 114 ? -6.734 2.186 -8.553 1 98.52 114 SER B C 1
ATOM 3501 O O . SER B 1 114 ? -5.692 2.838 -8.645 1 98.52 114 SER B O 1
ATOM 3503 N N . GLU B 1 115 ? -7.889 2.773 -8.542 1 98.63 115 GLU B N 1
ATOM 3504 C CA . GLU B 1 115 ? -8.044 4.223 -8.616 1 98.63 115 GLU B CA 1
ATOM 3505 C C . GLU B 1 115 ? -7.388 4.91 -7.422 1 98.63 115 GLU B C 1
ATOM 3507 O O . GLU B 1 115 ? -6.756 5.957 -7.573 1 98.63 115 GLU B O 1
ATOM 3512 N N . LEU B 1 116 ? -7.595 4.317 -6.274 1 98.8 116 LEU B N 1
ATOM 3513 C CA . LEU B 1 116 ? -7.003 4.861 -5.056 1 98.8 116 LEU B CA 1
ATOM 3514 C C . LEU B 1 116 ? -5.481 4.846 -5.138 1 98.8 116 LEU B C 1
ATOM 3516 O O . LEU B 1 116 ? -4.825 5.82 -4.761 1 98.8 116 LEU B O 1
ATOM 3520 N N . LEU B 1 117 ? -4.926 3.744 -5.616 1 98.81 117 LEU B N 1
ATOM 3521 C CA . LEU B 1 117 ? -3.478 3.609 -5.735 1 98.81 117 LEU B CA 1
ATOM 3522 C C . LEU B 1 117 ? -2.916 4.626 -6.722 1 98.81 117 LEU B C 1
ATOM 3524 O O . LEU B 1 117 ? -1.81 5.137 -6.532 1 98.81 117 LEU B O 1
ATOM 3528 N N . LYS B 1 118 ? -3.639 4.93 -7.754 1 98.74 118 LYS B N 1
ATOM 3529 C CA . LYS B 1 118 ? -3.225 5.972 -8.689 1 98.74 118 LYS B CA 1
ATOM 3530 C C . LYS B 1 118 ? -3.18 7.336 -8.007 1 98.74 118 LYS B C 1
ATOM 3532 O O . LYS B 1 118 ? -2.258 8.121 -8.237 1 98.74 118 LYS B O 1
ATOM 3537 N N . LYS B 1 119 ? -4.203 7.611 -7.204 1 98.72 119 LYS B N 1
ATOM 3538 C CA . LYS B 1 119 ? -4.211 8.855 -6.44 1 98.72 119 LYS B CA 1
ATOM 3539 C C . LYS B 1 119 ? -3.002 8.939 -5.512 1 98.72 119 LYS B C 1
ATOM 3541 O O . LYS B 1 119 ? -2.351 9.982 -5.424 1 98.72 119 LYS B O 1
ATOM 3546 N N . ILE B 1 120 ? -2.746 7.853 -4.843 1 98.84 120 ILE B N 1
ATOM 3547 C CA . ILE B 1 120 ? -1.629 7.793 -3.906 1 98.84 120 ILE B CA 1
ATOM 3548 C C . ILE B 1 120 ? -0.315 7.994 -4.656 1 98.84 120 ILE B C 1
ATOM 3550 O O . ILE B 1 120 ? 0.558 8.738 -4.204 1 98.84 120 ILE B O 1
ATOM 3554 N N . ALA B 1 121 ? -0.201 7.33 -5.811 1 98.81 121 ALA B N 1
ATOM 3555 C CA . ALA B 1 121 ? 0.994 7.504 -6.633 1 98.81 121 ALA B CA 1
ATOM 3556 C C . ALA B 1 121 ? 1.19 8.969 -7.011 1 98.81 121 ALA B C 1
ATOM 3558 O O . ALA B 1 121 ? 2.311 9.484 -6.965 1 98.81 121 ALA B O 1
ATOM 3559 N N . GLN B 1 122 ? 0.144 9.619 -7.35 1 98.64 122 GLN B N 1
ATOM 3560 C CA . GLN B 1 122 ? 0.203 11.028 -7.723 1 98.64 122 GLN B CA 1
ATOM 3561 C C . GLN B 1 122 ? 0.63 11.893 -6.54 1 98.64 122 GLN B C 1
ATOM 3563 O O . GLN B 1 122 ? 1.343 12.883 -6.714 1 98.64 122 GLN B O 1
ATOM 3568 N N . LEU B 1 123 ? 0.143 11.556 -5.386 1 98.67 123 LEU B N 1
ATOM 3569 C CA . LEU B 1 123 ? 0.538 12.295 -4.192 1 98.67 123 LEU B CA 1
ATOM 3570 C C . LEU B 1 123 ? 2.039 12.18 -3.952 1 98.67 123 LEU B C 1
ATOM 3572 O O . LEU B 1 123 ? 2.706 13.178 -3.67 1 98.67 123 LEU B O 1
ATOM 3576 N N . TYR B 1 124 ? 2.551 10.996 -4.072 1 98.39 124 TYR B N 1
ATOM 3577 C CA . TYR B 1 124 ? 3.989 10.818 -3.906 1 98.39 124 TYR B CA 1
ATOM 3578 C C . TYR B 1 124 ? 4.761 11.602 -4.961 1 98.39 124 TYR B C 1
ATOM 3580 O O . TYR B 1 124 ? 5.812 12.178 -4.67 1 98.39 124 TYR B O 1
ATOM 3588 N N . THR B 1 125 ? 4.278 11.608 -6.188 1 98.17 125 THR B N 1
ATOM 3589 C CA . THR B 1 125 ? 4.893 12.406 -7.243 1 98.17 125 THR B CA 1
ATOM 3590 C C . THR B 1 125 ? 4.9 13.885 -6.869 1 98.17 125 THR B C 1
ATOM 3592 O O . THR B 1 125 ? 5.911 14.569 -7.038 1 98.17 125 THR B O 1
ATOM 3595 N N . SER B 1 126 ? 3.81 14.339 -6.356 1 97.75 126 SER B N 1
ATOM 3596 C CA . SER B 1 126 ? 3.685 15.743 -5.977 1 97.75 126 SER B CA 1
ATOM 3597 C C . SER B 1 126 ? 4.659 16.102 -4.86 1 97.75 126 SER B C 1
ATOM 3599 O O . SER B 1 126 ? 5.335 17.131 -4.926 1 97.75 126 SER B O 1
ATOM 3601 N N . ILE B 1 127 ? 4.743 15.257 -3.894 1 96.93 127 ILE B N 1
ATOM 3602 C CA . ILE B 1 127 ? 5.646 15.506 -2.775 1 96.93 127 ILE B CA 1
ATOM 3603 C C . ILE B 1 127 ? 7.084 15.588 -3.281 1 96.93 127 ILE B C 1
ATOM 3605 O O . ILE B 1 127 ? 7.864 16.424 -2.819 1 96.93 127 ILE B O 1
ATOM 3609 N N . ASP B 1 128 ? 7.334 14.754 -4.199 1 94.42 128 ASP B N 1
ATOM 3610 C CA . ASP B 1 128 ? 8.699 14.607 -4.694 1 94.42 128 ASP B CA 1
ATOM 3611 C C . ASP B 1 128 ? 9.067 15.748 -5.64 1 94.42 128 ASP B C 1
ATOM 3613 O O . ASP B 1 128 ? 10.214 16.198 -5.662 1 94.42 128 ASP B O 1
ATOM 3617 N N . ARG B 1 129 ? 8.136 16.294 -6.385 1 93.77 129 ARG B N 1
ATOM 3618 C CA . ARG B 1 129 ? 8.532 17.113 -7.527 1 93.77 129 ARG B CA 1
ATOM 3619 C C . ARG B 1 129 ? 7.917 18.506 -7.441 1 93.77 129 ARG B C 1
ATOM 3621 O O . ARG B 1 129 ? 8.395 19.442 -8.085 1 93.77 129 ARG B O 1
ATOM 3628 N N . THR B 1 130 ? 6.876 18.61 -6.756 1 92.56 130 THR B N 1
ATOM 3629 C CA . THR B 1 130 ? 6.136 19.867 -6.785 1 92.56 130 THR B CA 1
ATOM 3630 C C . THR B 1 130 ? 6.547 20.763 -5.62 1 92.56 130 THR B C 1
ATOM 3632 O O . THR B 1 130 ? 6.599 20.314 -4.473 1 92.56 130 THR B O 1
ATOM 3635 N N . GLU B 1 131 ? 6.965 21.963 -5.968 1 89.69 131 GLU B N 1
ATOM 3636 C CA . GLU B 1 131 ? 7.199 22.953 -4.921 1 89.69 131 GLU B CA 1
ATOM 3637 C C . GLU B 1 131 ? 5.883 23.504 -4.378 1 89.69 131 GLU B C 1
ATOM 3639 O O . GLU B 1 131 ? 5.014 23.919 -5.147 1 89.69 131 GLU B O 1
ATOM 3644 N N . ARG B 1 132 ? 5.744 23.328 -3.14 1 88.45 132 ARG B N 1
ATOM 3645 C CA . ARG B 1 132 ? 4.522 23.868 -2.553 1 88.45 132 ARG B CA 1
ATOM 3646 C C . ARG B 1 132 ? 4.833 25.018 -1.6 1 88.45 132 ARG B C 1
ATOM 3648 O O . ARG B 1 132 ? 5.967 25.156 -1.136 1 88.45 132 ARG B O 1
ATOM 3655 N N . ALA B 1 133 ? 3.869 25.955 -1.451 1 87.16 133 ALA B N 1
ATOM 3656 C CA . ALA B 1 133 ? 3.992 27.095 -0.545 1 87.16 133 ALA B CA 1
ATOM 3657 C C . ALA B 1 133 ? 3.641 26.697 0.886 1 87.16 133 ALA B C 1
ATOM 3659 O O . ALA B 1 133 ? 2.654 25.996 1.118 1 87.16 133 ALA B O 1
ATOM 3660 N N . TYR B 1 134 ? 4.534 27.092 1.775 1 89.92 134 TYR B N 1
ATOM 3661 C CA . TYR B 1 134 ? 4.282 26.748 3.17 1 89.92 134 TYR B CA 1
ATOM 3662 C C . TYR B 1 134 ? 3.712 27.939 3.931 1 89.92 134 TYR B C 1
ATOM 3664 O O . TYR B 1 134 ? 3.874 29.087 3.512 1 89.92 134 TYR B O 1
ATOM 3672 N N . PHE B 1 135 ? 3.107 27.6 4.975 1 90.38 135 PHE B N 1
ATOM 3673 C CA . PHE B 1 135 ? 2.459 28.596 5.82 1 90.38 135 PHE B CA 1
ATOM 3674 C C . PHE B 1 135 ? 3.46 29.224 6.782 1 90.38 135 PHE B C 1
ATOM 3676 O O . PHE B 1 135 ? 4.479 28.614 7.111 1 90.38 135 PHE B O 1
ATOM 3683 N N . TYR B 1 136 ? 3.153 30.455 7.112 1 93.6 136 TYR B N 1
ATOM 3684 C CA . TYR B 1 136 ? 3.827 31.089 8.24 1 93.6 136 TYR B CA 1
ATOM 3685 C C . TYR B 1 136 ? 3.009 30.942 9.517 1 93.6 136 TYR B C 1
ATOM 3687 O O . TYR B 1 136 ? 1.81 30.658 9.465 1 93.6 136 TYR B O 1
ATOM 3695 N N . TYR B 1 137 ? 3.743 31.071 10.501 1 95.75 137 TYR B N 1
ATOM 3696 C CA . TYR B 1 137 ? 3.082 31.047 11.801 1 95.75 137 TYR B CA 1
ATOM 3697 C C . TYR B 1 137 ? 3.29 32.363 12.541 1 95.75 137 TYR B C 1
ATOM 3699 O O . TYR B 1 137 ? 4.374 32.948 12.489 1 95.75 137 TYR B O 1
ATOM 3707 N N . TYR B 1 138 ? 2.258 32.769 13.223 1 96.54 138 TYR B N 1
ATOM 3708 C CA . TYR B 1 138 ? 2.296 34.045 13.93 1 96.54 138 TYR B CA 1
ATOM 3709 C C . TYR B 1 138 ? 1.801 33.889 15.363 1 96.54 138 TYR B C 1
ATOM 3711 O O . TYR B 1 138 ? 0.824 33.181 15.615 1 96.54 138 TYR B O 1
ATOM 3719 N N . LEU B 1 139 ? 2.482 34.477 16.218 1 96.36 139 LEU B N 1
ATOM 3720 C CA . LEU B 1 139 ? 2.013 34.608 17.593 1 96.36 139 LEU B CA 1
ATOM 3721 C C . LEU B 1 139 ? 1.161 35.862 17.759 1 96.36 139 LEU B C 1
ATOM 3723 O O . LEU B 1 139 ? 1.591 36.962 17.404 1 96.36 139 LEU B O 1
ATOM 3727 N N . VAL B 1 140 ? 0.011 35.64 18.287 1 96.8 140 VAL B N 1
ATOM 3728 C CA . VAL B 1 140 ? -0.914 36.745 18.514 1 96.8 140 VAL B CA 1
ATOM 3729 C C . VAL B 1 140 ? -1.306 36.796 19.989 1 96.8 140 VAL B C 1
ATOM 3731 O O . VAL B 1 140 ? -1.859 35.833 20.525 1 96.8 140 VAL B O 1
ATOM 3734 N N . ALA B 1 141 ? -1.053 37.871 20.579 1 96.81 141 ALA B N 1
ATOM 3735 C CA . ALA B 1 141 ? -1.397 38.055 21.987 1 96.81 141 ALA B CA 1
ATOM 3736 C C . ALA B 1 141 ? -2.468 39.129 22.154 1 96.81 141 ALA B C 1
ATOM 3738 O O . ALA B 1 141 ? -2.451 40.145 21.456 1 96.81 141 ALA B O 1
ATOM 3739 N N . PHE B 1 142 ? -3.307 38.883 23.061 1 97.04 142 PHE B N 1
ATOM 3740 C CA . PHE B 1 142 ? -4.42 39.785 23.332 1 97.04 142 PHE B CA 1
ATOM 3741 C C . PHE B 1 142 ? -4.329 40.348 24.746 1 97.04 142 PHE B C 1
ATOM 3743 O O . PHE B 1 142 ? -4.119 39.601 25.704 1 97.04 142 PHE B O 1
ATOM 3750 N N . TYR B 1 143 ? -4.475 41.652 24.79 1 97.24 143 TYR B N 1
ATOM 3751 C CA . TYR B 1 143 ? -4.439 42.309 26.092 1 97.24 143 TYR B CA 1
ATOM 3752 C C . TYR B 1 143 ? -5.55 43.345 26.212 1 97.24 143 TYR B C 1
ATOM 3754 O O . TYR B 1 143 ? -5.857 44.05 25.247 1 97.24 143 TYR B O 1
ATOM 3762 N N . GLY B 1 144 ? -6.055 43.467 27.424 1 97.54 144 GLY B N 1
ATOM 3763 C CA . GLY B 1 144 ? -6.985 44.543 27.724 1 97.54 144 GLY B CA 1
ATOM 3764 C C . GLY B 1 144 ? -8.369 44.048 28.103 1 97.54 144 GLY B C 1
ATOM 3765 O O . GLY B 1 144 ? -8.857 43.065 27.543 1 97.54 144 GLY B O 1
ATOM 3766 N N . GLN B 1 145 ? -9.058 44.782 28.866 1 97.13 145 GLN B N 1
ATOM 3767 C CA . GLN B 1 145 ? -10.366 44.419 29.4 1 97.13 145 GLN B CA 1
ATOM 3768 C C . GLN B 1 145 ? -11.459 44.6 28.351 1 97.13 145 GLN B C 1
ATOM 3770 O O . GLN B 1 145 ? -12.581 44.122 28.527 1 97.13 145 GLN B O 1
ATOM 3775 N N . GLY B 1 146 ? -11.078 45.227 27.284 1 96.83 146 GLY B N 1
ATOM 3776 C CA . GLY B 1 146 ? -12.016 45.345 26.179 1 96.83 146 GLY B CA 1
ATOM 3777 C C . GLY B 1 146 ? -12.229 44.041 25.434 1 96.83 146 GLY B C 1
ATOM 3778 O O . GLY B 1 146 ? -13.212 43.889 24.707 1 96.83 146 GLY B O 1
ATOM 3779 N N . PHE B 1 147 ? -11.341 43.138 25.505 1 96.23 147 PHE B N 1
ATOM 3780 C CA . PHE B 1 147 ? -11.507 41.795 24.962 1 96.23 147 PHE B CA 1
ATOM 3781 C C . PHE B 1 147 ? -12.261 40.904 25.942 1 96.23 147 PHE B C 1
ATOM 3783 O O . PHE B 1 147 ? -12.215 41.127 27.154 1 96.23 147 PHE B O 1
ATOM 3790 N N . PRO B 1 148 ? -12.906 39.933 25.419 1 94.8 148 PRO B N 1
ATOM 3791 C CA . PRO B 1 148 ? -13.471 38.935 26.33 1 94.8 148 PRO B CA 1
ATOM 3792 C C . PRO B 1 148 ? -12.408 38.246 27.183 1 94.8 148 PRO B C 1
ATOM 3794 O O . PRO B 1 148 ? -11.242 38.174 26.784 1 94.8 148 PRO B O 1
ATOM 3797 N N . ALA B 1 149 ? -12.818 37.643 28.24 1 94.22 149 ALA B N 1
ATOM 3798 C CA . ALA B 1 149 ? -11.921 37.051 29.229 1 94.22 149 ALA B CA 1
ATOM 3799 C C . ALA B 1 149 ? -11.095 35.925 28.616 1 94.22 149 ALA B C 1
ATOM 3801 O O . ALA B 1 149 ? -9.946 35.704 29.007 1 94.22 149 ALA B O 1
ATOM 3802 N N . TYR B 1 150 ? -11.635 35.266 27.676 1 92.35 150 TYR B N 1
ATOM 3803 C CA . TYR B 1 150 ? -10.944 34.111 27.114 1 92.35 150 TYR B CA 1
ATOM 3804 C C . TYR B 1 150 ? -9.833 34.548 26.167 1 92.35 150 TYR B C 1
ATOM 3806 O O . TYR B 1 150 ? -8.963 33.75 25.81 1 92.35 150 TYR B O 1
ATOM 3814 N N . LEU B 1 151 ? -9.803 35.809 25.813 1 95.73 151 LEU B N 1
ATOM 3815 C CA . LEU B 1 151 ? -8.751 36.343 24.955 1 95.73 151 LEU B CA 1
ATOM 3816 C C . LEU B 1 151 ? -7.757 37.169 25.763 1 95.73 151 LEU B C 1
ATOM 3818 O O . LEU B 1 151 ? -6.548 37.1 25.526 1 95.73 151 LEU B O 1
ATOM 3822 N N . ASN B 1 152 ? -8.278 37.906 26.745 1 96.56 152 ASN B N 1
ATOM 3823 C CA . ASN B 1 152 ? -7.454 38.84 27.505 1 96.56 152 ASN B CA 1
ATOM 3824 C C . ASN B 1 152 ? -6.346 38.118 28.267 1 96.56 152 ASN B C 1
ATOM 3826 O O . ASN B 1 152 ? -6.623 37.288 29.135 1 96.56 152 ASN B O 1
ATOM 3830 N N . GLY B 1 153 ? -5.163 38.451 27.845 1 94.79 153 GLY B N 1
ATOM 3831 C CA . GLY B 1 153 ? -4.022 37.862 28.527 1 94.79 153 GLY B CA 1
ATOM 3832 C C . GLY B 1 153 ? -3.572 36.549 27.914 1 94.79 153 GLY B C 1
ATOM 3833 O O . GLY B 1 153 ? -2.624 35.926 28.396 1 94.79 153 GLY B O 1
ATOM 3834 N N . HIS B 1 154 ? -4.27 36.171 26.832 1 95.43 154 HIS B N 1
ATOM 3835 C CA . HIS B 1 154 ? -3.934 34.896 26.207 1 95.43 154 HIS B CA 1
ATOM 3836 C C . HIS B 1 154 ? -3.189 35.106 24.892 1 95.43 154 HIS B C 1
ATOM 3838 O O . HIS B 1 154 ? -3.269 36.181 24.293 1 95.43 154 HIS B O 1
ATOM 3844 N N . LYS B 1 155 ? -2.472 34.092 24.544 1 96.34 155 LYS B N 1
ATOM 3845 C CA . LYS B 1 155 ? -1.707 34.081 23.3 1 96.34 155 LYS B CA 1
ATOM 3846 C C . LYS B 1 155 ? -2.096 32.892 22.426 1 96.34 155 LYS B C 1
ATOM 3848 O O . LYS B 1 155 ? -2.378 31.806 22.936 1 96.34 155 LYS B O 1
ATOM 3853 N N . PHE B 1 156 ? -2.108 33.1 21.155 1 97.1 156 PHE B N 1
ATOM 3854 C CA . PHE B 1 156 ? -2.472 32.072 20.186 1 97.1 156 PHE B CA 1
ATOM 3855 C C . PHE B 1 156 ? -1.475 32.037 19.034 1 97.1 156 PHE B C 1
ATOM 3857 O O . PHE B 1 156 ? -0.867 33.056 18.701 1 97.1 156 PHE B O 1
ATOM 3864 N N . VAL B 1 157 ? -1.284 30.875 18.528 1 97.51 157 VAL B N 1
ATOM 3865 C CA . VAL B 1 157 ? -0.521 30.736 17.291 1 97.51 157 VAL B CA 1
ATOM 3866 C C . VAL B 1 157 ? -1.475 30.562 16.112 1 97.51 157 VAL B C 1
ATOM 3868 O O . VAL B 1 157 ? -2.334 29.676 16.126 1 97.51 157 VAL B O 1
ATOM 3871 N N . PHE B 1 158 ? -1.282 31.443 15.181 1 96.44 158 PHE B N 1
ATOM 3872 C CA . PHE B 1 158 ? -2.08 31.409 13.96 1 96.44 158 PHE B CA 1
ATOM 3873 C C . PHE B 1 158 ? -1.252 30.899 12.787 1 96.44 158 PHE B C 1
ATOM 3875 O O . PHE B 1 158 ? -0.059 31.195 12.686 1 96.44 158 PHE B O 1
ATOM 3882 N N . ARG B 1 159 ? -1.925 30.172 11.974 1 94.38 159 ARG B N 1
ATOM 3883 C CA . ARG B 1 159 ? -1.33 29.821 10.689 1 94.38 159 ARG B CA 1
ATOM 3884 C C . ARG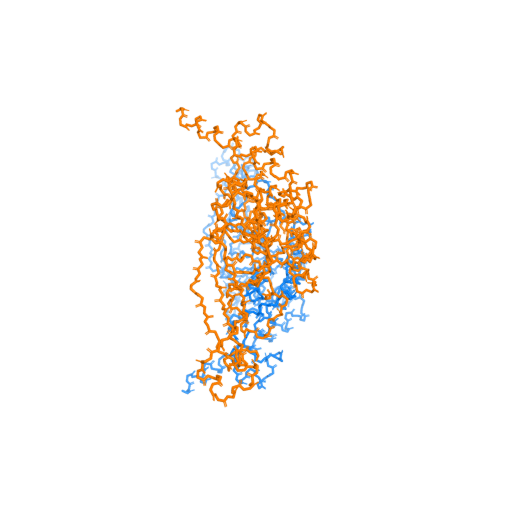 B 1 159 ? -1.766 30.796 9.599 1 94.38 159 ARG B C 1
ATOM 3886 O O . ARG B 1 159 ? -2.927 31.206 9.555 1 94.38 159 ARG B O 1
ATOM 3893 N N . SER B 1 160 ? -0.851 31.202 8.86 1 93.84 160 SER B N 1
ATOM 3894 C CA . SER B 1 160 ? -1.153 32.121 7.767 1 93.84 160 SER B CA 1
ATOM 3895 C C . SER B 1 160 ? -1.901 31.414 6.641 1 93.84 160 SER B C 1
ATOM 3897 O O . SER B 1 160 ? -1.984 30.184 6.621 1 93.84 160 SER B O 1
ATOM 3899 N N . GLU B 1 161 ? -2.494 32.202 5.766 1 89.78 161 GLU B N 1
ATOM 3900 C CA . GLU B 1 161 ? -2.897 31.657 4.473 1 89.78 161 GLU B CA 1
ATOM 3901 C C . GLU B 1 161 ? -1.684 31.376 3.591 1 89.78 161 GLU B C 1
ATOM 3903 O O . GLU B 1 161 ? -0.568 31.793 3.909 1 89.78 161 GLU B O 1
ATOM 3908 N N . GLN B 1 162 ? -1.98 30.626 2.567 1 86.63 162 GLN B N 1
ATOM 3909 C CA . GLN B 1 162 ? -0.893 30.363 1.63 1 86.63 162 GLN B CA 1
ATOM 3910 C C . GLN B 1 162 ? -0.356 31.66 1.031 1 86.63 162 GLN B C 1
ATOM 3912 O O . GLN B 1 162 ? -1.126 32.494 0.553 1 86.63 162 GLN B O 1
ATOM 3917 N N . LEU B 1 163 ? 0.902 31.904 1.195 1 84.84 163 LEU B N 1
ATOM 3918 C CA . LEU B 1 163 ? 1.621 33.032 0.614 1 84.84 163 LEU B CA 1
ATOM 3919 C C . LEU B 1 163 ? 1.228 34.338 1.297 1 84.84 163 LEU B C 1
ATOM 3921 O O . LEU B 1 163 ? 1.473 35.421 0.762 1 84.84 163 LEU B O 1
ATOM 3925 N N . GLU B 1 164 ? 0.582 34.231 2.379 1 90.4 164 GLU B N 1
ATOM 3926 C CA . GLU B 1 164 ? 0.231 35.424 3.143 1 90.4 164 GLU B CA 1
ATOM 3927 C C . GLU B 1 164 ? 1.431 35.951 3.925 1 90.4 164 GLU B C 1
ATOM 3929 O O . GLU B 1 164 ? 1.933 35.279 4.83 1 90.4 164 GLU B O 1
ATOM 3934 N N . MET B 1 165 ? 1.748 37.129 3.576 1 89.88 165 MET B N 1
ATOM 3935 C CA . MET B 1 165 ? 2.872 37.74 4.28 1 89.88 165 MET B CA 1
ATOM 3936 C C . MET B 1 165 ? 2.395 38.486 5.522 1 89.88 165 MET B C 1
ATOM 3938 O O . MET B 1 165 ? 1.191 38.596 5.762 1 89.88 165 MET B O 1
ATOM 3942 N N . HIS B 1 166 ? 3.288 38.941 6.231 1 92.27 166 HIS B N 1
ATOM 3943 C CA . HIS B 1 166 ? 3.014 39.541 7.531 1 92.27 166 HIS B CA 1
ATOM 3944 C C . HIS B 1 166 ? 2.013 40.686 7.41 1 92.27 166 HIS B C 1
ATOM 3946 O O . HIS B 1 166 ? 1.081 40.789 8.21 1 92.27 166 HIS B O 1
ATOM 3952 N N . GLY B 1 167 ? 2.226 41.498 6.426 1 93.61 167 GLY B N 1
ATOM 3953 C CA . GLY B 1 167 ? 1.336 42.635 6.249 1 93.61 167 GLY B CA 1
ATOM 3954 C C . GLY B 1 167 ? -0.106 42.231 6.008 1 93.61 167 GLY B C 1
ATOM 3955 O O . GLY B 1 167 ? -1.023 42.797 6.608 1 93.61 167 GLY B O 1
ATOM 3956 N N . GLU B 1 168 ? -0.289 41.329 5.124 1 94.56 168 GLU B N 1
ATOM 3957 C CA . GLU B 1 168 ? -1.629 40.834 4.823 1 94.56 168 GLU B CA 1
ATOM 3958 C C . GLU B 1 168 ? -2.249 40.148 6.037 1 94.56 168 GLU B C 1
ATOM 3960 O O . GLU B 1 168 ? -3.443 40.3 6.3 1 94.56 168 GLU B O 1
ATOM 3965 N N . PHE B 1 169 ? -1.432 39.424 6.694 1 95.58 169 PHE B N 1
ATOM 3966 C CA . PHE B 1 169 ? -1.913 38.76 7.9 1 95.58 169 PHE B CA 1
ATOM 3967 C C . PHE B 1 169 ? -2.375 39.782 8.932 1 95.58 169 PHE B C 1
ATOM 3969 O O . PHE B 1 169 ? -3.443 39.63 9.529 1 95.58 169 PHE B O 1
ATOM 3976 N N . MET B 1 170 ? -1.562 40.762 9.111 1 94.59 170 MET B N 1
ATOM 3977 C CA . MET B 1 170 ? -1.884 41.824 10.059 1 94.59 170 MET B CA 1
ATOM 3978 C C . MET B 1 170 ? -3.213 42.484 9.707 1 94.59 170 MET B C 1
ATOM 3980 O O . MET B 1 170 ? -4.042 42.726 10.586 1 94.59 170 MET B O 1
ATOM 3984 N N . GLN B 1 171 ? -3.365 42.754 8.502 1 95.37 171 GLN B N 1
ATOM 3985 C CA . GLN B 1 171 ? -4.607 43.382 8.064 1 95.37 171 GLN B CA 1
ATOM 3986 C C . GLN B 1 171 ? -5.809 42.49 8.361 1 95.37 171 GLN B C 1
ATOM 3988 O O . GLN B 1 171 ? -6.841 42.968 8.837 1 95.37 171 GLN B O 1
ATOM 3993 N N . ARG B 1 172 ? -5.68 41.279 8.08 1 93.99 172 ARG B N 1
ATOM 3994 C CA . ARG B 1 172 ? -6.759 40.318 8.281 1 93.99 172 ARG B CA 1
ATOM 3995 C C . ARG B 1 172 ? -7.105 40.184 9.76 1 93.99 172 ARG B C 1
ATOM 3997 O O . ARG B 1 172 ? -8.278 40.236 10.136 1 93.99 172 ARG B O 1
ATOM 4004 N N . ILE B 1 173 ? -6.071 40.018 10.571 1 95.13 173 ILE B N 1
ATOM 4005 C CA . ILE B 1 173 ? -6.282 39.821 12.001 1 95.13 173 ILE B CA 1
ATOM 4006 C C . ILE B 1 173 ? -6.865 41.092 12.617 1 95.13 173 ILE B C 1
ATOM 4008 O O . ILE B 1 173 ? -7.745 41.025 13.477 1 95.13 173 ILE B O 1
ATOM 4012 N N . MET B 1 174 ? -6.361 42.225 12.163 1 95.98 174 MET B N 1
ATOM 4013 C CA . MET B 1 174 ? -6.867 43.497 12.671 1 95.98 174 MET B CA 1
ATOM 4014 C C . MET B 1 174 ? -8.351 43.657 12.356 1 95.98 174 MET B C 1
ATOM 4016 O O . MET B 1 174 ? -9.13 44.079 13.213 1 95.98 174 MET B O 1
ATOM 4020 N N . LYS B 1 175 ? -8.696 43.317 11.201 1 94.98 175 LYS B N 1
ATOM 4021 C CA . LYS B 1 175 ? -10.095 43.403 10.792 1 94.98 175 LYS B CA 1
ATOM 4022 C C . LYS B 1 175 ? -10.956 42.409 11.565 1 94.98 175 LYS B C 1
ATOM 4024 O O . LYS B 1 175 ? -12.075 42.732 11.97 1 94.98 175 LYS B O 1
ATOM 4029 N N . MET B 1 176 ? -10.451 41.294 11.756 1 92.68 176 MET B N 1
ATOM 4030 C CA . MET B 1 176 ? -11.161 40.213 12.435 1 92.68 176 MET B CA 1
ATOM 4031 C C . MET B 1 176 ? -11.541 40.619 13.855 1 92.68 176 MET B C 1
ATOM 4033 O O . MET B 1 176 ? -12.592 40.219 14.359 1 92.68 176 MET B O 1
ATOM 4037 N N . TYR B 1 177 ? -10.742 41.412 14.458 1 95 177 TYR B N 1
ATOM 4038 C CA . TYR B 1 177 ? -10.982 41.747 15.857 1 95 177 TYR B CA 1
ATOM 4039 C C . TYR B 1 177 ? -11.345 43.22 16.011 1 95 177 TYR B C 1
ATOM 4041 O O . TYR B 1 177 ? -11.124 43.813 17.07 1 95 177 TYR B O 1
ATOM 4049 N N . ASP B 1 178 ? -11.716 43.836 14.943 1 95.32 178 ASP B N 1
ATOM 4050 C CA . ASP B 1 178 ? -12.281 45.181 14.914 1 95.32 178 ASP B CA 1
ATOM 4051 C C . ASP B 1 178 ? -11.222 46.23 15.247 1 95.32 178 ASP B C 1
ATOM 4053 O O . ASP B 1 178 ? -11.449 47.105 16.085 1 95.32 178 ASP B O 1
ATOM 4057 N N . ASN B 1 179 ? -10.036 46.057 14.823 1 95.73 179 ASN B N 1
ATOM 4058 C CA . ASN B 1 179 ? -8.932 47.01 14.776 1 95.73 179 ASN B CA 1
ATOM 4059 C C . ASN B 1 179 ? -8.526 47.467 16.174 1 95.73 179 ASN B C 1
ATOM 4061 O O . ASN B 1 179 ? -8.54 48.663 16.469 1 95.73 179 ASN B O 1
ATOM 4065 N N . PRO B 1 180 ? -8.072 46.591 16.963 1 97.29 180 PRO B N 1
ATOM 4066 C CA . PRO B 1 180 ? -7.503 46.991 18.252 1 97.29 180 PRO B CA 1
ATOM 4067 C C . PRO B 1 180 ? -6.198 47.771 18.104 1 97.29 180 PRO B C 1
ATOM 4069 O O . PRO B 1 180 ? -5.706 47.952 16.987 1 97.29 180 PRO B O 1
ATOM 4072 N N . GLU B 1 181 ? -5.707 48.305 19.185 1 97.07 181 GLU B N 1
ATOM 4073 C CA . GLU B 1 181 ? -4.421 48.995 19.178 1 97.07 181 GLU B CA 1
ATOM 4074 C C . GLU B 1 181 ? -3.266 48.008 19.029 1 97.07 181 GLU B C 1
ATOM 4076 O O . GLU B 1 181 ? -3.202 47.007 19.745 1 97.07 181 GLU B O 1
ATOM 4081 N N . LYS B 1 182 ? -2.428 48.282 18.187 1 95.78 182 LYS B N 1
ATOM 4082 C CA . LYS B 1 182 ? -1.303 47.396 17.9 1 95.78 182 LYS B CA 1
ATOM 4083 C C . LYS B 1 182 ? -0.136 47.667 18.845 1 95.78 182 LYS B C 1
ATOM 4085 O O . LYS B 1 182 ? 0.228 48.822 19.075 1 95.78 182 LYS B O 1
ATOM 4090 N N . ILE B 1 183 ? 0.348 46.649 19.333 1 93.68 183 ILE B N 1
ATOM 4091 C CA . ILE B 1 183 ? 1.594 46.728 20.088 1 93.68 183 ILE B CA 1
ATOM 4092 C C . ILE B 1 183 ? 2.774 46.418 19.169 1 93.68 183 ILE B C 1
ATOM 4094 O O . ILE B 1 183 ? 2.845 45.335 18.583 1 93.68 183 ILE B O 1
ATOM 4098 N N . MET B 1 184 ? 3.727 47.209 19.064 1 87.31 184 MET B N 1
ATOM 4099 C CA . MET B 1 184 ? 4.834 47.069 18.121 1 87.31 184 MET B CA 1
ATOM 4100 C C . MET B 1 184 ? 5.994 46.309 18.753 1 87.31 184 MET B C 1
ATOM 4102 O O . MET B 1 184 ? 6.796 45.693 18.049 1 87.31 184 MET B O 1
ATOM 4106 N N . LYS B 1 185 ? 6.052 46.422 20.008 1 86.07 185 LYS B N 1
ATOM 4107 C CA . LYS B 1 185 ? 7.143 45.727 20.686 1 86.07 185 LYS B CA 1
ATOM 4108 C C . LYS B 1 185 ? 6.831 44.243 20.85 1 86.07 185 LYS B C 1
ATOM 4110 O O . LYS B 1 185 ? 5.669 43.859 20.995 1 86.07 185 LYS B O 1
ATOM 4115 N N . THR B 1 186 ? 7.797 43.428 20.954 1 83.82 186 THR B N 1
ATOM 4116 C CA . THR B 1 186 ? 7.632 41.982 21.046 1 83.82 186 THR B CA 1
ATOM 4117 C C . THR B 1 186 ? 7.659 41.526 22.502 1 83.82 186 THR B C 1
ATOM 4119 O O . THR B 1 186 ? 7.384 40.361 22.798 1 83.82 186 THR B O 1
ATOM 4122 N N . ASP B 1 187 ? 7.881 42.408 23.382 1 82.71 187 ASP B N 1
ATOM 4123 C CA . ASP B 1 187 ? 7.933 42.049 24.796 1 82.71 187 ASP B CA 1
ATOM 4124 C C . ASP B 1 187 ? 6.537 41.756 25.339 1 82.71 187 ASP B C 1
ATOM 4126 O O . ASP B 1 187 ? 5.553 42.346 24.888 1 82.71 187 ASP B O 1
ATOM 4130 N N . PRO B 1 188 ? 6.506 40.853 26.312 1 82.74 188 PRO B N 1
ATOM 4131 C CA . PRO B 1 188 ? 5.215 40.646 26.973 1 82.74 188 PRO B CA 1
ATOM 4132 C C . PRO B 1 188 ? 4.699 41.905 27.666 1 82.74 188 PRO B C 1
ATOM 4134 O O . PRO B 1 188 ? 5.486 42.674 28.225 1 82.74 188 PRO B O 1
ATOM 4137 N N . CYS B 1 189 ? 3.436 41.992 27.594 1 89.71 189 CYS B N 1
ATOM 4138 C CA . CYS B 1 189 ? 2.823 43.175 28.188 1 89.71 189 CYS B CA 1
ATOM 4139 C C . CYS B 1 189 ? 1.776 42.784 29.223 1 89.71 189 CYS B C 1
ATOM 4141 O O . CYS B 1 189 ? 0.619 43.2 29.13 1 89.71 189 CYS B O 1
ATOM 4143 N N . PRO B 1 190 ? 2.162 42.205 30.285 1 89.63 190 PRO B N 1
ATOM 4144 C CA . PRO B 1 190 ? 1.175 41.776 31.279 1 89.63 190 PRO B CA 1
ATOM 4145 C C . PRO B 1 190 ? 0.443 42.948 31.927 1 89.63 190 PRO B C 1
ATOM 4147 O O . PRO B 1 190 ? -0.704 42.803 32.357 1 89.63 190 PRO B O 1
ATOM 4150 N N . HIS B 1 191 ? 1.104 44.036 31.925 1 93.29 191 HIS B N 1
ATOM 4151 C CA . HIS B 1 191 ? 0.518 45.212 32.558 1 93.29 191 HIS B CA 1
ATOM 4152 C C . HIS B 1 191 ? -0.731 45.673 31.815 1 93.29 191 HIS B C 1
ATOM 4154 O O . HIS B 1 191 ? -1.574 46.37 32.383 1 93.29 191 HIS B O 1
ATOM 4160 N N . LEU B 1 192 ? -0.833 45.283 30.61 1 95 192 LEU B N 1
ATOM 4161 C CA . LEU B 1 192 ? -1.945 45.744 29.786 1 95 192 LEU B CA 1
ATOM 4162 C C . LEU B 1 192 ? -3.186 44.889 30.022 1 95 192 LEU B C 1
ATOM 4164 O O . LEU B 1 192 ? -4.284 45.248 29.588 1 95 192 LEU B O 1
ATOM 4168 N N . VAL B 1 193 ? -3.112 43.796 30.71 1 95.47 193 VAL B N 1
ATOM 4169 C CA . VAL B 1 193 ? -4.226 42.888 30.964 1 95.47 193 VAL B CA 1
ATOM 4170 C C . VAL B 1 193 ? -5.324 43.62 31.732 1 95.47 193 VAL B C 1
ATOM 4172 O O . VAL B 1 193 ? -6.512 43.374 31.514 1 95.47 193 VAL B O 1
ATOM 4175 N N . SER B 1 194 ? -4.927 44.524 32.626 1 96.33 194 SER B N 1
ATOM 4176 C CA . SER B 1 194 ? -5.874 45.253 33.464 1 96.33 194 SER B CA 1
ATOM 4177 C C . SER B 1 194 ? -6.231 46.602 32.85 1 96.33 194 SER B C 1
ATOM 4179 O O . SER B 1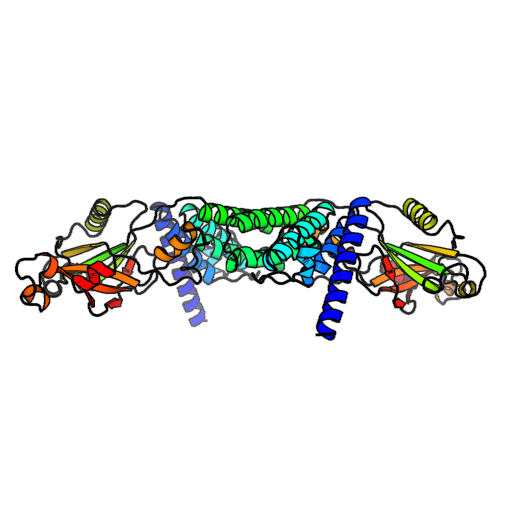 194 ? -7.063 47.335 33.389 1 96.33 194 SER B O 1
ATOM 4181 N N . SER B 1 195 ? -5.582 46.895 31.741 1 95.99 195 SER B N 1
ATOM 4182 C CA . SER B 1 195 ? -5.813 48.182 31.092 1 95.99 195 SER B CA 1
ATOM 4183 C C . SER B 1 195 ? -7.147 48.197 30.353 1 95.99 195 SER B C 1
ATOM 4185 O O . SER B 1 195 ? -7.591 47.167 29.843 1 95.99 195 SER B O 1
ATOM 4187 N N . PRO B 1 196 ? -7.757 49.389 30.448 1 95.08 196 PRO B N 1
ATOM 4188 C CA . PRO B 1 196 ? -8.926 49.515 29.575 1 95.08 196 PRO B CA 1
ATOM 4189 C C . PRO B 1 196 ? -8.558 49.513 28.093 1 95.08 196 PRO B C 1
ATOM 4191 O O . PRO B 1 196 ? -7.452 49.918 27.727 1 95.08 196 PRO B O 1
ATOM 4194 N N . GLY B 1 197 ? -9.39 48.916 27.242 1 95.54 197 GLY B N 1
ATOM 4195 C CA . GLY B 1 197 ? -9.141 48.917 25.809 1 95.54 197 GLY B CA 1
ATOM 4196 C C . GLY B 1 197 ? -8.854 47.536 25.252 1 95.54 197 GLY B C 1
ATOM 4197 O O . GLY B 1 197 ? -9.127 46.528 25.906 1 95.54 197 GLY B O 1
ATOM 4198 N N . ARG B 1 198 ? -8.423 47.494 23.99 1 97.46 198 ARG B N 1
ATOM 4199 C CA . ARG B 1 198 ? -8.07 46.276 23.267 1 97.46 198 ARG B CA 1
ATOM 4200 C C . ARG B 1 198 ? -6.719 46.421 22.576 1 97.46 198 ARG B C 1
ATOM 4202 O O . ARG B 1 198 ? -6.544 47.289 21.717 1 97.46 198 ARG B O 1
ATOM 4209 N N . TYR B 1 199 ? -5.768 45.593 22.962 1 97.59 199 TYR B N 1
ATOM 4210 C CA . TYR B 1 199 ? -4.419 45.63 22.41 1 97.59 199 TYR B CA 1
ATOM 4211 C C . TYR B 1 199 ? -4.036 44.279 21.815 1 97.59 199 TYR B C 1
ATOM 4213 O O . TYR B 1 199 ? -4.352 43.232 22.384 1 97.59 199 TYR B O 1
ATOM 4221 N N . ILE B 1 200 ? -3.44 44.313 20.671 1 97.22 200 ILE B N 1
ATOM 4222 C CA . ILE B 1 200 ? -3.038 43.072 20.018 1 97.22 200 ILE B CA 1
ATOM 4223 C C . ILE B 1 200 ? -1.553 43.129 19.67 1 97.22 200 ILE B C 1
ATOM 4225 O O . ILE B 1 200 ? -1.046 44.173 19.255 1 97.22 200 ILE B O 1
ATOM 4229 N N . GLN B 1 201 ? -0.847 42.17 19.976 1 95.81 201 GLN B N 1
ATOM 4230 C CA . GLN B 1 201 ? 0.558 41.977 19.631 1 95.81 201 GLN B CA 1
ATOM 4231 C C . GLN B 1 201 ? 0.728 40.83 18.639 1 95.81 201 GLN B C 1
ATOM 4233 O O . GLN B 1 201 ? 0.237 39.724 18.87 1 95.81 201 GLN B O 1
ATOM 4238 N N . VAL B 1 202 ? 1.373 41.082 17.441 1 95.64 202 VAL B N 1
ATOM 4239 C CA . VAL B 1 202 ? 1.513 40.073 16.396 1 95.64 202 VAL B CA 1
ATOM 4240 C C . VAL B 1 202 ? 2.967 40.006 15.934 1 95.64 202 VAL B C 1
ATOM 4242 O O . VAL B 1 202 ? 3.565 41.029 15.595 1 95.64 202 VAL B O 1
ATOM 4245 N N . PHE B 1 203 ? 3.501 38.901 15.892 1 91.78 203 PHE B N 1
ATOM 4246 C CA . PHE B 1 203 ? 4.8 38.767 15.244 1 91.78 203 PHE B CA 1
ATOM 4247 C C . PHE B 1 203 ? 5.031 37.332 14.787 1 91.78 203 PHE B C 1
ATOM 4249 O O . PHE B 1 203 ? 4.323 36.417 15.214 1 91.78 203 PHE B O 1
ATOM 4256 N N . ASN B 1 204 ? 5.95 37.19 13.937 1 93.33 204 ASN B N 1
ATOM 4257 C CA . ASN B 1 204 ? 6.252 35.901 13.324 1 93.33 204 ASN B CA 1
ATOM 4258 C C . ASN B 1 204 ? 7.009 34.988 14.284 1 93.33 204 ASN B C 1
ATOM 4260 O O . ASN B 1 204 ? 7.819 35.458 15.086 1 93.33 204 ASN B O 1
ATOM 4264 N N . ILE B 1 205 ? 6.733 33.695 14.18 1 95.07 205 ILE B N 1
ATOM 4265 C CA . ILE B 1 205 ? 7.465 32.704 14.961 1 95.07 205 ILE B CA 1
ATOM 4266 C C . ILE B 1 205 ? 7.888 31.547 14.059 1 95.07 205 ILE B C 1
ATOM 4268 O O . ILE B 1 205 ? 7.262 31.294 13.027 1 95.07 205 ILE B O 1
ATOM 4272 N N . ASP B 1 206 ? 8.895 30.842 14.543 1 94.52 206 ASP B N 1
ATOM 4273 C CA . ASP B 1 206 ? 9.436 29.751 13.739 1 94.52 206 ASP B CA 1
ATOM 4274 C C . ASP B 1 206 ? 8.994 28.395 14.285 1 94.52 206 ASP B C 1
ATOM 4276 O O . ASP B 1 206 ? 9.086 28.144 15.488 1 94.52 206 ASP B O 1
ATOM 4280 N N . PRO B 1 207 ? 8.531 27.567 13.338 1 95.33 207 PRO B N 1
ATOM 4281 C CA . PRO B 1 207 ? 8.219 26.208 13.787 1 95.33 207 PRO B CA 1
ATOM 4282 C C . PRO B 1 207 ? 9.468 25.4 14.13 1 95.33 207 PRO B C 1
ATOM 4284 O O . PRO B 1 207 ? 10.505 25.551 13.479 1 95.33 207 PRO B O 1
ATOM 4287 N N . ILE B 1 208 ? 9.304 24.663 15.166 1 92.99 208 ILE B N 1
ATOM 4288 C CA . ILE B 1 208 ? 10.359 23.718 15.513 1 92.99 208 ILE B CA 1
ATOM 4289 C C . ILE B 1 208 ? 9.972 22.317 15.044 1 92.99 208 ILE B C 1
ATOM 4291 O O . ILE B 1 208 ? 9.024 21.722 15.563 1 92.99 208 ILE B O 1
ATOM 4295 N N . ALA B 1 209 ? 10.682 21.867 14.099 1 87.72 209 ALA B N 1
ATOM 4296 C CA . ALA B 1 209 ? 10.376 20.595 13.449 1 87.72 209 ALA B CA 1
ATOM 4297 C C . ALA B 1 209 ? 10.374 19.45 14.457 1 87.72 209 ALA B C 1
ATOM 4299 O O . ALA B 1 209 ? 11.171 19.442 15.399 1 87.72 209 ALA B O 1
ATOM 4300 N N . THR B 1 210 ? 9.367 18.494 14.216 1 77.81 210 THR B N 1
ATOM 4301 C CA . THR B 1 210 ? 9.357 17.221 14.927 1 77.81 210 THR B CA 1
ATOM 4302 C C . THR B 1 210 ? 10.298 16.221 14.26 1 77.81 210 THR B C 1
ATOM 4304 O O . THR B 1 210 ? 10.347 16.132 13.031 1 77.81 210 THR B O 1
ATOM 4307 N N . GLY B 1 211 ? 11.37 16.084 14.785 1 75.32 211 GLY B N 1
ATOM 4308 C CA . GLY B 1 211 ? 12.356 15.168 14.235 1 75.32 211 GLY B CA 1
ATOM 4309 C C . GLY B 1 211 ? 11.739 14.032 13.442 1 75.32 211 GLY B C 1
ATOM 4310 O O . GLY B 1 211 ? 10.616 13.608 13.725 1 75.32 211 GLY B O 1
ATOM 4311 N N . CYS B 1 212 ? 12.103 13.819 12.109 1 79.68 212 CYS B N 1
ATOM 4312 C CA . CYS B 1 212 ? 11.788 12.607 11.361 1 79.68 212 CYS B CA 1
ATOM 4313 C C . CYS B 1 212 ? 12.987 11.667 11.315 1 79.68 212 CYS B C 1
ATOM 4315 O O . CYS B 1 212 ? 14.117 12.083 11.576 1 79.68 212 CYS B O 1
ATOM 4317 N N . SER B 1 213 ? 12.694 10.37 11.106 1 83.43 213 SER B N 1
ATOM 4318 C CA . SER B 1 213 ? 13.702 9.318 11.197 1 83.43 213 SER B CA 1
ATOM 4319 C C . SER B 1 213 ? 14.79 9.502 10.145 1 83.43 213 SER B C 1
ATOM 4321 O O . SER B 1 213 ? 15.893 8.97 10.285 1 83.43 213 SER B O 1
ATOM 4323 N N . PHE B 1 214 ? 14.51 10.392 9.16 1 88.43 214 PHE B N 1
ATOM 4324 C CA . PHE B 1 214 ? 15.468 10.505 8.066 1 88.43 214 PHE B CA 1
ATOM 4325 C C . PHE B 1 214 ? 15.968 11.939 7.932 1 88.43 214 PHE B C 1
ATOM 4327 O O . PHE B 1 214 ? 16.437 12.34 6.865 1 88.43 214 PHE B O 1
ATOM 4334 N N . ASP B 1 215 ? 15.866 12.636 8.915 1 87.06 215 ASP B N 1
ATOM 4335 C CA . ASP B 1 215 ? 16.24 14.046 8.882 1 87.06 215 ASP B CA 1
ATOM 4336 C C . ASP B 1 215 ? 17.708 14.217 8.501 1 87.06 215 ASP B C 1
ATOM 4338 O O . ASP B 1 215 ? 18.057 15.123 7.742 1 87.06 215 ASP B O 1
ATOM 4342 N N . ASP B 1 216 ? 18.509 13.324 8.921 1 87.22 216 ASP B N 1
ATOM 4343 C CA . ASP B 1 216 ? 19.948 13.452 8.709 1 87.22 216 ASP B CA 1
ATOM 4344 C C . ASP B 1 216 ? 20.389 12.684 7.465 1 87.22 216 ASP B C 1
ATOM 4346 O O . ASP B 1 216 ? 21.584 12.603 7.17 1 87.22 216 ASP B O 1
ATOM 4350 N N . ASN B 1 217 ? 19.472 12.135 6.796 1 90.1 217 ASN B N 1
ATOM 4351 C CA . ASN B 1 217 ? 19.809 11.388 5.589 1 90.1 217 ASN B CA 1
ATOM 4352 C C . ASN B 1 217 ? 19.906 12.303 4.371 1 90.1 217 ASN B C 1
ATOM 4354 O O . ASN B 1 217 ? 18.888 12.776 3.863 1 90.1 217 ASN B O 1
ATOM 4358 N N . PRO B 1 218 ? 21.066 12.549 3.892 1 90.83 218 PRO B N 1
ATOM 4359 C CA . PRO B 1 218 ? 21.236 13.499 2.791 1 90.83 218 PRO B CA 1
ATOM 4360 C C . PRO B 1 218 ? 20.69 12.971 1.466 1 90.83 218 PRO B C 1
ATOM 4362 O O . PRO B 1 218 ? 20.466 13.746 0.533 1 90.83 218 PRO B O 1
ATOM 4365 N N . ALA B 1 219 ? 20.491 11.687 1.391 1 89.83 219 ALA B N 1
ATOM 4366 C CA . ALA B 1 219 ? 20.028 11.077 0.147 1 89.83 219 ALA B CA 1
ATOM 4367 C C . ALA B 1 219 ? 18.538 11.33 -0.066 1 89.83 219 ALA B C 1
ATOM 4369 O O . ALA B 1 219 ? 18.033 11.197 -1.184 1 89.83 219 ALA B O 1
ATOM 4370 N N . VAL B 1 220 ? 17.905 11.776 0.995 1 93.09 220 VAL B N 1
ATOM 4371 C CA . VAL B 1 220 ? 16.462 11.976 0.918 1 93.09 220 VAL B CA 1
ATOM 4372 C C . VAL B 1 220 ? 16.16 13.345 0.313 1 93.09 220 VAL B C 1
ATOM 4374 O O . VAL B 1 220 ? 16.773 14.346 0.692 1 93.09 220 VAL B O 1
ATOM 4377 N N . ASN B 1 221 ? 15.3 13.365 -0.594 1 92.74 221 ASN B N 1
ATOM 4378 C CA . ASN B 1 221 ? 14.862 14.604 -1.228 1 92.74 221 ASN B CA 1
ATOM 4379 C C . ASN B 1 221 ? 14.438 15.643 -0.194 1 92.74 221 ASN B C 1
ATOM 4381 O O . ASN B 1 221 ? 13.581 15.372 0.649 1 92.74 221 ASN B O 1
ATOM 4385 N N . PRO B 1 222 ? 14.966 16.806 -0.226 1 90.8 222 PRO B N 1
ATOM 4386 C CA . PRO B 1 222 ? 14.638 17.859 0.738 1 90.8 222 PRO B CA 1
ATOM 4387 C C . PRO B 1 222 ? 13.151 18.206 0.75 1 90.8 222 PRO B C 1
ATOM 4389 O O . PRO B 1 222 ? 12.612 18.593 1.79 1 90.8 222 PRO B O 1
ATOM 4392 N N . ALA B 1 223 ? 12.554 18.028 -0.369 1 91.56 223 ALA B N 1
ATOM 4393 C CA . ALA B 1 223 ? 11.128 18.33 -0.457 1 91.56 223 ALA B CA 1
ATOM 4394 C C . ALA B 1 223 ? 10.324 17.47 0.515 1 91.56 223 ALA B C 1
ATOM 4396 O O . ALA B 1 223 ? 9.319 17.922 1.068 1 91.56 223 ALA B O 1
ATOM 4397 N N . ILE B 1 224 ? 10.799 16.328 0.771 1 92.08 224 ILE B N 1
ATOM 4398 C CA . ILE B 1 224 ? 10.113 15.397 1.66 1 92.08 224 ILE B CA 1
ATOM 4399 C C . ILE B 1 224 ? 10.285 15.846 3.11 1 92.08 224 ILE B C 1
ATOM 4401 O O . ILE B 1 224 ? 9.362 15.72 3.918 1 92.08 224 ILE B O 1
ATOM 4405 N N . LYS B 1 225 ? 11.351 16.468 3.417 1 90.32 225 LYS B N 1
ATOM 4406 C CA . LYS B 1 225 ? 11.676 16.871 4.782 1 90.32 225 LYS B CA 1
ATOM 4407 C C . LYS B 1 225 ? 10.899 18.121 5.186 1 90.32 225 LYS B C 1
ATOM 4409 O O . LYS B 1 225 ? 10.662 18.354 6.373 1 90.32 225 LYS B O 1
ATOM 4414 N N . LYS B 1 226 ? 10.545 18.908 4.187 1 89.91 226 LYS B N 1
ATOM 4415 C CA . LYS B 1 226 ? 9.919 20.202 4.442 1 89.91 226 LYS B CA 1
ATOM 4416 C C . LYS B 1 226 ? 8.571 20.033 5.138 1 89.91 226 LYS B C 1
ATOM 4418 O O . LYS B 1 226 ? 8.169 20.881 5.938 1 89.91 226 LYS B O 1
ATOM 4423 N N . TYR B 1 227 ? 7.862 18.971 4.842 1 90.92 227 TYR B N 1
ATOM 4424 C CA . TYR B 1 227 ? 6.597 18.7 5.515 1 90.92 227 TYR B CA 1
ATOM 4425 C C . TYR B 1 227 ? 6.775 18.689 7.028 1 90.92 227 TYR B C 1
ATOM 4427 O O . TYR B 1 227 ? 5.991 19.302 7.756 1 90.92 227 TYR B O 1
ATOM 4435 N N . TYR B 1 228 ? 7.786 18.128 7.458 1 90.51 228 TYR B N 1
ATOM 4436 C CA . TYR B 1 228 ? 7.999 17.891 8.881 1 90.51 228 TYR B CA 1
ATOM 4437 C C . TYR B 1 228 ? 8.446 19.167 9.586 1 90.51 228 TYR B C 1
ATOM 4439 O O . TYR B 1 228 ? 8.402 19.253 10.815 1 90.51 228 TYR B O 1
ATOM 4447 N N . ARG B 1 229 ? 8.741 20.125 8.79 1 90.05 229 ARG B N 1
ATOM 4448 C CA . ARG B 1 229 ? 9.181 21.399 9.351 1 90.05 229 ARG B CA 1
ATOM 4449 C C . ARG B 1 229 ? 8.028 22.393 9.425 1 90.05 229 ARG B C 1
ATOM 4451 O O . ARG B 1 229 ? 8.086 23.364 10.182 1 90.05 229 ARG B O 1
ATOM 4458 N N . HIS B 1 230 ? 6.963 22.014 8.712 1 90.57 230 HIS B N 1
ATOM 4459 C CA . HIS B 1 230 ? 5.954 23.057 8.569 1 90.57 230 HIS B CA 1
ATOM 4460 C C . HIS B 1 230 ? 4.569 22.537 8.938 1 90.57 230 HIS B C 1
ATOM 4462 O O . HIS B 1 230 ? 3.634 23.321 9.118 1 90.57 230 HIS B O 1
ATOM 4468 N N . TYR B 1 231 ? 4.466 21.243 9.017 1 91.63 231 TYR B N 1
ATOM 4469 C CA . TYR B 1 231 ? 3.156 20.662 9.291 1 91.63 231 TYR B CA 1
ATOM 4470 C C . TYR B 1 231 ? 3.171 19.875 10.596 1 91.63 231 TYR B C 1
ATOM 4472 O O . TYR B 1 231 ? 4.2 19.314 10.978 1 91.63 231 TYR B O 1
ATOM 4480 N N . ASN B 1 232 ? 2.002 19.981 11.186 1 91.41 232 ASN B N 1
ATOM 4481 C CA . ASN B 1 232 ? 1.818 19.268 12.446 1 91.41 232 ASN B CA 1
ATOM 4482 C C . ASN B 1 232 ? 2.817 19.729 13.503 1 91.41 232 ASN B C 1
ATOM 4484 O O . ASN B 1 232 ? 3.521 18.91 14.096 1 91.41 232 ASN B O 1
ATOM 4488 N N . ILE B 1 233 ? 2.891 20.941 13.69 1 94.48 233 ILE B N 1
ATOM 4489 C CA . ILE B 1 233 ? 3.85 21.586 14.581 1 94.48 233 ILE B CA 1
ATOM 4490 C C . ILE B 1 233 ? 3.158 21.986 15.882 1 94.48 233 ILE B C 1
ATOM 4492 O O . ILE B 1 233 ? 2.054 22.535 15.862 1 94.48 233 ILE B O 1
ATOM 4496 N N . GLN B 1 234 ? 3.812 21.685 16.949 1 95.19 234 GLN B N 1
ATOM 4497 C CA . GLN B 1 234 ? 3.26 22.037 18.254 1 95.19 234 GLN B CA 1
ATOM 4498 C C . GLN B 1 234 ? 4.183 22.996 19.001 1 95.19 234 GLN B C 1
ATOM 4500 O O . GLN B 1 234 ? 3.757 23.669 19.942 1 95.19 234 GLN B O 1
ATOM 4505 N N . THR B 1 235 ? 5.426 23.036 18.582 1 95.94 235 THR B N 1
ATOM 4506 C CA . THR B 1 235 ? 6.428 23.86 19.249 1 95.94 235 THR B CA 1
ATOM 4507 C C . THR B 1 235 ? 6.966 24.929 18.303 1 95.94 235 THR B C 1
ATOM 4509 O O . THR B 1 235 ? 7.238 24.651 17.133 1 95.94 235 THR B O 1
ATOM 4512 N N . PHE B 1 236 ? 7.144 26.1 18.833 1 96.24 236 PHE B N 1
ATOM 4513 C CA . PHE B 1 236 ? 7.607 27.243 18.054 1 96.24 236 PHE B CA 1
ATOM 4514 C C . PHE B 1 236 ? 8.661 28.031 18.823 1 96.24 236 PHE B C 1
ATOM 4516 O O . PHE B 1 236 ? 8.782 27.892 20.042 1 96.24 236 PHE B O 1
ATOM 4523 N N . GLU B 1 237 ? 9.355 28.795 18.035 1 94.22 237 GLU B N 1
ATOM 4524 C CA . GLU B 1 237 ? 10.4 29.602 18.658 1 94.22 237 GLU B CA 1
ATOM 4525 C C . GLU B 1 237 ? 10.456 30.999 18.046 1 94.22 237 GLU B C 1
ATOM 4527 O O . GLU B 1 237 ? 10.137 31.181 16.87 1 94.22 237 GLU B O 1
ATOM 4532 N N . TYR B 1 238 ? 10.792 31.932 18.885 1 91.14 238 TYR B N 1
ATOM 4533 C CA . TYR B 1 238 ? 11.091 33.283 18.426 1 91.14 238 TYR B CA 1
ATOM 4534 C C . TYR B 1 238 ? 12.235 33.891 19.23 1 91.14 238 TYR B C 1
ATOM 4536 O O . TYR B 1 238 ? 12.559 33.413 20.319 1 91.14 238 TYR B O 1
ATOM 4544 N N . SER B 1 239 ? 12.959 34.814 18.572 1 88.42 239 SER B N 1
ATOM 4545 C CA . SER B 1 239 ? 14.134 35.398 19.21 1 88.42 239 SER B CA 1
ATOM 4546 C C . SER B 1 239 ? 14.115 36.92 19.114 1 88.42 239 SER B C 1
ATOM 4548 O O . SER B 1 239 ? 13.51 37.482 18.2 1 88.42 239 SER B O 1
ATOM 4550 N N . LYS B 1 240 ? 14.8 37.473 20.095 1 84.26 240 LYS B N 1
ATOM 4551 C CA . LYS B 1 240 ? 14.996 38.919 20.135 1 84.26 240 LYS B CA 1
ATOM 4552 C C . LYS B 1 240 ? 16.448 39.268 20.449 1 84.26 240 LYS B C 1
ATOM 4554 O O . LYS B 1 240 ? 17.116 38.553 21.199 1 84.26 240 LYS B O 1
ATOM 4559 N N . VAL B 1 241 ? 16.817 40.27 19.816 1 81.9 241 VAL B N 1
ATOM 4560 C CA . VAL B 1 241 ? 18.151 40.775 20.124 1 81.9 241 VAL B CA 1
ATOM 4561 C C . VAL B 1 241 ? 18.082 41.722 21.32 1 81.9 241 VAL B C 1
ATOM 4563 O O . VAL B 1 241 ? 17.207 42.589 21.384 1 81.9 241 VAL B O 1
ATOM 4566 N N . GLU B 1 242 ? 18.831 41.397 22.329 1 79.44 242 GLU B N 1
ATOM 4567 C CA . GLU B 1 242 ? 18.915 42.263 23.501 1 79.44 242 GLU B CA 1
ATOM 4568 C C . GLU B 1 242 ? 20.29 42.915 23.608 1 79.44 242 GLU B C 1
ATOM 4570 O O . GLU B 1 242 ? 21.314 42.245 23.454 1 79.44 242 GLU B O 1
ATOM 4575 N N . ASP B 1 243 ? 20.227 44.295 23.699 1 76.15 243 ASP B N 1
ATOM 4576 C CA . ASP B 1 243 ? 21.462 45.031 23.949 1 76.15 243 ASP B CA 1
ATOM 4577 C C . ASP B 1 24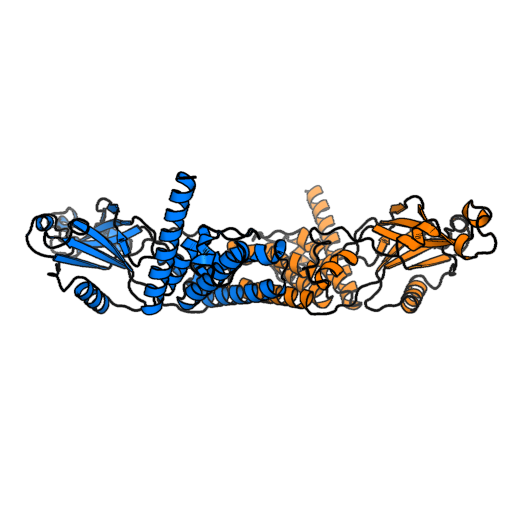3 ? 21.887 44.911 25.411 1 76.15 243 ASP B C 1
ATOM 4579 O O . ASP B 1 243 ? 21.166 45.348 26.31 1 76.15 243 ASP B O 1
ATOM 4583 N N . ARG B 1 244 ? 22.899 44.179 25.611 1 74.91 244 ARG B N 1
ATOM 4584 C CA . ARG B 1 244 ? 23.373 44.045 26.985 1 74.91 244 ARG B CA 1
ATOM 4585 C C . ARG B 1 244 ? 24.689 44.788 27.185 1 74.91 244 ARG B C 1
ATOM 4587 O O . ARG B 1 244 ? 25.619 44.641 26.389 1 74.91 244 ARG B O 1
ATOM 4594 N N . LYS B 1 245 ? 24.518 45.803 28.223 1 68.24 245 LYS B N 1
ATOM 4595 C CA . LYS B 1 245 ? 25.677 46.576 28.662 1 68.24 245 LYS B CA 1
ATOM 4596 C C . LYS B 1 245 ? 26.309 45.959 29.907 1 68.24 245 LYS B C 1
ATOM 4598 O O . LYS B 1 245 ? 25.628 45.297 30.692 1 68.24 245 LYS B O 1
ATOM 4603 N N . GLU B 1 246 ? 27.632 45.522 29.755 1 64.68 246 GLU B N 1
ATOM 4604 C CA . GLU B 1 246 ? 28.493 45.173 30.882 1 64.68 246 GLU B CA 1
ATOM 4605 C C . GLU B 1 246 ? 28.592 43.66 31.053 1 64.68 246 GLU B C 1
ATOM 4607 O O . GLU B 1 246 ? 28.364 43.137 32.146 1 64.68 246 GLU B O 1
ATOM 4612 N N . THR B 1 247 ? 28.483 43.103 29.897 1 65.69 247 THR B N 1
ATOM 4613 C CA . THR B 1 247 ? 28.793 41.679 29.965 1 65.69 247 THR B CA 1
ATOM 4614 C C . THR B 1 247 ? 30.284 41.439 29.741 1 65.69 247 THR B C 1
ATOM 4616 O O . THR B 1 247 ? 31.024 42.367 29.41 1 65.69 247 THR B O 1
ATOM 4619 N N . LYS B 1 248 ? 30.717 40.218 30.195 1 63.13 248 LYS B N 1
ATOM 4620 C CA . LYS B 1 248 ? 32.116 39.855 29.989 1 63.13 248 LYS B CA 1
ATOM 4621 C C . LYS B 1 248 ? 32.548 40.126 28.551 1 63.13 248 LYS B C 1
ATOM 4623 O O . LYS B 1 248 ? 33.702 40.48 28.301 1 63.13 248 LYS B O 1
ATOM 4628 N N . TRP B 1 249 ? 31.554 40.241 27.711 1 63.64 249 TRP B N 1
ATOM 4629 C CA . TRP B 1 249 ? 31.89 40.353 26.295 1 63.64 249 TRP B CA 1
ATOM 4630 C C . TRP B 1 249 ? 32.092 41.812 25.898 1 63.64 249 TRP B C 1
ATOM 4632 O O . TRP B 1 249 ? 32.969 42.126 25.09 1 63.64 249 TRP B O 1
ATOM 4642 N N . THR B 1 250 ? 31.33 42.582 26.511 1 64.89 250 THR B N 1
ATOM 4643 C CA . THR B 1 250 ? 31.486 44.009 26.252 1 64.89 250 THR B CA 1
ATOM 4644 C C . THR B 1 250 ? 32.794 44.526 26.844 1 64.89 250 THR B C 1
ATOM 4646 O O . THR B 1 250 ? 33.303 45.567 26.423 1 64.89 250 THR B O 1
ATOM 4649 N N . SER B 1 251 ? 33.195 43.731 27.823 1 65.25 251 SER B N 1
ATOM 4650 C CA . SER B 1 251 ? 34.471 44.138 28.403 1 65.25 251 SER B CA 1
ATOM 4651 C C . SER B 1 251 ? 35.626 43.858 27.448 1 65.25 251 SER B C 1
ATOM 4653 O O . SER B 1 251 ? 36.662 44.524 27.507 1 65.25 251 SER B O 1
ATOM 4655 N N . ILE B 1 252 ? 35.461 42.877 26.59 1 68.23 252 ILE B N 1
ATOM 4656 C CA . ILE B 1 252 ? 36.518 42.556 25.636 1 68.23 252 ILE B CA 1
ATOM 4657 C C . ILE B 1 252 ? 36.639 43.675 24.604 1 68.23 252 ILE B C 1
ATOM 4659 O O . ILE B 1 252 ? 37.745 44.113 24.28 1 68.23 252 ILE B O 1
ATOM 4663 N N . ASP B 1 253 ? 35.581 44.011 24.079 1 63.43 253 ASP B N 1
ATOM 4664 C CA . ASP B 1 253 ? 35.57 45.151 23.167 1 63.43 253 ASP B CA 1
ATOM 4665 C C . ASP B 1 253 ? 34.339 46.025 23.395 1 63.43 253 ASP B C 1
ATOM 4667 O O . ASP B 1 253 ? 33.299 45.818 22.766 1 63.43 253 ASP B O 1
ATOM 4671 N N . PRO B 1 254 ? 34.546 46.851 24.278 1 65.03 254 PRO B N 1
ATOM 4672 C CA . PRO B 1 254 ? 33.424 47.703 24.68 1 65.03 254 PRO B CA 1
ATOM 4673 C C . PRO B 1 254 ? 32.826 48.481 23.51 1 65.03 254 PRO B C 1
ATOM 4675 O O . PRO B 1 254 ? 31.669 48.903 23.573 1 65.03 254 PRO B O 1
ATOM 4678 N N . SER B 1 255 ? 33.605 48.644 22.469 1 64.91 255 SER B N 1
ATOM 4679 C CA . SER B 1 255 ? 33.159 49.47 21.352 1 64.91 255 SER B CA 1
ATOM 4680 C C . SER B 1 255 ? 32.387 48.645 20.328 1 64.91 255 SER B C 1
ATOM 4682 O O . SER B 1 255 ? 31.696 49.2 19.47 1 64.91 255 SER B O 1
ATOM 4684 N N . SER B 1 256 ? 32.49 47.399 20.566 1 67.68 256 SER B N 1
ATOM 4685 C CA . SER B 1 256 ? 31.941 46.56 19.505 1 67.68 256 SER B CA 1
ATOM 4686 C C . SER B 1 256 ? 30.455 46.296 19.723 1 67.68 256 SER B C 1
ATOM 4688 O O . SER B 1 256 ? 30.064 45.714 20.737 1 67.68 256 SER B O 1
ATOM 4690 N N . GLU B 1 257 ? 29.63 46.834 18.924 1 69.17 257 GLU B N 1
ATOM 4691 C CA . GLU B 1 257 ? 28.187 46.615 18.906 1 69.17 257 GLU B CA 1
ATOM 4692 C C . GLU B 1 257 ? 27.855 45.127 18.83 1 69.17 257 GLU B C 1
ATOM 4694 O O . GLU B 1 257 ? 26.892 44.668 19.447 1 69.17 257 GLU B O 1
ATOM 4699 N N . PHE B 1 258 ? 28.674 44.46 18.241 1 67.95 258 PHE B N 1
ATOM 4700 C CA . PHE B 1 258 ? 28.474 43.03 18.041 1 67.95 258 PHE B CA 1
ATOM 4701 C C . PHE B 1 258 ? 28.54 42.283 19.368 1 67.95 258 PHE B C 1
ATOM 4703 O O . PHE B 1 258 ? 27.739 41.381 19.62 1 67.95 258 PHE B O 1
ATOM 4710 N N . MET B 1 259 ? 29.404 42.75 20.156 1 70.01 259 MET B N 1
ATOM 4711 C CA . MET B 1 259 ? 29.645 42.046 21.413 1 70.01 259 MET B CA 1
ATOM 4712 C C . MET B 1 259 ? 28.547 42.35 22.426 1 70.01 259 MET B C 1
ATOM 4714 O O . MET B 1 259 ? 28.43 41.667 23.445 1 70.01 259 MET B O 1
ATOM 4718 N N . ARG B 1 260 ? 27.688 43.259 22.065 1 73.56 260 ARG B N 1
ATOM 4719 C CA . ARG B 1 260 ? 26.637 43.677 22.987 1 73.56 260 ARG B CA 1
ATOM 4720 C C . ARG B 1 260 ? 25.295 43.062 22.603 1 73.56 260 ARG B C 1
ATOM 4722 O O . ARG B 1 260 ? 24.36 43.05 23.406 1 73.56 260 ARG B O 1
ATOM 4729 N N . ASN B 1 261 ? 25.239 42.506 21.49 1 78.16 261 ASN B N 1
ATOM 4730 C CA . ASN B 1 261 ? 23.959 42.042 20.967 1 78.16 261 ASN B CA 1
ATOM 4731 C C . ASN B 1 261 ? 23.712 40.575 21.306 1 78.16 261 ASN B C 1
ATOM 4733 O O . ASN B 1 261 ? 24.17 39.683 20.59 1 78.16 261 ASN B O 1
ATOM 4737 N N . TRP B 1 262 ? 22.992 40.381 22.406 1 80.47 262 TRP B N 1
ATOM 4738 C CA . TRP B 1 262 ? 22.61 39.032 22.81 1 80.47 262 TRP B CA 1
ATOM 4739 C C . TRP B 1 262 ? 21.314 38.606 22.128 1 80.47 262 TRP B C 1
ATOM 4741 O O . TRP B 1 262 ? 20.447 39.439 21.853 1 80.47 262 TRP B O 1
ATOM 4751 N N . LEU B 1 263 ? 21.348 37.366 21.878 1 85.89 263 LEU B N 1
ATOM 4752 C CA . LEU B 1 263 ? 20.116 36.787 21.351 1 85.89 263 LEU B CA 1
ATOM 4753 C C . LEU B 1 263 ? 19.35 36.052 22.446 1 85.89 263 LEU B C 1
ATOM 4755 O O . LEU B 1 263 ? 19.919 35.222 23.158 1 85.89 263 LEU B O 1
ATOM 4759 N N . VAL B 1 264 ? 18.127 36.566 22.681 1 86.88 264 VAL B N 1
ATOM 4760 C CA . VAL B 1 264 ? 17.25 35.864 23.613 1 86.88 264 VAL B CA 1
ATOM 4761 C C . VAL B 1 264 ? 16.214 35.053 22.837 1 86.88 264 VAL B C 1
ATOM 4763 O O . VAL B 1 264 ? 15.458 35.606 22.035 1 86.88 264 VAL B O 1
ATOM 4766 N N . ARG B 1 265 ? 16.113 33.754 23.157 1 89.74 265 ARG B N 1
ATOM 4767 C CA . ARG B 1 265 ? 15.228 32.835 22.448 1 89.74 265 ARG B CA 1
ATOM 4768 C C . ARG B 1 265 ? 14.15 32.287 23.377 1 89.74 265 ARG B C 1
ATOM 4770 O O . ARG B 1 265 ? 14.427 31.961 24.534 1 89.74 265 ARG B O 1
ATOM 4777 N N . TRP B 1 266 ? 12.885 32.333 22.841 1 91.18 266 TRP B N 1
ATOM 4778 C CA . TRP B 1 266 ? 11.753 31.768 23.57 1 91.18 266 TRP B CA 1
ATOM 4779 C C . TRP B 1 266 ? 11.134 30.607 22.799 1 91.18 266 TRP B C 1
ATOM 4781 O O . TRP B 1 266 ? 10.99 30.672 21.576 1 91.18 266 TRP B O 1
ATOM 4791 N N . ARG B 1 267 ? 10.842 29.555 23.557 1 93.47 267 ARG B N 1
ATOM 4792 C CA . ARG B 1 267 ? 10.115 28.43 22.977 1 93.47 267 ARG B CA 1
ATOM 4793 C C . ARG B 1 267 ? 8.713 28.322 23.568 1 93.47 267 ARG B C 1
ATOM 4795 O O . ARG B 1 267 ? 8.528 28.494 24.775 1 93.47 267 ARG B O 1
ATOM 4802 N N . ILE B 1 268 ? 7.804 28.15 22.701 1 95.39 268 ILE B N 1
ATOM 4803 C CA . ILE B 1 268 ? 6.429 28.033 23.175 1 95.39 268 ILE B CA 1
ATOM 4804 C C . ILE B 1 268 ? 5.808 26.743 22.644 1 95.39 268 ILE B C 1
ATOM 4806 O O . ILE B 1 268 ? 6.222 26.231 21.602 1 95.39 268 ILE B O 1
ATOM 4810 N N . LYS B 1 269 ? 4.835 26.205 23.359 1 96.57 269 LYS B N 1
ATOM 4811 C CA . LYS B 1 269 ? 4.085 25.012 22.976 1 96.57 269 LYS B CA 1
ATOM 4812 C C . LYS B 1 269 ? 2.59 25.306 22.891 1 96.57 269 LYS B C 1
ATOM 4814 O O . LYS B 1 269 ? 2.042 26.012 23.74 1 96.57 269 LYS B O 1
ATOM 4819 N N . THR B 1 270 ? 2.008 24.815 21.909 1 96.79 270 THR B N 1
ATOM 4820 C CA . THR B 1 270 ? 0.582 25.047 21.709 1 96.79 270 THR B CA 1
ATOM 4821 C C . THR B 1 270 ? -0.232 23.843 22.175 1 96.79 270 THR B C 1
ATOM 4823 O O . THR B 1 270 ? 0.312 22.751 22.354 1 96.79 270 THR B O 1
ATOM 4826 N N . ALA B 1 271 ? -1.484 24.055 22.366 1 96.35 271 ALA B N 1
ATOM 4827 C CA . ALA B 1 271 ? -2.395 23.007 22.82 1 96.35 271 ALA B CA 1
ATOM 4828 C C . ALA B 1 271 ? -2.549 21.918 21.763 1 96.35 271 ALA B C 1
ATOM 4830 O O . ALA B 1 271 ? -2.582 20.728 22.089 1 96.35 271 ALA B O 1
ATOM 4831 N N . ASP B 1 272 ? -2.673 22.304 20.495 1 95.15 272 ASP B N 1
ATOM 4832 C CA . ASP B 1 272 ? -2.823 21.388 19.368 1 95.15 272 ASP B CA 1
ATOM 4833 C C . ASP B 1 272 ? -1.726 21.61 18.33 1 95.15 272 ASP B C 1
ATOM 4835 O O . ASP B 1 272 ? -1.103 22.674 18.294 1 95.15 272 ASP B O 1
ATOM 4839 N N . SER B 1 273 ? -1.521 20.559 17.583 1 94.49 273 SER B N 1
ATOM 4840 C CA . SER B 1 273 ? -0.605 20.712 16.457 1 94.49 273 SER B CA 1
ATOM 4841 C C . SER B 1 273 ? -1.3 21.354 15.261 1 94.49 273 SER B C 1
ATOM 4843 O O . SER B 1 273 ? -2.453 21.035 14.962 1 94.49 273 SER B O 1
ATOM 4845 N N . LEU B 1 274 ? -0.701 22.259 14.687 1 94.2 274 LEU B N 1
ATOM 4846 C CA . LEU B 1 274 ? -1.27 22.943 13.531 1 94.2 274 LEU B CA 1
ATOM 4847 C C . LEU B 1 274 ? -0.752 22.336 12.231 1 94.2 274 LEU B C 1
ATOM 4849 O O . LEU B 1 274 ? 0.411 21.935 12.149 1 94.2 274 LEU B O 1
ATOM 4853 N N . PRO B 1 275 ? -1.567 22.16 11.262 1 93.73 275 PRO B N 1
ATOM 4854 C CA . PRO B 1 275 ? -2.932 22.682 11.163 1 93.73 275 PRO B CA 1
ATOM 4855 C C . PRO B 1 275 ? -3.961 21.772 11.83 1 93.73 275 PRO B C 1
ATOM 4857 O O . PRO B 1 275 ? -3.746 20.562 11.934 1 93.73 275 PRO B O 1
ATOM 4860 N N . THR B 1 276 ? -5.001 22.289 12.332 1 92.77 276 THR B N 1
ATOM 4861 C CA . THR B 1 276 ? -6.172 21.594 12.856 1 92.77 276 THR B CA 1
ATOM 4862 C C . THR B 1 276 ? -7.437 22.042 12.13 1 92.77 276 THR B C 1
ATOM 4864 O O . THR B 1 276 ? -7.363 22.621 11.044 1 92.77 276 THR B O 1
ATOM 4867 N N . ASP B 1 277 ? -8.532 21.685 12.675 1 92.6 277 ASP B N 1
ATOM 4868 C CA . ASP B 1 277 ? -9.798 22.117 12.089 1 92.6 277 ASP B CA 1
ATOM 4869 C C . ASP B 1 277 ? -10.069 23.588 12.392 1 92.6 277 ASP B C 1
ATOM 4871 O O . ASP B 1 277 ? -11.019 24.171 11.865 1 92.6 277 ASP B O 1
ATOM 4875 N N . LEU B 1 278 ? -9.122 24.081 13.187 1 90.01 278 LEU B N 1
ATOM 4876 C CA . LEU B 1 278 ? -9.086 25.528 13.373 1 90.01 278 LEU B CA 1
ATOM 4877 C C . LEU B 1 278 ? -7.798 26.116 12.806 1 90.01 278 LEU B C 1
ATOM 4879 O O . LEU B 1 278 ? -6.838 25.387 12.547 1 90.01 278 LEU B O 1
ATOM 4883 N N . ARG B 1 279 ? -7.821 27.412 12.59 1 89.03 279 ARG B N 1
ATOM 4884 C CA . ARG B 1 279 ? -6.655 28.052 11.988 1 89.03 279 ARG B CA 1
ATOM 4885 C C . ARG B 1 279 ? -5.696 28.56 13.059 1 89.03 279 ARG B C 1
ATOM 4887 O O . ARG B 1 279 ? -4.693 29.206 12.746 1 89.03 279 ARG B O 1
ATOM 4894 N N . PHE B 1 280 ? -6.052 28.347 14.3 1 93.75 280 PHE B N 1
ATOM 4895 C CA . PHE B 1 280 ? -5.191 28.781 15.394 1 93.75 280 PHE B CA 1
ATOM 4896 C C . PHE B 1 280 ? -5.335 27.857 16.597 1 93.75 280 PHE B C 1
ATOM 4898 O O . PHE B 1 280 ? -6.251 27.033 16.646 1 93.75 280 PHE B O 1
ATOM 4905 N N . THR B 1 281 ? -4.363 27.918 17.445 1 96.72 281 THR B N 1
ATOM 4906 C CA . THR B 1 281 ? -4.372 27.166 18.696 1 96.72 281 THR B CA 1
ATOM 4907 C C . THR B 1 281 ? -3.717 27.97 19.815 1 96.72 281 THR B C 1
ATOM 4909 O O . THR B 1 281 ? -2.887 28.844 19.555 1 96.72 281 THR B O 1
ATOM 4912 N N . GLU B 1 282 ? -4.151 27.787 20.998 1 97.13 282 GLU B N 1
ATOM 4913 C CA . GLU B 1 282 ? -3.671 28.555 22.142 1 97.13 282 GLU B CA 1
ATOM 4914 C C . GLU B 1 282 ? -2.284 28.09 22.577 1 97.13 282 GLU B C 1
ATOM 4916 O O . GLU B 1 282 ? -1.972 26.9 22.505 1 97.13 282 GLU B O 1
ATOM 4921 N N . VAL B 1 283 ? -1.527 29.052 23.021 1 97.08 283 VAL B N 1
ATOM 4922 C CA . VAL B 1 283 ? -0.244 28.736 23.64 1 97.08 283 VAL B CA 1
ATOM 4923 C C . VAL B 1 283 ? -0.466 28.247 25.069 1 97.08 283 VAL B C 1
ATOM 4925 O O . VAL B 1 283 ? -1.12 28.922 25.869 1 97.08 283 VAL B O 1
ATOM 4928 N N . VAL B 1 284 ? 0.135 27.091 25.403 1 96.06 284 VAL B N 1
ATOM 4929 C CA . VAL B 1 284 ? -0.153 26.515 26.713 1 96.06 284 VAL B CA 1
ATOM 4930 C C . VAL B 1 284 ? 1.111 26.523 27.57 1 96.06 284 VAL B C 1
ATOM 4932 O O . VAL B 1 284 ? 1.038 26.408 28.795 1 96.06 284 VAL B O 1
ATOM 4935 N N . GLU B 1 285 ? 2.233 26.594 26.907 1 92.89 285 GLU B N 1
ATOM 4936 C CA . GLU B 1 285 ? 3.496 26.591 27.64 1 92.89 285 GLU B CA 1
ATOM 4937 C C . GLU B 1 285 ? 4.511 27.53 26.993 1 92.89 285 GLU B C 1
ATOM 4939 O O . GLU B 1 285 ? 4.586 27.621 25.766 1 92.89 285 GLU B O 1
ATOM 4944 N N . SER B 1 286 ? 5.138 28.243 27.836 1 88.49 286 SER B N 1
ATOM 4945 C CA . SER B 1 286 ? 6.278 29.051 27.415 1 88.49 286 SER B CA 1
ATOM 4946 C C . SER B 1 286 ? 7.522 28.721 28.234 1 88.49 286 SER B C 1
ATOM 4948 O O . SER B 1 286 ? 7.511 28.831 29.461 1 88.49 286 SER B O 1
ATOM 4950 N N . ALA B 1 287 ? 8.493 28.266 27.491 1 83.54 287 ALA B N 1
ATOM 4951 C CA . ALA B 1 287 ? 9.736 27.915 28.173 1 83.54 287 ALA B CA 1
ATOM 4952 C C . ALA B 1 287 ? 10.505 29.165 28.59 1 83.54 287 ALA B C 1
ATOM 4954 O O . ALA B 1 287 ? 10.242 30.26 28.086 1 83.54 287 ALA B O 1
ATOM 4955 N N . GLU B 1 288 ? 11.44 28.929 29.539 1 84.15 288 GLU B N 1
ATOM 4956 C CA . GLU B 1 288 ? 12.325 30.015 29.949 1 84.15 288 GLU B CA 1
ATOM 4957 C C . GLU B 1 288 ? 13.221 30.46 28.797 1 84.15 288 GLU B C 1
ATOM 4959 O O . GLU B 1 288 ? 13.659 29.637 27.99 1 84.15 288 GLU B O 1
ATOM 4964 N N . PRO B 1 289 ? 13.401 31.67 28.82 1 86 289 PRO B N 1
ATOM 4965 C CA . PRO B 1 289 ? 14.227 32.186 27.726 1 86 289 PRO B CA 1
ATOM 4966 C C . PRO B 1 289 ? 15.64 31.606 27.729 1 86 289 PRO B C 1
ATOM 4968 O O . PRO B 1 289 ? 16.215 31.378 28.796 1 86 289 PRO B O 1
ATOM 4971 N N . ILE B 1 290 ? 16.114 31.376 26.59 1 84.31 290 ILE B N 1
ATOM 4972 C CA . ILE B 1 290 ? 17.494 30.95 26.384 1 84.31 290 ILE B CA 1
ATOM 4973 C C . ILE B 1 290 ? 18.333 32.133 25.904 1 84.31 290 ILE B C 1
ATOM 4975 O O . ILE B 1 290 ? 18.006 32.766 24.897 1 84.31 290 ILE B O 1
ATOM 4979 N N . TYR B 1 291 ? 19.421 32.412 26.611 1 82.84 291 TYR B N 1
ATOM 4980 C CA . TYR B 1 291 ? 20.297 33.524 26.26 1 82.84 291 TYR B CA 1
ATOM 4981 C C . TYR B 1 291 ? 21.501 33.039 25.461 1 82.84 291 TYR B C 1
ATOM 4983 O O . TYR B 1 291 ? 22.231 32.15 25.906 1 82.84 291 TYR B O 1
ATOM 4991 N N . VAL B 1 292 ? 21.496 33.522 24.259 1 80.4 292 VAL B N 1
ATOM 4992 C CA . VAL B 1 292 ? 22.591 33.136 23.375 1 80.4 292 VAL B CA 1
ATOM 4993 C C . VAL B 1 292 ? 23.577 34.294 23.238 1 80.4 292 VAL B C 1
ATOM 4995 O O . VAL B 1 292 ? 23.21 35.379 22.779 1 80.4 292 VAL B O 1
ATOM 4998 N N . SER B 1 293 ? 24.867 34.012 23.628 1 77.14 293 SER B N 1
ATOM 4999 C CA . SER B 1 293 ? 25.906 35.032 23.541 1 77.14 293 SER B CA 1
ATOM 5000 C C . SER B 1 293 ? 26.274 35.324 22.09 1 77.14 293 SER B C 1
ATOM 5002 O O . SER B 1 293 ? 25.989 34.522 21.198 1 77.14 293 SER B O 1
ATOM 5004 N N . PRO B 1 294 ? 26.815 36.528 21.887 1 73.76 294 PRO B N 1
ATOM 5005 C CA . PRO B 1 294 ? 27.229 36.88 20.526 1 73.76 294 PRO B CA 1
ATOM 5006 C C . PRO B 1 294 ? 28.161 35.842 19.906 1 73.76 294 PRO B C 1
ATOM 5008 O O . PRO B 1 294 ? 28.045 35.536 18.716 1 73.76 294 PRO B O 1
ATOM 5011 N N . LEU B 1 295 ? 28.953 35.284 20.673 1 69.95 295 LEU B N 1
ATOM 5012 C CA . LEU B 1 295 ? 29.884 34.284 20.162 1 69.95 295 LEU B CA 1
ATOM 5013 C C . LEU B 1 295 ? 29.149 33.009 19.763 1 69.95 295 LEU B C 1
ATOM 5015 O O . LEU B 1 295 ? 29.415 32.44 18.702 1 69.95 295 LEU B O 1
ATOM 5019 N N . GLN B 1 296 ? 28.269 32.608 20.593 1 70.91 296 GLN B N 1
ATOM 5020 C CA . GLN B 1 296 ? 27.516 31.388 20.323 1 70.91 296 GLN B CA 1
ATOM 5021 C C . GLN B 1 296 ? 26.609 31.56 19.108 1 70.91 296 GLN B C 1
ATOM 5023 O O . GLN B 1 296 ? 26.46 30.638 18.303 1 70.91 296 GLN B O 1
ATOM 5028 N N . ASN B 1 297 ? 26.04 32.659 19.006 1 70.43 297 ASN B N 1
ATOM 5029 C CA . ASN B 1 297 ? 25.158 32.967 17.886 1 70.43 297 ASN B CA 1
ATOM 5030 C C . ASN B 1 297 ? 25.899 32.898 16.554 1 70.43 297 ASN B C 1
ATOM 5032 O O . ASN B 1 297 ? 25.335 32.47 15.546 1 70.43 297 ASN B O 1
ATOM 5036 N N . ALA B 1 298 ? 27.157 33.359 16.575 1 68.31 298 ALA B N 1
ATOM 5037 C CA . ALA B 1 298 ? 27.992 33.334 15.377 1 68.31 298 ALA B CA 1
ATOM 5038 C C . ALA B 1 298 ? 28.311 31.901 14.96 1 68.31 298 ALA B C 1
ATOM 5040 O O . ALA B 1 298 ? 28.479 31.617 13.772 1 68.31 298 ALA B O 1
ATOM 5041 N N . VAL B 1 299 ? 28.316 31.019 15.94 1 64.26 299 VAL B N 1
ATOM 5042 C CA . VAL B 1 299 ? 28.679 29.632 15.667 1 64.26 299 VAL B CA 1
ATOM 5043 C C . VAL B 1 299 ? 27.464 28.876 15.134 1 64.26 299 VAL B C 1
ATOM 5045 O O . VAL B 1 299 ? 27.594 28.027 14.249 1 64.26 299 VAL B O 1
ATOM 5048 N N . ASP B 1 300 ? 26.336 29.192 15.597 1 64.6 300 ASP B N 1
ATOM 5049 C CA . ASP B 1 300 ? 25.104 28.496 15.237 1 64.6 300 ASP B CA 1
ATOM 5050 C C . ASP B 1 300 ? 24.664 28.856 13.82 1 64.6 300 ASP B C 1
ATOM 5052 O O . ASP B 1 300 ? 23.911 28.112 13.19 1 64.6 300 ASP B O 1
ATOM 5056 N N . ARG B 1 301 ? 25.133 29.93 13.367 1 58.26 301 ARG B N 1
ATOM 5057 C CA . ARG B 1 301 ? 24.809 30.291 11.99 1 58.26 301 ARG B CA 1
ATOM 5058 C C . ARG B 1 301 ? 25.788 29.65 11.012 1 58.26 301 ARG B C 1
ATOM 5060 O O . ARG B 1 301 ? 26.979 29.528 11.307 1 58.26 301 ARG B O 1
#

InterPro domains:
  IPR026791 Dedicator of cytokinesis [PTHR45653] (3-300)
  IPR027357 DOCKER domain [PS51651] (5-301)
  IPR043161 Dedicator of cytokinesis, C-terminal, lobe A [G3DSA:1.25.40.410] (2-132)
  IPR046769 DOCKER, Lobe A [PF06920] (8-128)

Foldseek 3Di:
DVVVVVVVVVVLVLLVVLVVLLVVCVVVVVLLLNLQSLVVNLVVADLDFAADDPSCVVVVVQVPDGGRNVSSVVSLVSSLVSCVVLLVLVVSLVSLVVCLCCCVPVVVPVPVNVVSVVSNVVSVVCLQPPDDFFWWKKKKAKDAPVDDPVRHGWIKIFTHPGVDDPVNVVVVVCVVVVRWAEDPDPDDDNVRNHPHTMYMYMDTKFFDFDDDPCLPPPVDRVSNVVCRRGFQTFKIKDKDWDQAPDDPQCVVPVPDSLQRTKIKMKMWGFPGGPPHSDRMTTTDDIDDIDIHGSVRVVVVD/DVVVVVVVVVVLVLLVVLVVLLVVCVVVVVLLLNLQSLVVNLVVADLDQAADDPSCVVVVVQVPDGGRNVSSVVSLVSSLVSCVVLLVLVVSLVSLVVCLCCCVPVVVPVPVNVVSVVSNVVSVVCLQPPDAFFWWKKKKAKDAPVDDPVRHGWIKIFTHPGVDDPVNVVVVVCVVVVRWAEDPDPDDDNVRNHPHTMYMYMDTKFFDFDDDPCLPPPVDRVSNVVCRRGFQTFKIKDKDWDFADDDPQCVVPVPDSLQRTKIKMKMWGFPGGPPHSDRMTTTDDIDDIDIHGSVRVVVVD

Sequence (602 aa):
RYSYYNQYNHEELYVKYIYKLYDLHISYGNKIEAAKTLLRHATMLNFEDEALPPWLISRVLNRHCQTNRQLKEDLMQEAGALFTKGEDWEDALIVYNQLIPVYQSILIDYHKLSELLKKIAQLYTSIDRTERAYFYYYLVAFYGQGFPAYLNGHKFVFRSEQLEMHGEFMQRIMKMYDNPEKIMKTDPCPHLVSSPGRYIQVFNIDPIATGCSFDDNPAVNPAIKKYYRHYNIQTFEYSKVEDRKETKWTSIDPSSEFMRNWLVRWRIKTADSLPTDLRFTEVVESAEPIYVSPLQNAVDRRYSYYNQYNHEELYVKYIYKLYDLHISYGNKIEAAKTLLRHATMLNFEDEALPPWLISRVLNRHCQTNRQLKEDLMQEAGALFTKGEDWEDALIVYNQLIPVYQSILIDYHKLSELLKKIAQLYTSIDRTERAYFYYYLVAFYGQGFPAYLNGHKFVFRSEQLEMHGEFMQRIMKMYDNPEKIMKTDPCPHLVSSPGRYIQVFNIDPIATGCSFDDNPAVNPAIKKYYRHYNIQTFEYSKVEDRKETKWTSIDPSSEFMRNWLVRWRIKTADSLPTDLRFTEVVESAEPIYVSPLQNAVDR

Organism: Caenorhabditis remanei (NCBI:txid31234)

=== Feature glossary ===
Key to the feature types in this record:

Secondary structure (8-state, DSSP). Secondary structure is the local, repeating backbone conformation. DSSP classifies it into eight states by reading the hydrogen-bond network: three helix types (H, G, I), two β types (E, B), two non-regular types (T, S), and unstructured coil (-).

Backbone torsions (φ/ψ). Backbone dihedral angles. Every residue except chain termini has a φ (preceding-C → N → Cα → C) and a ψ (N → Cα → C → next-N). They are reported in degrees following the IUPAC sign convention. Secondary structure is essentially a statement about which (φ, ψ) basin each residue occupies.

Predicted aligned error. Predicted Aligned Error (PAE) is an AlphaFold confidence matrix: entry (i, j) is the expected error in the position of residue j, in ångströms, when the prediction is superimposed on the true structure at residue i. Low PAE within a block of residues means that block is internally rigid and well-predicted; high PAE between two blocks means their relative placement is uncertain even if each block individually is confident.

B-factor. B-factor (Debye–Waller factor) reflects atomic displacement in the crystal lattice. It is an experimental observable (units Å²), not a prediction; low values mean the atom is pinned down, high values mean it moves or is heterogeneous across the crystal.

Secondary structure (3-state, P-SEA). Three-state secondary structure (P-SEA) collapses the eight DSSP classes into helix (a), strand (b), and coil (c). P-SEA assigns these from Cα geometry alone — distances and angles — without requiring backbone oxygens, so it works on any Cα trace.

Sequence. Primary structure: the covalent order of the twenty standard amino acids along the backbone. Two proteins with the same sequence will (almost always) fold to the same structure; two with 30% identity often share a fold but not the details.

pLDDT. pLDDT is the predicted lDDT-Cα score: AlphaFold's confidence that the local environment of each residue (all inter-atomic distances within 15 Å) is correctly placed. It is a per-residue number between 0 and 100, with higher meaning more reliable.

InterPro / GO / CATH / organism. Functional annotations link the protein to curated databases. InterPro entries identify conserved domains and families by matching the sequence against member-database signatures (Pfam, PROSITE, CDD, …). Gene Ontology (GO) terms describe molecular function, biological process, and cellular component in a controlled vocabulary. CATH places the structure in a hierarchical fold classification (Class/Architecture/Topology/Homologous-superfamily). The organism is the source species.

Contact-map, Ramachandran, and PAE plots. Three diagnostic plots accompany the record. The Cα contact map visualizes the tertiary structure as a 2D adjacency matrix (8 Å cutoff, sequence-local contacts suppressed). The Ramachandran plot shows the distribution of backbone (φ, ψ) torsions, with points in the α and β basins reflecting secondary structure content. The PAE plot shows AlphaFold's inter-residue confidence as a color matrix.

mmCIF coordinates. The mmCIF table is the protein's shape written out atom by atom. For each backbone N, Cα, C, and carbonyl O, it records an (x, y, z) coordinate triple in Å plus the residue type, chain letter, and residue number.

Radius of gyration, Cα contacts, bounding box. Three whole-structure scalars: the radius of gyration (RMS distance of Cα from centroid, in Å), the count of Cα–Cα contacts (pairs closer than 8 Å and separated by more than four residues in sequence — i.e. tertiary, not local, contacts), and the bounding-box dimensions. Together they distinguish compact globular folds from extended fibres or disordered chains.

Foldseek 3Di. The Foldseek 3Di string encodes local tertiary geometry as a 20-letter alphabet — one character per residue — derived from the relative positions of nearby Cα atoms. Unlike the amino-acid sequence, 3Di is a direct function of the 3D structure, so two proteins with the same fold have similar 3Di strings even at low sequence identity.

Rendered structure images. Six rendered views show the 3D structure from the faces of a cube — i.e. along ±x, ±y, ±z. Rendering representation is drawn randomly per protein from cartoon (secondary-structure ribbons), sticks (backbone bonds), or molecular surface; coloring is either N→C rainbow (blue at the N-terminus through red at the C-terminus) or one color per chain.

Nearest PDB structures. The Foldseek neighbor list gives the closest experimentally determined structures in the PDB, ranked by structural alignment. TM-score near 1 means near-identical fold; near 0.3 means only rough topology match. This is how one finds what a novel AlphaFold prediction most resembles in the solved-structure universe.

Solvent-accessible surface area. SASA measures how much of the protein is reachable by solvent. It is computed by rolling a water-sized probe over the atomic surface and summing the exposed area (Å²). Per-residue SASA distinguishes core (buried, low SASA) from surface (exposed, high SASA) residues; total SASA is a whole-molecule size measure.